Protein AF-A0A8T3WRF5-F1 (afdb_monomer_lite)

Foldseek 3Di:
DPPDDPDQDDDPNDGDDPVRLVLLVLLLVLLVVCCVVPLCLQVCLVVQQQLLNSCVVVVQCVVSVHDSVSSSSSSVCQAAWAPDDSPDHTDHHSPNDPVSVVVSVVVNVVVVVVCCCVVCHDPNVDDPVRNVVVVVVVVVVCLVVCHDPNVDDPVRVVVVVVVVVVVCLVVCHDPNVDDPVRVVVVVVVVVVVCCVVCHDPSVDDPVRVVVVVVVVCVVVVADDFADWDDDPVDTDHTLLVQLLVQQQDQVQFDPDPRRSGGNLAVSQQVSCVPPVVRDNRDDSVNSVVSNVVVCVVVVVPLPLPPPQDPVLLVLLVVQQQDLVQFDCDDPRHSGGNLVVSQQVSCVPPVVRDNSDDSVSSVVSVVVVVVVVVVVD

Radius of gyration: 42.28 Å; chains: 1; bounding box: 105×51×106 Å

Secondary structure (DSSP, 8-state):
-----S----BTTBPPPHHHHHHHHHHHHHHHHHHHH-TTHHHHHHTT--HHHHHHHTTHHHHTT--HHHHHHHHHHHHHEE--BTTB--EE-S---HHHHHHHHHHHHHHHHHHHHHTT-GGGGS-HHHHHHHHHHHHHHHHHTT-GGGGS-HHHHHHHHHHHHHHHHHTT-GGGTS-HHHHHHHHHHHHHHHHHTT-GGGTS-HHHHHHHHHHHHHHTTPPPPPPPEE-SS-EEPPHHHHHHHHHHSGGGB--GGGTTSB-HHHHHHHHHHHHHTT-----HHHHHHHHHHHHHHTT---STT----HHHHHHHHHHHHSGGGBB-SSTTBTSB-HHHHHHHHHHHHHTT---S-HHHHHHHHHHHHHHHTTT-

Structure (mmCIF, N/CA/C/O backbone):
data_AF-A0A8T3WRF5-F1
#
_entry.id   AF-A0A8T3WRF5-F1
#
loop_
_atom_site.group_PDB
_atom_site.id
_atom_site.type_symbol
_atom_site.label_atom_id
_atom_site.label_alt_id
_atom_site.label_comp_id
_atom_site.label_asym_id
_atom_site.label_entity_id
_atom_site.label_seq_id
_atom_site.pdbx_PDB_ins_code
_atom_site.Cartn_x
_atom_site.Cartn_y
_atom_site.Cartn_z
_atom_site.occupancy
_atom_site.B_iso_or_equiv
_atom_site.auth_seq_id
_atom_site.auth_comp_id
_atom_site.auth_asym_id
_atom_site.auth_atom_id
_atom_site.pdbx_PDB_model_num
ATOM 1 N N . MET A 1 1 ? -54.960 20.124 21.082 1.00 42.50 1 MET A N 1
ATOM 2 C CA . MET A 1 1 ? -54.100 19.160 21.811 1.00 42.50 1 MET A CA 1
ATOM 3 C C . MET A 1 1 ? -52.727 19.022 21.138 1.00 42.50 1 MET A C 1
ATOM 5 O O . MET A 1 1 ? -52.469 18.030 20.479 1.00 42.50 1 MET A O 1
ATOM 9 N N . ASN A 1 2 ? -51.842 20.022 21.253 1.00 46.56 2 ASN A N 1
ATOM 10 C CA . ASN A 1 2 ? -50.494 19.964 20.651 1.00 46.56 2 ASN A CA 1
ATOM 11 C C . ASN A 1 2 ? -49.462 20.764 21.479 1.00 46.56 2 ASN A C 1
ATOM 13 O O . ASN A 1 2 ? -48.729 21.610 20.975 1.00 46.56 2 ASN A O 1
ATOM 17 N N . ARG A 1 3 ? -49.443 20.541 22.799 1.00 43.34 3 ARG A N 1
ATOM 18 C CA . ARG A 1 3 ? -48.502 21.177 23.738 1.00 43.34 3 ARG A CA 1
ATOM 19 C C . ARG A 1 3 ? -47.831 20.110 24.609 1.00 43.34 3 ARG A C 1
ATOM 21 O O . ARG A 1 3 ? -48.289 19.878 25.714 1.00 43.34 3 ARG A O 1
ATOM 28 N N . SER A 1 4 ? -46.783 19.438 24.113 1.00 47.69 4 SER A N 1
ATOM 29 C CA . SER A 1 4 ? -45.845 18.690 24.989 1.00 47.69 4 SER A CA 1
ATOM 30 C C . SER A 1 4 ? -44.492 18.294 24.352 1.00 47.69 4 SER A C 1
ATOM 32 O O . SER A 1 4 ? -43.837 17.360 24.795 1.00 47.69 4 SER A O 1
ATOM 34 N N . ARG A 1 5 ? -44.015 18.969 23.292 1.00 49.22 5 ARG A N 1
ATOM 35 C CA . ARG A 1 5 ? -42.715 18.623 22.656 1.00 49.22 5 ARG A CA 1
ATOM 36 C C . ARG A 1 5 ? -41.549 19.570 22.978 1.00 49.22 5 ARG A C 1
ATOM 38 O O . ARG A 1 5 ? -40.483 19.416 22.397 1.00 49.22 5 ARG A O 1
ATOM 45 N N . LYS A 1 6 ? -41.707 20.540 23.889 1.00 45.31 6 LYS A N 1
ATOM 46 C CA . LYS A 1 6 ? -40.718 21.628 24.060 1.00 45.31 6 LYS A CA 1
ATOM 47 C C . LYS A 1 6 ? -39.631 21.450 25.132 1.00 45.31 6 LYS A C 1
ATOM 49 O O . LYS A 1 6 ? -38.745 22.287 25.167 1.00 45.31 6 LYS A O 1
ATOM 54 N N . ASN A 1 7 ? -39.598 20.364 25.912 1.00 45.84 7 ASN A N 1
ATOM 55 C CA . ASN A 1 7 ? -38.588 20.185 26.976 1.00 45.84 7 ASN A CA 1
ATOM 56 C C . ASN A 1 7 ? -37.760 18.890 26.859 1.00 45.84 7 ASN A C 1
ATOM 58 O O . ASN A 1 7 ? -37.488 18.227 27.856 1.00 45.84 7 ASN A O 1
ATOM 62 N N . GLN A 1 8 ? -37.326 18.510 25.654 1.00 49.62 8 GLN A N 1
ATOM 63 C CA . GLN A 1 8 ? -36.304 17.464 25.511 1.00 49.62 8 GLN A CA 1
ATOM 64 C C . GLN A 1 8 ? -34.912 18.105 25.574 1.00 49.62 8 GLN A C 1
ATOM 66 O O . GLN A 1 8 ? -34.441 18.705 24.608 1.00 49.62 8 GLN A O 1
ATOM 71 N N . LYS A 1 9 ? -34.267 18.019 26.746 1.00 54.53 9 LYS A N 1
ATOM 72 C CA . LYS A 1 9 ? -32.890 18.488 26.959 1.00 54.53 9 LYS A CA 1
ATOM 73 C C . LYS A 1 9 ? -31.935 17.658 26.092 1.00 54.53 9 LYS A C 1
ATOM 75 O O . LYS A 1 9 ? -31.816 16.450 26.279 1.00 54.53 9 LYS A O 1
ATOM 80 N N . LYS A 1 10 ? -31.263 18.308 25.134 1.00 47.09 10 LYS A N 1
ATOM 81 C CA . LYS A 1 10 ? -30.202 17.702 24.318 1.00 47.09 10 LYS A CA 1
ATOM 82 C C . LYS A 1 10 ? -29.003 17.395 25.214 1.00 47.09 10 LYS A C 1
ATOM 84 O O . LYS A 1 10 ? -28.300 18.319 25.600 1.00 47.09 10 LYS A O 1
ATOM 89 N N . ASN A 1 11 ? -28.743 16.117 25.481 1.00 56.47 11 ASN A N 1
ATOM 90 C CA . ASN A 1 11 ? -27.444 15.664 25.974 1.00 56.47 11 ASN A CA 1
ATOM 91 C C . ASN A 1 11 ? -26.746 14.938 24.812 1.00 56.47 11 ASN A C 1
ATOM 93 O O . ASN A 1 11 ? -27.194 13.877 24.374 1.00 56.47 11 ASN A O 1
ATOM 97 N N . HIS A 1 12 ? -25.741 15.581 24.210 1.00 61.94 12 HIS A N 1
ATOM 98 C CA . HIS A 1 12 ? -24.972 15.080 23.054 1.00 61.94 12 HIS A CA 1
ATOM 99 C C . HIS A 1 12 ? -25.787 14.633 21.819 1.00 61.94 12 HIS A C 1
ATOM 101 O O . HIS A 1 12 ? -25.362 13.764 21.061 1.00 61.94 12 HIS A O 1
ATOM 107 N N . GLY A 1 13 ? -26.972 15.213 21.595 1.00 77.62 13 GLY A N 1
ATOM 108 C CA . GLY A 1 13 ? -27.783 14.952 20.396 1.00 77.62 13 GLY A CA 1
ATOM 109 C C . GLY A 1 13 ? -28.534 13.613 20.377 1.00 77.62 13 GLY A C 1
ATOM 110 O O . GLY A 1 13 ? -29.181 13.313 19.375 1.00 77.62 13 GLY A O 1
ATOM 111 N N . LYS A 1 14 ? -28.498 12.830 21.465 1.00 83.62 14 LYS A N 1
ATOM 112 C CA . LYS A 1 14 ? -29.351 11.643 21.626 1.00 83.62 14 LYS A CA 1
ATOM 113 C C . LYS A 1 14 ? -30.695 12.022 22.245 1.00 83.62 14 LYS A C 1
ATOM 115 O O . LYS A 1 14 ? -30.752 12.791 23.203 1.00 83.62 14 LYS A O 1
ATOM 120 N N . TYR A 1 15 ? -31.769 11.463 21.693 1.00 89.12 15 TYR A N 1
ATOM 121 C CA . TYR A 1 15 ? -33.117 11.571 22.241 1.00 89.12 15 TYR A CA 1
ATOM 122 C C . TYR A 1 15 ? -33.386 10.351 23.121 1.00 89.12 15 TYR A C 1
ATOM 124 O O . TYR A 1 15 ? -33.326 9.228 22.630 1.00 89.12 15 TYR A O 1
ATOM 132 N N . TYR A 1 16 ? -33.669 10.582 24.402 1.00 90.81 16 TYR A N 1
ATOM 133 C CA . TYR A 1 16 ? -34.098 9.542 25.335 1.00 90.81 16 TYR A CA 1
ATOM 134 C C . TYR A 1 16 ? -35.619 9.560 25.450 1.00 90.81 16 TYR A C 1
ATOM 136 O O . TYR A 1 16 ? -36.235 10.632 25.502 1.00 90.81 16 TYR A O 1
ATOM 144 N N . SER A 1 17 ? -36.231 8.382 25.517 1.00 93.50 17 SER A N 1
ATOM 145 C CA . SER A 1 17 ? -37.623 8.274 25.940 1.00 93.50 17 SER A CA 1
ATOM 146 C C . SER A 1 17 ? -37.772 8.759 27.393 1.00 93.50 17 SER A C 1
ATOM 148 O O . SER A 1 17 ? -36.807 8.734 28.163 1.00 93.50 17 SER A O 1
ATOM 150 N N . PRO A 1 18 ? -38.972 9.193 27.815 1.00 94.12 18 PRO A N 1
ATOM 151 C CA . PRO A 1 18 ? -39.199 9.620 29.196 1.00 94.12 18 PRO A CA 1
ATOM 152 C C . PRO A 1 18 ? -38.834 8.552 30.237 1.00 94.12 18 PRO A C 1
ATOM 154 O O . PRO A 1 18 ? -38.305 8.886 31.294 1.00 94.12 18 PRO A O 1
ATOM 157 N N . SER A 1 19 ? -39.072 7.273 29.924 1.00 95.31 19 SER A N 1
ATOM 158 C CA . SER A 1 19 ? -38.718 6.152 30.801 1.00 95.31 19 SER A CA 1
ATOM 159 C C . SER A 1 19 ? -37.200 5.987 30.929 1.00 95.31 19 SER A C 1
ATOM 161 O O . SER A 1 19 ? -36.692 5.907 32.045 1.00 95.31 19 SER A O 1
ATOM 163 N N . GLU A 1 20 ? -36.458 6.040 29.816 1.00 95.00 20 GLU A N 1
ATOM 164 C CA . GLU A 1 20 ? -34.988 5.976 29.832 1.00 95.00 20 GLU A CA 1
ATOM 165 C C . GLU A 1 20 ? -34.379 7.166 30.574 1.00 95.00 20 GLU A C 1
ATOM 167 O O . GLU A 1 20 ? -33.482 6.992 31.396 1.00 95.00 20 GLU A O 1
ATOM 172 N N . ALA A 1 21 ? -34.894 8.375 30.333 1.00 94.88 21 ALA A N 1
ATOM 173 C CA . ALA A 1 21 ? -34.462 9.568 31.051 1.00 94.88 21 ALA A CA 1
ATOM 174 C C . ALA A 1 21 ? -34.716 9.436 32.561 1.00 94.88 21 ALA A C 1
ATOM 176 O O . ALA A 1 21 ? -33.851 9.789 33.358 1.00 94.88 21 ALA A O 1
ATOM 177 N N . GLY A 1 22 ? -35.867 8.882 32.959 1.00 96.62 22 GLY A N 1
ATOM 178 C CA . GLY A 1 22 ? -36.181 8.590 34.357 1.00 96.62 22 GLY A CA 1
ATOM 179 C C . GLY A 1 22 ? -35.228 7.568 34.982 1.00 96.62 22 GLY A C 1
ATOM 180 O O . GLY A 1 22 ? -34.744 7.789 36.091 1.00 96.62 22 GLY A O 1
ATOM 181 N N . ALA A 1 23 ? -34.907 6.491 34.261 1.00 97.19 23 ALA A N 1
ATOM 182 C CA . ALA A 1 23 ? -33.966 5.464 34.706 1.00 97.19 23 ALA A CA 1
ATOM 183 C C . ALA A 1 23 ? -32.543 6.021 34.885 1.00 97.19 23 ALA A C 1
ATOM 185 O O . ALA A 1 23 ? -31.912 5.757 35.906 1.00 97.19 23 ALA A O 1
ATOM 186 N N . ILE A 1 24 ? -32.071 6.846 33.942 1.00 96.38 24 ILE A N 1
ATOM 187 C CA . ILE A 1 24 ? -30.768 7.524 34.023 1.00 96.38 24 ILE A CA 1
ATOM 188 C C . ILE A 1 24 ? -30.740 8.487 35.213 1.00 96.38 24 ILE A C 1
ATOM 190 O O . ILE A 1 24 ? -29.844 8.396 36.047 1.00 96.38 24 ILE A O 1
ATOM 194 N N . SER A 1 25 ? -31.741 9.363 35.346 1.00 97.12 25 SER A N 1
ATOM 195 C CA . SER A 1 25 ? -31.842 10.284 36.484 1.00 97.12 25 SER A CA 1
ATOM 196 C C . SER A 1 25 ? -31.845 9.550 37.822 1.00 97.12 25 SER A C 1
ATOM 198 O O . SER A 1 25 ? -31.206 9.997 38.773 1.00 97.12 25 SER A O 1
ATOM 200 N N . ARG A 1 26 ? -32.561 8.422 37.906 1.00 98.00 26 ARG A N 1
ATOM 201 C CA . ARG A 1 26 ? -32.598 7.593 39.112 1.00 98.00 26 ARG A CA 1
ATOM 202 C C . ARG A 1 26 ? -31.230 6.980 39.401 1.00 98.00 26 ARG A C 1
ATOM 204 O O . ARG A 1 26 ? -30.770 7.097 40.529 1.00 98.00 26 ARG A O 1
ATOM 211 N N . ALA A 1 27 ? -30.559 6.425 38.391 1.00 98.25 27 ALA A N 1
ATOM 212 C CA . ALA A 1 27 ? -29.210 5.879 38.530 1.00 98.25 27 ALA A CA 1
ATOM 213 C C . ALA A 1 27 ? -28.200 6.929 39.018 1.00 98.25 27 ALA A C 1
ATOM 215 O O . ALA A 1 27 ? -27.391 6.636 39.887 1.00 98.25 27 ALA A O 1
ATOM 216 N N . ILE A 1 28 ? -28.266 8.161 38.503 1.00 98.19 28 ILE A N 1
ATOM 217 C CA . ILE A 1 28 ? -27.373 9.256 38.913 1.00 98.19 28 ILE A CA 1
ATOM 218 C C . ILE A 1 28 ? -27.627 9.648 40.375 1.00 98.19 28 ILE A C 1
ATOM 220 O O . ILE A 1 28 ? -26.687 9.710 41.165 1.00 98.19 28 ILE A O 1
ATOM 224 N N . LYS A 1 29 ? -28.892 9.895 40.754 1.00 98.25 29 LYS A N 1
ATOM 225 C CA . LYS A 1 29 ? -29.251 10.286 42.131 1.00 98.25 29 LYS A CA 1
ATOM 226 C C . LYS A 1 29 ? -28.861 9.211 43.137 1.00 98.25 29 LYS A C 1
ATOM 228 O O . LYS A 1 29 ? -28.238 9.517 44.148 1.00 98.25 29 LYS A O 1
ATOM 233 N N . THR A 1 30 ? -29.210 7.961 42.843 1.00 98.44 30 THR A N 1
ATOM 234 C CA . THR A 1 30 ? -28.858 6.827 43.696 1.00 98.44 30 THR A CA 1
ATOM 235 C C . THR A 1 30 ? -27.354 6.583 43.694 1.00 98.44 30 THR A C 1
ATOM 237 O O . THR A 1 30 ? -26.814 6.281 44.742 1.00 98.44 30 THR A O 1
ATOM 240 N N . GLY A 1 31 ? -26.653 6.786 42.576 1.00 98.31 31 GLY A N 1
ATOM 241 C CA . GLY A 1 31 ? -25.192 6.715 42.521 1.00 98.31 31 GLY A CA 1
ATOM 242 C C . GLY A 1 31 ? -24.516 7.728 43.446 1.00 98.31 31 GLY A C 1
ATOM 243 O O . GLY A 1 31 ? -23.605 7.351 44.170 1.00 98.31 31 GLY A O 1
ATOM 244 N N . LYS A 1 32 ? -25.003 8.977 43.498 1.00 98.31 32 LYS A N 1
ATOM 245 C CA . LYS A 1 32 ? -24.525 9.988 44.460 1.00 98.31 32 LYS A CA 1
ATOM 246 C C . LYS A 1 32 ? -24.763 9.554 45.910 1.00 98.31 32 LYS A C 1
ATOM 248 O O . LYS A 1 32 ? -23.874 9.693 46.738 1.00 98.31 32 LYS A O 1
ATOM 253 N N . GLN A 1 33 ? -25.942 9.003 46.207 1.00 98.44 33 GLN A N 1
ATOM 254 C CA . GLN A 1 33 ? -26.254 8.475 47.540 1.00 98.44 33 GLN A CA 1
ATOM 255 C C . GLN A 1 33 ? -25.367 7.271 47.901 1.00 98.44 33 GLN A C 1
ATOM 257 O O . GLN A 1 33 ? -24.868 7.187 49.016 1.00 98.44 33 GLN A O 1
ATOM 262 N N . LEU A 1 34 ? -25.088 6.393 46.935 1.00 98.25 34 LEU A N 1
ATOM 263 C CA . LEU A 1 34 ? -24.231 5.220 47.105 1.00 98.25 34 LEU A CA 1
ATOM 264 C C . LEU A 1 34 ? -22.802 5.601 47.530 1.00 98.25 34 LEU A C 1
ATOM 266 O O . LEU A 1 34 ? -22.171 4.841 48.250 1.00 98.25 34 LEU A O 1
ATOM 270 N N . GLN A 1 35 ? -22.299 6.779 47.134 1.00 98.50 35 GLN A N 1
ATOM 271 C CA . GLN A 1 35 ? -20.991 7.275 47.591 1.00 98.50 35 GLN A CA 1
ATOM 272 C C . GLN A 1 35 ? -20.940 7.519 49.103 1.00 98.50 35 GLN A C 1
ATOM 274 O O . GLN A 1 35 ? -19.865 7.433 49.692 1.00 98.50 35 GLN A O 1
ATOM 279 N N . LEU A 1 36 ? -22.084 7.859 49.707 1.00 97.94 36 LEU A N 1
ATOM 280 C CA . LEU A 1 36 ? -22.218 8.088 51.144 1.00 97.94 36 LEU A CA 1
ATOM 281 C C . LEU A 1 36 ? -22.464 6.775 51.883 1.00 97.94 36 LEU A C 1
ATOM 283 O O . LEU A 1 36 ? -21.848 6.536 52.916 1.00 97.94 36 LEU A O 1
ATOM 287 N N . ASP A 1 37 ? -23.356 5.946 51.340 1.00 98.38 37 ASP A N 1
ATOM 288 C CA . ASP A 1 37 ? -23.797 4.717 51.997 1.00 98.38 37 ASP A CA 1
ATOM 289 C C . ASP A 1 37 ? -22.729 3.609 51.923 1.00 98.38 37 ASP A C 1
ATOM 291 O O . ASP A 1 37 ? -22.590 2.844 52.874 1.00 98.38 37 ASP A O 1
ATOM 295 N N . TYR A 1 38 ? -21.969 3.540 50.819 1.00 98.12 38 TYR A N 1
ATOM 296 C CA . TYR A 1 38 ? -20.991 2.480 50.531 1.00 98.12 38 TYR A CA 1
ATOM 297 C C . TYR A 1 38 ? -19.707 3.031 49.872 1.00 98.12 38 TYR A C 1
ATOM 299 O O . TYR A 1 38 ? -19.442 2.773 48.687 1.00 98.12 38 TYR A O 1
ATOM 307 N N . PRO A 1 39 ? -18.876 3.811 50.588 1.00 98.19 39 PRO A N 1
ATOM 308 C CA . PRO A 1 39 ? -17.620 4.331 50.040 1.00 98.19 39 PRO A CA 1
ATOM 309 C C . PRO A 1 39 ? -16.638 3.225 49.597 1.00 98.19 39 PRO A C 1
ATOM 311 O O . PRO A 1 39 ? -15.831 3.449 48.689 1.00 98.19 39 PRO A O 1
ATOM 314 N N . GLU A 1 40 ? -16.736 2.017 50.163 1.00 98.31 40 GLU A N 1
ATOM 315 C CA . GLU A 1 40 ? -15.927 0.839 49.822 1.00 98.31 40 GLU A CA 1
ATOM 316 C C . GLU A 1 40 ? -16.122 0.339 48.380 1.00 98.31 40 GLU A C 1
ATOM 318 O O . GLU A 1 40 ? -15.286 -0.411 47.874 1.00 98.31 40 GLU A O 1
ATOM 323 N N . VAL A 1 41 ? -17.164 0.794 47.671 1.00 98.50 41 VAL A N 1
ATOM 324 C CA . VAL A 1 41 ? -17.408 0.481 46.250 1.00 98.50 41 VAL A CA 1
ATOM 325 C C . VAL A 1 41 ? -16.175 0.754 45.380 1.00 98.50 41 VAL A C 1
ATOM 327 O O . VAL A 1 41 ? -15.889 -0.002 44.447 1.00 98.50 41 VAL A O 1
ATOM 330 N N . ALA A 1 42 ? -15.423 1.819 45.674 1.00 98.44 42 ALA A N 1
ATOM 331 C CA . ALA A 1 42 ? -14.202 2.128 44.935 1.00 98.44 42 ALA A CA 1
ATOM 332 C C . ALA A 1 42 ? -13.109 1.080 45.156 1.00 98.44 42 ALA A C 1
ATOM 334 O O . ALA A 1 42 ? -12.450 0.673 44.199 1.00 98.44 42 ALA A O 1
ATOM 335 N N . ASP A 1 43 ? -12.948 0.606 46.389 1.00 98.38 43 ASP A N 1
ATOM 336 C CA . ASP A 1 43 ? -11.966 -0.423 46.705 1.00 98.38 43 ASP A CA 1
ATOM 337 C C . ASP A 1 43 ? -12.378 -1.763 46.107 1.00 98.38 43 ASP A C 1
ATOM 339 O O . ASP A 1 43 ? -11.543 -2.428 45.503 1.00 98.38 43 ASP A O 1
ATOM 343 N N . MET A 1 44 ? -13.658 -2.135 46.149 1.00 98.50 44 MET A N 1
ATOM 344 C CA . MET A 1 44 ? -14.156 -3.333 45.459 1.00 98.50 44 MET A CA 1
ATOM 345 C C . MET A 1 44 ? -13.797 -3.310 43.965 1.00 98.50 44 MET A C 1
ATOM 347 O O . MET A 1 44 ? -13.283 -4.291 43.424 1.00 98.50 44 MET A O 1
ATOM 351 N N . TYR A 1 45 ? -13.987 -2.164 43.307 1.00 98.31 45 TYR A N 1
ATOM 352 C CA . TYR A 1 45 ? -13.633 -2.001 41.899 1.00 98.31 45 TYR A CA 1
ATOM 353 C C . TYR A 1 45 ? -12.116 -2.083 41.652 1.00 98.31 45 TYR A C 1
ATOM 355 O O . TYR A 1 45 ? -11.684 -2.737 40.696 1.00 98.31 45 TYR A O 1
ATOM 363 N N . ARG A 1 46 ? -11.298 -1.488 42.537 1.00 98.31 46 ARG A N 1
ATOM 364 C CA . ARG A 1 46 ? -9.824 -1.612 42.520 1.00 98.31 46 ARG A CA 1
ATOM 365 C C . ARG A 1 46 ? -9.353 -3.056 42.685 1.00 98.31 46 ARG A C 1
ATOM 367 O O . ARG A 1 46 ? -8.373 -3.441 42.059 1.00 98.31 46 ARG A O 1
ATOM 374 N N . HIS A 1 47 ? -10.066 -3.861 43.470 1.00 98.19 47 HIS A N 1
ATOM 375 C CA . HIS A 1 47 ? -9.789 -5.290 43.658 1.00 98.19 47 HIS A CA 1
ATOM 376 C C . HIS A 1 47 ? -10.290 -6.169 42.500 1.00 98.19 47 HIS A C 1
ATOM 378 O O . HIS A 1 47 ? -10.215 -7.395 42.576 1.00 98.19 47 HIS A O 1
ATOM 384 N N . GLY A 1 48 ? -10.772 -5.566 41.410 1.00 96.94 48 GLY A N 1
ATOM 385 C CA . GLY A 1 48 ? -11.132 -6.287 40.194 1.00 96.94 48 GLY A CA 1
ATOM 386 C C . GLY A 1 48 ? -12.580 -6.769 40.136 1.00 96.94 48 GLY A C 1
ATOM 387 O O . GLY A 1 48 ? -12.913 -7.487 39.196 1.00 96.94 48 GLY A O 1
ATOM 388 N N . LEU A 1 49 ? -13.445 -6.388 41.087 1.00 98.00 49 LEU A N 1
ATOM 389 C CA . LEU A 1 49 ? -14.861 -6.767 41.041 1.00 98.00 49 LEU A CA 1
ATOM 390 C C . LEU A 1 49 ? -15.599 -5.966 39.972 1.00 98.00 49 LEU A C 1
ATOM 392 O O . LEU A 1 49 ? -15.582 -4.731 39.968 1.00 98.00 49 LEU A O 1
ATOM 396 N N . PHE A 1 50 ? -16.304 -6.665 39.087 1.00 97.06 50 PHE A N 1
ATOM 397 C CA . PHE A 1 50 ? -17.116 -6.022 38.063 1.00 97.06 50 PHE A CA 1
ATOM 398 C C . PHE A 1 50 ? -18.299 -5.271 38.681 1.00 97.06 50 PHE A C 1
ATOM 400 O O . PHE A 1 50 ? -18.808 -5.630 39.738 1.00 97.06 50 PHE A O 1
ATOM 407 N N . LEU A 1 51 ? -18.811 -4.261 37.969 1.00 98.06 51 LEU A N 1
ATOM 408 C CA . LEU A 1 51 ? -19.952 -3.460 38.436 1.00 98.06 51 LEU A CA 1
ATOM 409 C C . LEU A 1 51 ? -21.164 -4.320 38.833 1.00 98.06 51 LEU A C 1
ATOM 411 O O . LEU A 1 51 ? -21.831 -4.003 39.808 1.00 98.06 51 LEU A O 1
ATOM 415 N N . SER A 1 52 ? -21.442 -5.403 38.098 1.00 97.38 52 SER A N 1
ATOM 416 C CA . SER A 1 52 ? -22.519 -6.346 38.429 1.00 97.38 52 SER A CA 1
ATOM 417 C C . SER A 1 52 ? -22.233 -7.140 39.704 1.00 97.38 52 SER A C 1
ATOM 419 O O . SER A 1 52 ? -23.126 -7.327 40.514 1.00 97.38 52 SER A O 1
ATOM 421 N N . GLU A 1 53 ? -20.983 -7.548 39.928 1.00 97.75 53 GLU A N 1
ATOM 422 C CA . GLU A 1 53 ? -20.590 -8.277 41.140 1.00 97.75 53 GLU A CA 1
ATOM 423 C C . GLU A 1 53 ? -20.676 -7.368 42.374 1.00 97.75 53 GLU A C 1
ATOM 425 O O . GLU A 1 53 ? -21.112 -7.812 43.431 1.00 97.75 53 GLU A O 1
ATOM 430 N N . ILE A 1 54 ? -20.344 -6.078 42.230 1.00 98.38 54 ILE A N 1
ATOM 431 C CA . ILE A 1 54 ? -20.544 -5.068 43.282 1.00 98.38 54 ILE A CA 1
ATOM 432 C C . ILE A 1 54 ? -22.040 -4.885 43.578 1.00 98.38 54 ILE A C 1
ATOM 434 O O . ILE A 1 54 ? -22.434 -4.827 44.742 1.00 98.38 54 ILE A O 1
ATOM 438 N N . VAL A 1 55 ? -22.885 -4.822 42.538 1.00 98.25 55 VAL A N 1
ATOM 439 C CA . VAL A 1 55 ? -24.350 -4.748 42.692 1.00 98.25 55 VAL A CA 1
ATOM 440 C C . VAL A 1 55 ? -24.890 -5.939 43.480 1.00 98.25 55 VAL A C 1
ATOM 442 O O . VAL A 1 55 ? -25.716 -5.736 44.374 1.00 98.25 55 VAL A O 1
ATOM 445 N N . ASP A 1 56 ? -24.420 -7.146 43.165 1.00 97.81 56 ASP A N 1
ATOM 446 C CA . ASP A 1 56 ? -24.855 -8.379 43.816 1.00 97.81 56 ASP A CA 1
ATOM 447 C C . ASP A 1 56 ? -24.387 -8.445 45.273 1.00 97.81 56 ASP A C 1
ATOM 449 O O . ASP A 1 56 ? -25.192 -8.739 46.156 1.00 97.81 56 ASP A O 1
ATOM 453 N N . GLN A 1 57 ? -23.115 -8.122 45.538 1.00 98.12 57 GLN A N 1
ATOM 454 C CA . GLN A 1 57 ? -22.528 -8.183 46.882 1.00 98.12 57 GLN A CA 1
ATOM 455 C C . GLN A 1 57 ? -23.128 -7.162 47.851 1.00 98.12 57 GLN A C 1
ATOM 457 O O . GLN A 1 57 ? -23.320 -7.478 49.021 1.00 98.12 57 GLN A O 1
ATOM 462 N N . LEU A 1 58 ? -23.448 -5.956 47.375 1.00 98.00 58 LEU A N 1
ATOM 463 C CA . LEU A 1 58 ? -24.064 -4.909 48.197 1.00 98.00 58 LEU A CA 1
ATOM 464 C C . LEU A 1 58 ? -25.599 -4.941 48.154 1.00 98.00 58 LEU A C 1
ATOM 466 O O . LEU A 1 58 ? -26.252 -4.078 48.737 1.00 98.00 58 LEU A O 1
ATOM 470 N N . HIS A 1 59 ? -26.193 -5.910 47.447 1.00 98.06 59 HIS A N 1
ATOM 471 C CA . HIS A 1 59 ? -27.642 -6.055 47.291 1.00 98.06 59 HIS A CA 1
ATOM 472 C C . HIS A 1 59 ? -28.352 -4.755 46.848 1.00 98.06 59 HIS A C 1
ATOM 474 O O . HIS A 1 59 ? -29.457 -4.434 47.292 1.00 98.06 59 HIS A O 1
ATOM 480 N N . ILE A 1 60 ? -27.738 -3.998 45.930 1.00 98.00 60 ILE A N 1
ATOM 481 C CA . ILE A 1 60 ? -28.188 -2.643 45.542 1.00 98.00 60 ILE A CA 1
ATOM 482 C C . ILE A 1 60 ? -29.604 -2.660 44.945 1.00 98.00 60 ILE A C 1
ATOM 484 O O . ILE A 1 60 ? -30.391 -1.734 45.157 1.00 98.00 60 ILE A O 1
ATOM 488 N N . VAL A 1 61 ? -29.944 -3.722 44.208 1.00 98.31 61 VAL A N 1
ATOM 489 C CA . VAL A 1 61 ? -31.263 -3.905 43.578 1.00 98.31 61 VAL A CA 1
ATOM 490 C C . VAL A 1 61 ? -32.386 -3.883 44.613 1.00 98.31 61 VAL A C 1
ATOM 492 O O . VAL A 1 61 ? -33.343 -3.122 44.452 1.00 98.31 61 VAL A O 1
ATOM 495 N N . SER A 1 62 ? -32.267 -4.679 45.679 1.00 97.69 62 SER A N 1
ATOM 496 C CA . SER A 1 62 ? -33.282 -4.756 46.732 1.00 97.69 62 SER A CA 1
ATOM 497 C C . SER A 1 62 ? -33.218 -3.549 47.661 1.00 97.69 62 SER A C 1
ATOM 499 O O . SER A 1 62 ? -34.268 -3.001 47.991 1.00 97.69 62 SER A O 1
ATOM 501 N N . HIS A 1 63 ? -32.017 -3.081 48.014 1.00 98.25 63 HIS A N 1
ATOM 502 C CA . HIS A 1 63 ? -31.836 -1.960 48.937 1.00 98.25 63 HIS A CA 1
ATOM 503 C C . HIS A 1 63 ? -32.451 -0.653 48.409 1.00 98.25 63 HIS A C 1
ATOM 505 O O . HIS A 1 63 ? -33.176 0.032 49.126 1.00 98.25 63 HIS A O 1
ATOM 511 N N . TYR A 1 64 ? -32.238 -0.329 47.128 1.00 97.62 64 TYR A N 1
ATOM 512 C CA . TYR A 1 64 ? -32.758 0.905 46.517 1.00 97.62 64 TYR A CA 1
ATOM 513 C C . TYR A 1 64 ? -34.017 0.697 45.657 1.00 97.62 64 TYR A C 1
ATOM 515 O O . TYR A 1 64 ? -34.516 1.651 45.041 1.00 97.62 64 TYR A O 1
ATOM 523 N N . ASN A 1 65 ? -34.540 -0.534 45.600 1.00 97.69 65 ASN A N 1
ATOM 524 C CA . ASN A 1 65 ? -35.701 -0.935 44.799 1.00 97.69 65 ASN A CA 1
ATOM 525 C C . ASN A 1 65 ? -35.596 -0.485 43.325 1.00 97.69 65 ASN A C 1
ATOM 527 O O . ASN A 1 65 ? -36.462 0.221 42.789 1.00 97.69 65 ASN A O 1
ATOM 531 N N . VAL A 1 66 ? -34.478 -0.823 42.683 1.00 98.06 66 VAL A N 1
ATOM 532 C CA . VAL A 1 66 ? -34.152 -0.461 41.293 1.00 98.06 66 VAL A CA 1
ATOM 533 C C . VAL A 1 66 ? -33.937 -1.709 40.446 1.00 98.06 66 VAL A C 1
ATOM 535 O O . VAL A 1 66 ? -33.506 -2.736 40.948 1.00 98.06 66 VAL A O 1
ATOM 538 N N . SER A 1 67 ? -34.178 -1.631 39.135 1.00 97.81 67 SER A N 1
ATOM 539 C CA . SER A 1 67 ? -33.803 -2.724 38.225 1.00 97.81 67 SER A CA 1
ATOM 540 C C . SER A 1 67 ? -32.282 -2.919 38.185 1.00 97.81 67 SER A C 1
ATOM 542 O O . SER A 1 67 ? -31.548 -1.937 38.297 1.00 97.81 67 SER A O 1
ATOM 544 N N . GLU A 1 68 ? -31.817 -4.130 37.885 1.00 98.00 68 GLU A N 1
ATOM 545 C CA . GLU A 1 68 ? -30.391 -4.488 37.787 1.00 98.00 68 GLU A CA 1
ATOM 546 C C . GLU A 1 68 ? -29.567 -3.521 36.914 1.00 98.00 68 GLU A C 1
ATOM 548 O O . GLU A 1 68 ? -28.546 -2.996 37.348 1.00 98.00 68 GLU A O 1
ATOM 553 N N . ASN A 1 69 ? -30.058 -3.166 35.721 1.00 97.62 69 ASN A N 1
ATOM 554 C CA . ASN A 1 69 ? -29.374 -2.207 34.841 1.00 97.62 69 ASN A CA 1
ATOM 555 C C . ASN A 1 69 ? -29.227 -0.807 35.463 1.00 97.62 69 ASN A C 1
ATOM 557 O O . ASN A 1 69 ? -28.226 -0.125 35.239 1.00 97.62 69 ASN A O 1
ATOM 561 N N . VAL A 1 70 ? -30.224 -0.372 36.239 1.00 98.06 70 VAL A N 1
ATOM 562 C CA . VAL A 1 70 ? -30.172 0.903 36.969 1.00 98.06 70 VAL A CA 1
ATOM 563 C C . VAL A 1 70 ? -29.172 0.793 38.115 1.00 98.06 70 VAL A C 1
ATOM 565 O O . VAL A 1 70 ? -28.373 1.708 38.262 1.00 98.06 70 VAL A O 1
ATOM 568 N N . ALA A 1 71 ? -29.135 -0.329 38.843 1.00 98.44 71 ALA A N 1
ATOM 569 C CA . ALA A 1 71 ? -28.152 -0.580 39.900 1.00 98.44 71 ALA A CA 1
ATOM 570 C C . ALA A 1 71 ? -26.703 -0.552 39.375 1.00 98.44 71 ALA A C 1
ATOM 572 O O . ALA A 1 71 ? -25.857 0.126 39.955 1.00 98.44 71 ALA A O 1
ATOM 573 N N . ILE A 1 72 ? -26.426 -1.192 38.231 1.00 98.25 72 ILE A N 1
ATOM 574 C CA . ILE A 1 72 ? -25.111 -1.122 37.563 1.00 98.25 72 ILE A CA 1
ATOM 575 C C . ILE A 1 72 ? -24.773 0.330 37.197 1.00 98.25 72 ILE A C 1
ATOM 577 O O . ILE A 1 72 ? -23.632 0.775 37.349 1.00 98.25 72 ILE A O 1
ATOM 581 N N . GLY A 1 73 ? -25.772 1.085 36.728 1.00 97.94 73 GLY A N 1
ATOM 582 C CA . GLY A 1 73 ? -25.659 2.522 36.501 1.00 97.94 73 GLY A CA 1
ATOM 583 C C . GLY A 1 73 ? -25.300 3.292 37.775 1.00 97.94 73 GLY A C 1
ATOM 584 O O . GLY A 1 73 ? -24.396 4.122 37.725 1.00 97.94 73 GLY A O 1
ATOM 585 N N . CYS A 1 74 ? -25.943 2.991 38.909 1.00 98.50 74 CYS A N 1
ATOM 586 C CA . CYS A 1 74 ? -25.651 3.605 40.208 1.00 98.50 74 CYS A CA 1
ATOM 587 C C . CYS A 1 74 ? -24.183 3.411 40.598 1.00 98.50 74 CYS A C 1
ATOM 589 O O . CYS A 1 74 ? -23.499 4.396 40.861 1.00 98.50 74 CYS A O 1
ATOM 591 N N . VAL A 1 75 ? -23.681 2.167 40.564 1.00 98.56 75 VAL A N 1
ATOM 592 C CA . VAL A 1 75 ? -22.274 1.852 40.883 1.00 98.56 75 VAL A CA 1
ATOM 593 C C . VAL A 1 75 ? -21.326 2.588 39.941 1.00 98.56 75 VAL A C 1
ATOM 595 O O . VAL A 1 75 ? -20.345 3.187 40.380 1.00 98.56 75 VAL A O 1
ATOM 598 N N . ARG A 1 76 ? -21.636 2.617 38.637 1.00 98.38 76 ARG A N 1
ATOM 599 C CA . ARG A 1 76 ? -20.834 3.363 37.660 1.00 98.38 76 ARG A CA 1
ATOM 600 C C . ARG A 1 76 ? -20.744 4.844 38.024 1.00 98.38 76 ARG A C 1
ATOM 602 O O . ARG A 1 76 ? -19.634 5.367 38.051 1.00 98.38 76 ARG A O 1
ATOM 609 N N . TYR A 1 77 ? -21.874 5.502 38.288 1.00 98.44 77 TYR A N 1
ATOM 610 C CA . TYR A 1 77 ? -21.898 6.925 38.641 1.00 98.44 77 TYR A CA 1
ATOM 611 C C . TYR A 1 77 ? -21.231 7.199 39.991 1.00 98.44 77 TYR A C 1
ATOM 613 O O . TYR A 1 77 ? -20.535 8.200 40.113 1.00 98.44 77 TYR A O 1
ATOM 621 N N . ALA A 1 78 ? -21.355 6.299 40.968 1.00 98.56 78 ALA A N 1
ATOM 622 C CA . ALA A 1 78 ? -20.638 6.415 42.235 1.00 98.56 78 ALA A CA 1
ATOM 623 C C . ALA A 1 78 ? -19.113 6.401 42.027 1.00 98.56 78 ALA A C 1
ATOM 625 O O . ALA A 1 78 ? -18.401 7.237 42.581 1.00 98.56 78 ALA A O 1
ATOM 626 N N . ILE A 1 79 ? -18.606 5.503 41.175 1.00 98.44 79 ILE A N 1
ATOM 627 C CA . ILE A 1 79 ? -17.168 5.375 40.892 1.00 98.44 79 ILE A CA 1
ATOM 628 C C . ILE A 1 79 ? -16.642 6.536 40.036 1.00 98.44 79 ILE A C 1
ATOM 630 O O . ILE A 1 79 ? -15.600 7.100 40.361 1.00 98.44 79 ILE A O 1
ATOM 634 N N . HIS A 1 80 ? -17.338 6.879 38.946 1.00 98.19 80 HIS A N 1
ATOM 635 C CA . HIS A 1 80 ? -16.844 7.801 37.909 1.00 98.19 80 HIS A CA 1
ATOM 636 C C . HIS A 1 80 ? -17.209 9.268 38.170 1.00 98.19 80 HIS A C 1
ATOM 638 O O . HIS A 1 80 ? -16.593 10.159 37.590 1.00 98.19 80 HIS A O 1
ATOM 644 N N . GLY A 1 81 ? -18.223 9.517 38.999 1.00 97.94 81 GLY A N 1
ATOM 645 C CA . GLY A 1 81 ? -18.853 10.825 39.122 1.00 97.94 81 GLY A CA 1
ATOM 646 C C . GLY A 1 81 ? -19.828 11.112 37.981 1.00 97.94 81 GLY A C 1
ATOM 647 O O . GLY A 1 81 ? -20.167 10.245 37.164 1.00 97.94 81 GLY A O 1
ATOM 648 N N . TYR A 1 82 ? -20.301 12.352 37.935 1.00 97.81 82 TYR A N 1
ATOM 649 C CA . TYR A 1 82 ? -21.261 12.825 36.949 1.00 97.81 82 TYR A CA 1
ATOM 650 C C . TYR A 1 82 ? -21.005 14.293 36.596 1.00 97.81 82 TYR A C 1
ATOM 652 O O . TYR A 1 82 ? -20.966 15.133 37.483 1.00 97.81 82 TYR A O 1
ATOM 660 N N . GLU A 1 83 ? -20.905 14.616 35.303 1.00 96.44 83 GLU A N 1
ATOM 661 C CA . GLU A 1 83 ? -20.622 15.973 34.782 1.00 96.44 83 GLU A CA 1
ATOM 662 C C . GLU A 1 83 ? -21.868 16.888 34.712 1.00 96.44 83 GLU A C 1
ATOM 664 O O . GLU A 1 83 ? -21.871 17.918 34.042 1.00 96.44 83 GLU A O 1
ATOM 669 N N . GLY A 1 84 ? -22.972 16.499 35.356 1.00 93.25 84 GLY A N 1
ATOM 670 C CA . GLY A 1 84 ? -24.210 17.279 35.370 1.00 93.25 84 GLY A CA 1
ATOM 671 C C . GLY A 1 84 ? -25.140 17.039 34.169 1.00 93.25 84 GLY A C 1
ATOM 672 O O . GLY A 1 84 ? -24.785 16.476 33.129 1.00 93.25 84 GLY A O 1
ATOM 673 N N . GLY A 1 85 ? -26.410 17.423 34.340 1.00 93.38 85 GLY A N 1
ATOM 674 C CA . GLY A 1 85 ? -27.485 17.189 33.367 1.00 93.38 85 GLY A CA 1
ATOM 675 C C . GLY A 1 85 ? -28.707 16.517 33.994 1.00 93.38 85 GLY A C 1
ATOM 676 O O . GLY A 1 85 ? -28.769 16.313 35.197 1.00 93.38 85 GLY A O 1
ATOM 677 N N . PHE A 1 86 ? -29.759 16.259 33.207 1.00 92.25 86 PHE A N 1
ATOM 678 C CA . PHE A 1 86 ? -31.032 15.687 33.701 1.00 92.25 86 PHE A CA 1
ATOM 679 C C . PHE A 1 86 ? -31.676 16.420 34.910 1.00 92.25 86 PHE A C 1
ATOM 681 O O . PHE A 1 86 ? -32.582 15.893 35.550 1.00 92.25 86 PHE A O 1
ATOM 688 N N . GLY A 1 87 ? -31.272 17.669 35.185 1.00 93.81 87 GLY A N 1
ATOM 689 C CA . GLY A 1 87 ? -31.710 18.414 36.375 1.00 93.81 87 GLY A CA 1
ATOM 690 C C . GLY A 1 87 ? -31.023 17.974 37.673 1.00 93.81 87 GLY A C 1
ATOM 691 O O . GLY A 1 87 ? -31.581 18.185 38.742 1.00 93.81 87 GLY A O 1
ATOM 692 N N . ILE A 1 88 ? -29.860 17.335 37.571 1.00 95.94 88 ILE A N 1
ATOM 693 C CA . ILE A 1 88 ? -29.018 16.892 38.678 1.00 95.94 88 ILE A CA 1
ATOM 694 C C . ILE A 1 88 ? -27.670 17.609 38.542 1.00 95.94 88 ILE A C 1
ATOM 696 O O . ILE A 1 88 ? -27.133 17.719 37.435 1.00 95.94 88 ILE A O 1
ATOM 700 N N . GLU A 1 89 ? -27.171 18.132 39.660 1.00 96.88 89 GLU A N 1
ATOM 701 C CA . GLU A 1 89 ? -25.866 18.794 39.748 1.00 96.88 89 GLU A CA 1
ATOM 702 C C . GLU A 1 89 ? -24.724 17.799 39.531 1.00 96.88 89 GLU A C 1
ATOM 704 O O . GLU A 1 89 ? -24.866 16.600 39.790 1.00 96.88 89 GLU A O 1
ATOM 709 N N . GLU A 1 90 ? -23.598 18.305 39.039 1.00 97.88 90 GLU A N 1
ATOM 710 C CA . GLU A 1 90 ? -22.378 17.518 38.904 1.00 97.88 90 GLU A CA 1
ATOM 711 C C . GLU A 1 90 ? -21.825 17.083 40.270 1.00 97.88 90 GLU A C 1
ATOM 713 O O . GLU A 1 90 ? -22.091 17.707 41.301 1.00 97.88 90 GLU A O 1
ATOM 718 N N . PHE A 1 91 ? -21.093 15.970 40.291 1.00 98.25 91 PHE A N 1
ATOM 719 C CA . PHE A 1 91 ? -20.382 15.490 41.475 1.00 98.25 91 PHE A CA 1
ATOM 720 C C . PHE A 1 91 ? -19.187 14.617 41.083 1.00 98.25 91 PHE A C 1
ATOM 722 O O . PHE A 1 91 ? -19.226 13.905 40.076 1.00 98.25 91 PHE A O 1
ATOM 729 N N . ASP A 1 92 ? -18.137 14.656 41.902 1.00 98.19 92 ASP A N 1
ATOM 730 C CA . ASP A 1 92 ? -16.931 13.849 41.709 1.00 98.19 92 ASP A CA 1
ATOM 731 C C . ASP A 1 92 ? -17.184 12.365 41.992 1.00 98.19 92 ASP A C 1
ATOM 733 O O . ASP A 1 92 ? -18.014 12.004 42.823 1.00 98.19 92 ASP A O 1
ATOM 737 N N . GLY A 1 93 ? -16.435 11.493 41.318 1.00 98.31 93 GLY A N 1
ATOM 738 C CA . GLY A 1 93 ? -16.432 10.057 41.588 1.00 98.31 93 GLY A CA 1
ATOM 739 C C . GLY A 1 93 ? -15.636 9.680 42.838 1.00 98.31 93 GLY A C 1
ATOM 740 O O . GLY A 1 93 ? -14.756 10.420 43.281 1.00 98.31 93 GLY A O 1
ATOM 741 N N . LEU A 1 94 ? -15.892 8.481 43.370 1.00 98.31 94 LEU A N 1
ATOM 742 C CA . LEU A 1 94 ? -15.081 7.904 44.449 1.00 98.31 94 LEU A CA 1
ATOM 743 C C . LEU A 1 94 ? -13.623 7.640 44.007 1.00 98.31 94 LEU A C 1
ATOM 745 O O . LEU A 1 94 ? -12.719 7.635 44.842 1.00 98.31 94 LEU A O 1
ATOM 749 N N . ILE A 1 95 ? -13.368 7.457 42.702 1.00 98.38 95 ILE A N 1
ATOM 750 C CA . ILE A 1 95 ? -12.015 7.381 42.127 1.00 98.38 95 ILE A CA 1
ATOM 751 C C . ILE A 1 95 ? -11.700 8.706 41.426 1.00 98.38 95 ILE A C 1
ATOM 753 O O . ILE A 1 95 ? -12.115 8.941 40.293 1.00 98.38 95 ILE A O 1
ATOM 757 N N . LYS A 1 96 ? -10.963 9.584 42.119 1.00 97.88 96 LYS A N 1
ATOM 758 C CA . LYS A 1 96 ? -10.679 10.952 41.649 1.00 97.88 96 LYS A CA 1
ATOM 759 C C . LYS A 1 96 ? -9.619 11.019 40.547 1.00 97.88 96 LYS A C 1
ATOM 761 O O . LYS A 1 96 ? -9.702 11.887 39.679 1.00 97.88 96 LYS A O 1
ATOM 766 N N . ASP A 1 97 ? -8.623 10.131 40.566 1.00 98.06 97 ASP A N 1
ATOM 767 C CA . ASP A 1 97 ? -7.602 10.099 39.517 1.00 98.06 97 ASP A CA 1
ATOM 768 C C . ASP A 1 97 ? -8.156 9.445 38.242 1.00 98.06 97 ASP A C 1
ATOM 770 O O . ASP A 1 97 ? -8.392 8.237 38.170 1.00 98.06 97 ASP A O 1
ATOM 774 N N . LYS A 1 98 ? -8.329 10.257 37.193 1.00 97.38 98 LYS A N 1
ATOM 775 C CA . LYS A 1 98 ? -8.801 9.794 35.881 1.00 97.38 98 LYS A CA 1
ATOM 776 C C . LYS A 1 98 ? -7.839 8.791 35.237 1.00 97.38 98 LYS A C 1
ATOM 778 O O . LYS A 1 98 ? -8.291 7.929 34.483 1.00 97.38 98 LYS A O 1
ATOM 783 N N . SER A 1 99 ? -6.539 8.882 35.523 1.00 97.38 99 SER A N 1
ATOM 784 C CA . SER A 1 99 ? -5.534 7.954 34.991 1.00 97.38 99 SER A CA 1
ATOM 785 C C . SER A 1 99 ? -5.669 6.578 35.641 1.00 97.38 99 SER A C 1
ATOM 787 O O . SER A 1 99 ? -5.689 5.567 34.935 1.00 97.38 99 SER A O 1
ATOM 789 N N . GLU A 1 100 ? -5.839 6.538 36.967 1.00 98.06 100 GLU A N 1
ATOM 790 C CA . GLU A 1 100 ? -6.167 5.324 37.720 1.00 98.06 100 GLU A CA 1
ATOM 791 C C . GLU A 1 100 ? -7.451 4.674 37.191 1.00 98.06 100 GLU A C 1
ATOM 793 O O . GLU A 1 100 ? -7.439 3.494 36.835 1.00 98.06 100 GLU A O 1
ATOM 798 N N . LEU A 1 101 ? -8.534 5.446 37.074 1.00 97.56 101 LEU A N 1
ATOM 799 C CA . LEU A 1 101 ? -9.826 4.949 36.602 1.00 97.56 101 LEU A CA 1
ATOM 800 C C . LEU A 1 101 ? -9.739 4.357 35.187 1.00 97.56 101 LEU A C 1
ATOM 802 O O . LEU A 1 101 ? -10.270 3.275 34.931 1.00 97.56 101 LEU A O 1
ATOM 806 N N . GLN A 1 102 ? -9.033 5.036 34.277 1.00 96.88 102 GLN A N 1
ATOM 807 C CA . GLN A 1 102 ? -8.818 4.557 32.912 1.00 96.88 102 GLN A CA 1
ATOM 808 C C . GLN A 1 102 ? -8.004 3.257 32.889 1.00 96.88 102 GLN A C 1
ATOM 810 O O . GLN A 1 102 ? -8.328 2.353 32.118 1.00 96.88 102 GLN A O 1
ATOM 815 N N . ARG A 1 103 ? -6.968 3.140 33.729 1.00 98.25 103 ARG A N 1
ATOM 816 C CA . ARG A 1 103 ? -6.171 1.914 33.859 1.00 98.25 103 ARG A CA 1
ATOM 817 C C . ARG A 1 103 ? -7.023 0.749 34.367 1.00 98.25 103 ARG A C 1
ATOM 819 O O . ARG A 1 103 ? -7.050 -0.287 33.710 1.00 98.25 103 ARG A O 1
ATOM 826 N N . LEU A 1 104 ? -7.771 0.940 35.457 1.00 97.75 104 LEU A N 1
ATOM 827 C CA . LEU A 1 104 ? -8.666 -0.082 36.014 1.00 97.75 104 LEU A CA 1
ATOM 828 C C . LEU A 1 104 ? -9.709 -0.528 34.984 1.00 97.75 104 LEU A C 1
ATOM 830 O O . LEU A 1 104 ? -9.926 -1.718 34.786 1.00 97.75 104 LEU A O 1
ATOM 834 N N . PHE A 1 105 ? -10.315 0.415 34.259 1.00 96.75 105 PHE A N 1
ATOM 835 C CA . PHE A 1 105 ? -11.242 0.083 33.180 1.00 96.75 105 PHE A CA 1
ATOM 836 C C . PHE A 1 105 ? -10.602 -0.826 32.116 1.00 96.75 105 PHE A C 1
ATOM 838 O O . PHE A 1 105 ? -11.219 -1.805 31.695 1.00 96.75 105 PHE A O 1
ATOM 845 N N . LEU A 1 106 ? -9.367 -0.538 31.692 1.00 96.69 106 LEU A N 1
ATOM 846 C CA . LEU A 1 106 ? -8.654 -1.366 30.715 1.00 96.69 106 LEU A CA 1
ATOM 847 C C . LEU A 1 106 ? -8.335 -2.765 31.259 1.00 96.69 106 LEU A C 1
ATOM 849 O O . LEU A 1 106 ? -8.531 -3.741 30.535 1.00 96.69 106 LEU A O 1
ATOM 853 N N . GLU A 1 107 ? -7.913 -2.874 32.521 1.00 97.38 107 GLU A N 1
ATOM 854 C CA . GLU A 1 107 ? -7.669 -4.159 33.193 1.00 97.38 107 GLU A CA 1
ATOM 855 C C . GLU A 1 107 ? -8.949 -5.012 33.234 1.00 97.38 107 GLU A C 1
ATOM 857 O O . GLU A 1 107 ? -8.948 -6.178 32.834 1.00 97.38 107 GLU A O 1
ATOM 862 N N . HIS A 1 108 ? -10.082 -4.412 33.607 1.00 96.19 108 HIS A N 1
ATOM 863 C CA . HIS A 1 108 ? -11.387 -5.080 33.607 1.00 96.19 108 HIS A CA 1
ATOM 864 C C . HIS A 1 108 ? -11.806 -5.538 32.206 1.00 96.19 108 HIS A C 1
ATOM 866 O O . HIS A 1 108 ? -12.255 -6.673 32.028 1.00 96.19 108 HIS A O 1
ATOM 872 N N . VAL A 1 109 ? -11.632 -4.687 31.188 1.00 94.81 109 VAL A N 1
ATOM 873 C CA . VAL A 1 109 ? -11.916 -5.039 29.787 1.00 94.81 109 VAL A CA 1
ATOM 874 C C . VAL A 1 109 ? -11.048 -6.213 29.326 1.00 94.81 109 VAL A C 1
ATOM 876 O O . VAL A 1 109 ? -11.552 -7.101 28.634 1.00 94.81 109 VAL A O 1
ATOM 879 N N . GLU A 1 110 ? -9.777 -6.265 29.728 1.00 96.62 110 GLU A N 1
ATOM 880 C CA . GLU A 1 110 ? -8.883 -7.381 29.416 1.00 96.62 110 GLU A CA 1
ATOM 881 C C . GLU A 1 110 ? -9.359 -8.690 30.064 1.00 96.62 110 GLU A C 1
ATOM 883 O O . GLU A 1 110 ? -9.440 -9.719 29.383 1.00 96.62 110 GLU A O 1
ATOM 888 N N . VAL A 1 111 ? -9.732 -8.662 31.348 1.00 96.25 111 VAL A N 1
ATOM 889 C CA . VAL A 1 111 ? -10.251 -9.842 32.061 1.00 96.25 111 VAL A CA 1
ATOM 890 C C . VAL A 1 111 ? -11.557 -10.332 31.428 1.00 96.25 111 VAL A C 1
ATOM 892 O O . VAL A 1 111 ? -11.694 -11.529 31.160 1.00 96.25 111 VAL A O 1
ATOM 895 N N . ILE A 1 112 ? -12.490 -9.429 31.102 1.00 93.81 112 ILE A N 1
ATOM 896 C CA . ILE A 1 112 ? -13.735 -9.768 30.388 1.00 93.81 112 ILE A CA 1
ATOM 897 C C . ILE A 1 112 ? -13.418 -10.373 29.019 1.00 93.81 112 ILE A C 1
ATOM 899 O O . ILE A 1 112 ? -14.018 -11.379 28.635 1.00 93.81 112 ILE A O 1
ATOM 903 N N . GLY A 1 113 ? -12.464 -9.793 28.288 1.00 93.94 113 GLY A N 1
ATOM 904 C CA . GLY A 1 113 ? -12.003 -10.298 26.999 1.00 93.94 113 GLY A CA 1
ATOM 905 C C . GLY A 1 113 ? -11.486 -11.732 27.101 1.00 93.94 113 GLY A C 1
ATOM 906 O O . GLY A 1 113 ? -11.944 -12.604 26.360 1.00 93.94 113 GLY A O 1
ATOM 907 N N . LYS A 1 114 ? -10.607 -12.008 28.073 1.00 96.94 114 LYS A N 1
ATOM 908 C CA . LYS A 1 114 ? -10.077 -13.355 28.345 1.00 96.94 114 LYS A CA 1
ATOM 909 C C . LYS A 1 114 ? -11.181 -14.334 28.745 1.00 96.94 114 LYS A C 1
ATOM 911 O O . LYS A 1 114 ? -11.247 -15.423 28.177 1.00 96.94 114 LYS A O 1
ATOM 916 N N . LYS A 1 115 ? -12.087 -13.943 29.648 1.00 95.19 115 LYS A N 1
ATOM 917 C CA . LYS A 1 115 ? -13.218 -14.777 30.097 1.00 95.19 115 LYS A CA 1
ATOM 918 C C . LYS A 1 115 ? -14.177 -15.098 28.948 1.00 95.19 115 LYS A C 1
ATOM 920 O O . LYS A 1 115 ? -14.599 -16.243 28.803 1.00 95.19 115 LYS A O 1
ATOM 925 N N . ASN A 1 116 ? -14.486 -14.124 28.090 1.00 95.44 116 ASN A N 1
ATOM 926 C CA . ASN A 1 116 ? -15.320 -14.333 26.904 1.00 95.44 116 ASN A CA 1
ATOM 927 C C . ASN A 1 116 ? -14.629 -15.208 25.856 1.00 95.44 116 ASN A C 1
ATOM 929 O O . ASN A 1 116 ? -15.288 -16.041 25.235 1.00 95.44 116 ASN A O 1
ATOM 933 N N . TYR A 1 117 ? -13.318 -15.049 25.672 1.00 96.31 117 TYR A N 1
ATOM 934 C CA . TYR A 1 117 ? -12.526 -15.895 24.787 1.00 96.31 117 TYR A CA 1
ATOM 935 C C . TYR A 1 117 ? -12.513 -17.354 25.265 1.00 96.31 117 TYR A C 1
ATOM 937 O O . TYR A 1 117 ? -12.889 -18.251 24.511 1.00 96.31 117 TYR A O 1
ATOM 945 N N . GLN A 1 118 ? -12.157 -17.589 26.532 1.00 96.81 118 GLN A N 1
ATOM 946 C CA . GLN A 1 118 ? -12.112 -18.923 27.142 1.00 96.81 118 GLN A CA 1
ATOM 947 C C . GLN A 1 118 ? -13.494 -19.580 27.183 1.00 96.81 118 GLN A C 1
ATOM 949 O O . GLN A 1 118 ? -13.648 -20.735 26.797 1.00 96.81 118 GLN A O 1
ATOM 954 N N . GLY A 1 119 ? -14.516 -18.823 27.585 1.00 97.12 119 GLY A N 1
ATOM 955 C CA . GLY A 1 119 ? -15.900 -19.285 27.638 1.00 97.12 119 GLY A CA 1
ATOM 956 C C . GLY A 1 119 ? -16.593 -19.356 26.279 1.00 97.12 119 GLY A C 1
ATOM 957 O O . GLY A 1 119 ? -17.785 -19.654 26.250 1.00 97.12 119 GLY A O 1
ATOM 958 N N . ARG A 1 120 ? -15.894 -19.044 25.173 1.00 95.88 120 ARG A N 1
ATOM 959 C CA . ARG A 1 120 ? -16.455 -19.014 23.813 1.00 95.88 120 ARG A CA 1
ATOM 960 C C . ARG A 1 120 ? -17.785 -18.247 23.760 1.00 95.88 120 ARG A C 1
ATOM 962 O O . ARG A 1 120 ? -18.770 -18.711 23.197 1.00 95.88 120 ARG A O 1
ATOM 969 N N . LYS A 1 121 ? -17.828 -17.063 24.376 1.00 95.62 121 LYS A N 1
ATOM 970 C CA . LYS A 1 121 ? -19.005 -16.181 24.399 1.00 95.62 121 LYS A CA 1
ATOM 971 C C . LYS A 1 121 ? -18.907 -15.111 23.312 1.00 95.62 121 LYS A C 1
ATOM 973 O O . LYS A 1 121 ? -17.817 -14.694 22.913 1.00 95.62 121 LYS A O 1
ATOM 978 N N . GLY A 1 122 ? -20.058 -14.647 22.826 1.00 95.25 122 GLY A N 1
ATOM 979 C CA . GLY A 1 122 ? -20.129 -13.615 21.789 1.00 95.25 122 GLY A CA 1
ATOM 980 C C . GLY A 1 122 ? -19.417 -14.039 20.500 1.00 95.25 122 GLY A C 1
ATOM 981 O O . GLY A 1 122 ? -19.605 -15.155 20.020 1.00 95.25 122 GLY A O 1
ATOM 982 N N . ILE A 1 123 ? -18.568 -13.166 19.945 1.00 94.75 123 ILE A N 1
ATOM 983 C CA . ILE A 1 123 ? -17.865 -13.440 18.680 1.00 94.75 123 ILE A CA 1
ATOM 984 C C . ILE A 1 123 ? -16.875 -14.608 18.771 1.00 94.75 123 ILE A C 1
ATOM 986 O O . ILE A 1 123 ? -16.616 -15.266 17.765 1.00 94.75 123 ILE A O 1
ATOM 990 N N . HIS A 1 124 ? -16.344 -14.893 19.963 1.00 94.69 124 HIS A N 1
ATOM 991 C CA . HIS A 1 124 ? -15.432 -16.018 20.188 1.00 94.69 124 HIS A CA 1
ATOM 992 C C . HIS A 1 124 ? -16.157 -17.368 20.245 1.00 94.69 124 HIS A C 1
ATOM 994 O O . HIS A 1 124 ? -15.515 -18.404 20.099 1.00 94.69 124 HIS A O 1
ATOM 1000 N N . GLY A 1 125 ? -17.481 -17.359 20.421 1.00 96.62 125 GLY A N 1
ATOM 1001 C CA . GLY A 1 125 ? -18.323 -18.555 20.337 1.00 96.62 125 GLY A CA 1
ATOM 1002 C C . GLY A 1 125 ? -18.709 -18.965 18.929 1.00 96.62 125 GLY A C 1
ATOM 1003 O O . GLY A 1 125 ? -19.158 -20.086 18.711 1.00 96.62 125 GLY A O 1
ATOM 1004 N N . LEU A 1 126 ? -18.539 -18.065 17.964 1.00 97.31 126 LEU A N 1
ATOM 1005 C CA . LEU A 1 126 ? -18.923 -18.314 16.585 1.00 97.31 126 LEU A CA 1
ATOM 1006 C C . LEU A 1 126 ? -17.845 -19.117 15.854 1.00 97.31 126 LEU A C 1
ATOM 1008 O O . LEU A 1 126 ? -16.646 -18.842 15.975 1.00 97.31 126 LEU A O 1
ATOM 1012 N N . SER A 1 127 ? -18.282 -20.061 15.018 1.00 96.88 127 SER A N 1
ATOM 1013 C CA . SER A 1 127 ? -17.387 -20.769 14.102 1.00 96.88 127 SER A CA 1
ATOM 1014 C C . SER A 1 127 ? -16.733 -19.799 13.106 1.00 96.88 127 SER A C 1
ATOM 1016 O O . SER A 1 127 ? -17.153 -18.645 12.942 1.00 96.88 127 SER A O 1
ATOM 1018 N N . HIS A 1 128 ? -15.668 -20.239 12.436 1.00 96.06 128 HIS A N 1
ATOM 1019 C CA . HIS A 1 128 ? -15.024 -19.420 11.409 1.00 96.06 128 HIS A CA 1
ATOM 1020 C C . HIS A 1 128 ? -15.984 -19.115 10.247 1.00 96.06 128 HIS A C 1
ATOM 1022 O O . HIS A 1 128 ? -16.062 -17.972 9.801 1.00 96.06 128 HIS A O 1
ATOM 1028 N N . GLU A 1 129 ? -16.779 -20.099 9.829 1.00 97.31 129 GLU A N 1
ATOM 1029 C CA . GLU A 1 129 ? -17.781 -19.978 8.768 1.00 97.31 129 GLU A CA 1
ATOM 1030 C C . GLU A 1 129 ? -18.832 -18.937 9.146 1.00 97.31 129 GLU A C 1
ATOM 1032 O O . GLU A 1 129 ? -19.113 -18.030 8.361 1.00 97.31 129 GLU A O 1
ATOM 1037 N N . LYS A 1 130 ? -19.354 -18.995 10.382 1.00 97.69 130 LYS A N 1
ATOM 1038 C CA . LYS A 1 130 ? -20.385 -18.050 10.817 1.00 97.69 130 LYS A CA 1
ATOM 1039 C C . LYS A 1 130 ? -19.853 -16.625 10.932 1.00 97.69 130 LYS A C 1
ATOM 1041 O O . LYS A 1 130 ? -20.548 -15.678 10.564 1.00 97.69 130 LYS A O 1
ATOM 1046 N N . ARG A 1 131 ? -18.606 -16.453 11.388 1.00 97.25 131 ARG A N 1
ATOM 1047 C CA . ARG A 1 131 ? -17.940 -15.139 11.391 1.00 97.25 131 ARG A CA 1
ATOM 1048 C C . ARG A 1 131 ? -17.775 -14.594 9.976 1.00 97.25 131 ARG A C 1
ATOM 1050 O O . ARG A 1 131 ? -18.073 -13.424 9.751 1.00 97.25 131 ARG A O 1
ATOM 1057 N N . THR A 1 132 ? -17.360 -15.432 9.031 1.00 96.19 132 THR A N 1
ATOM 1058 C CA . THR A 1 132 ? -17.212 -15.057 7.619 1.00 96.19 132 THR A CA 1
ATOM 1059 C C . THR A 1 132 ? -18.553 -14.680 6.989 1.00 96.19 132 THR A C 1
ATOM 1061 O O . THR A 1 132 ? -18.638 -13.668 6.294 1.00 96.19 132 THR A O 1
ATOM 1064 N N . GLU A 1 133 ? -19.623 -15.423 7.279 1.00 98.00 133 GLU A N 1
ATOM 1065 C CA . GLU A 1 133 ? -20.978 -15.121 6.806 1.00 98.00 133 GLU A CA 1
ATOM 1066 C C . GLU A 1 133 ? -21.467 -13.759 7.325 1.00 98.00 133 GLU A C 1
ATOM 1068 O O . GLU A 1 133 ? -21.891 -12.911 6.535 1.00 98.00 133 GLU A O 1
ATOM 1073 N N . ILE A 1 134 ? -21.348 -13.513 8.636 1.00 97.31 134 ILE A N 1
ATOM 1074 C CA . ILE A 1 134 ? -21.745 -12.241 9.261 1.00 97.31 134 ILE A CA 1
ATOM 1075 C C . ILE A 1 134 ? -20.899 -11.085 8.718 1.00 97.31 134 ILE A C 1
ATOM 1077 O O . ILE A 1 134 ? -21.451 -10.039 8.378 1.00 97.31 134 ILE A O 1
ATOM 1081 N N . ALA A 1 135 ? -19.581 -11.264 8.585 1.00 96.38 135 ALA A N 1
ATOM 1082 C CA . ALA A 1 135 ? -18.688 -10.247 8.032 1.00 96.38 135 ALA A CA 1
ATOM 1083 C C . ALA A 1 135 ? -19.035 -9.918 6.570 1.00 96.38 135 ALA A C 1
ATOM 1085 O O . ALA A 1 135 ? -19.098 -8.747 6.196 1.00 96.38 135 ALA A O 1
ATOM 1086 N N . SER A 1 136 ? -19.333 -10.935 5.758 1.00 97.12 136 SER A N 1
ATOM 1087 C CA . SER A 1 136 ? -19.766 -10.766 4.368 1.00 97.12 136 SER A CA 1
ATOM 1088 C C . SER A 1 136 ? -21.115 -10.047 4.274 1.0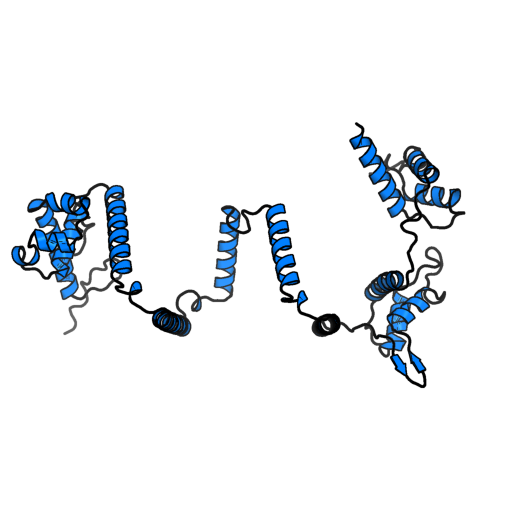0 97.12 136 SER A C 1
ATOM 1090 O O . SER A 1 136 ? -21.277 -9.115 3.482 1.00 97.12 136 SER A O 1
ATOM 1092 N N . LEU A 1 137 ? -22.087 -10.415 5.115 1.00 97.75 137 LEU A N 1
ATOM 1093 C CA . LEU A 1 137 ? -23.379 -9.731 5.190 1.00 97.75 137 LEU A CA 1
ATOM 1094 C C . LEU A 1 137 ? -23.215 -8.265 5.616 1.00 97.75 137 LEU A C 1
ATOM 1096 O O . LEU A 1 137 ? -23.757 -7.378 4.959 1.00 97.75 137 LEU A O 1
ATOM 1100 N N . ALA A 1 138 ? -22.422 -7.995 6.655 1.00 96.56 138 ALA A N 1
ATOM 1101 C CA . ALA A 1 138 ? -22.131 -6.642 7.121 1.00 96.56 138 ALA A CA 1
ATOM 1102 C C . ALA A 1 138 ? -21.418 -5.799 6.049 1.00 96.56 138 ALA A C 1
ATOM 1104 O O . ALA A 1 138 ? -21.741 -4.621 5.877 1.00 96.56 138 ALA A O 1
ATOM 1105 N N . GLY A 1 139 ? -20.499 -6.404 5.287 1.00 95.75 139 GLY A N 1
ATOM 1106 C CA . GLY A 1 139 ? -19.836 -5.775 4.145 1.00 95.75 139 GLY A CA 1
ATOM 1107 C C . GLY A 1 139 ? -20.823 -5.408 3.037 1.00 95.75 139 GLY A C 1
ATOM 1108 O O . GLY A 1 139 ? -20.842 -4.263 2.587 1.00 95.75 139 GLY A O 1
ATOM 1109 N N . ARG A 1 140 ? -21.719 -6.332 2.662 1.00 97.56 140 ARG A N 1
ATOM 1110 C CA . ARG A 1 140 ? -22.781 -6.075 1.673 1.00 97.56 140 ARG A CA 1
ATOM 1111 C C . ARG A 1 140 ? -23.739 -4.975 2.123 1.00 97.56 140 ARG A C 1
ATOM 1113 O O . ARG A 1 140 ? -24.034 -4.083 1.334 1.00 97.56 140 ARG A O 1
ATOM 1120 N N . ILE A 1 141 ? -24.178 -4.995 3.383 1.00 97.19 141 ILE A N 1
ATOM 1121 C CA . ILE A 1 141 ? -25.043 -3.949 3.952 1.00 97.19 141 ILE A CA 1
ATOM 1122 C C . ILE A 1 141 ? -24.319 -2.597 3.958 1.00 97.19 141 ILE A C 1
ATOM 1124 O O . ILE A 1 141 ? -24.897 -1.593 3.549 1.00 97.19 141 ILE A O 1
ATOM 1128 N N . SER A 1 142 ? -23.051 -2.550 4.373 1.00 97.00 142 SER A N 1
ATOM 1129 C CA . SER A 1 142 ? -22.263 -1.308 4.389 1.00 97.00 142 SER A CA 1
ATOM 1130 C C . SER A 1 142 ? -22.054 -0.746 2.985 1.00 97.00 142 SER A C 1
ATOM 1132 O O . SER A 1 142 ? -22.173 0.463 2.792 1.00 97.00 142 SER A O 1
ATOM 1134 N N . HIS A 1 143 ? -21.799 -1.614 2.004 1.00 97.31 143 HIS A N 1
ATOM 1135 C CA . HIS A 1 143 ? -21.715 -1.244 0.596 1.00 97.31 143 HIS A CA 1
ATOM 1136 C C . HIS A 1 143 ? -23.052 -0.703 0.070 1.00 97.31 143 HIS A C 1
ATOM 1138 O O . HIS A 1 143 ? -23.094 0.395 -0.480 1.00 97.31 143 HIS A O 1
ATOM 1144 N N . ALA A 1 144 ? -24.154 -1.428 0.293 1.00 97.06 144 ALA A N 1
ATOM 1145 C CA . ALA A 1 144 ? -25.491 -1.035 -0.153 1.00 97.06 144 ALA A CA 1
ATOM 1146 C C . ALA A 1 144 ? -25.943 0.300 0.459 1.00 97.06 144 ALA A C 1
ATOM 1148 O O . ALA A 1 144 ? -26.487 1.152 -0.237 1.00 97.06 144 ALA A O 1
ATOM 1149 N N . LEU A 1 145 ? -25.659 0.515 1.746 1.00 97.38 145 LEU A N 1
ATOM 1150 C CA . LEU A 1 145 ? -25.979 1.754 2.453 1.00 97.38 145 LEU A CA 1
ATOM 1151 C C . LEU A 1 145 ? -24.951 2.870 2.228 1.00 97.38 145 LEU A C 1
ATOM 1153 O O . LEU A 1 145 ? -25.100 3.932 2.832 1.00 97.38 145 LEU A O 1
ATOM 1157 N N . ARG A 1 146 ? -23.901 2.638 1.423 1.00 96.25 146 ARG A N 1
ATOM 1158 C CA . ARG A 1 146 ? -22.801 3.591 1.204 1.00 96.25 146 ARG A CA 1
ATOM 1159 C C . ARG A 1 146 ? -22.257 4.147 2.530 1.00 96.25 146 ARG A C 1
ATOM 1161 O O . ARG A 1 146 ? -22.091 5.349 2.705 1.00 96.25 146 ARG A O 1
ATOM 1168 N N . LYS A 1 147 ? -22.011 3.263 3.502 1.00 95.56 147 LYS A N 1
ATOM 1169 C CA . LYS A 1 147 ? -21.443 3.606 4.817 1.00 95.56 147 LYS A CA 1
ATOM 1170 C C . LYS A 1 147 ? -19.932 3.365 4.840 1.00 95.56 147 LYS A C 1
ATOM 1172 O O . LYS A 1 147 ? -19.418 2.464 4.178 1.00 95.56 147 LYS A O 1
ATOM 1177 N N . GLY A 1 148 ? -19.212 4.152 5.640 1.00 95.19 148 GLY A N 1
ATOM 1178 C CA . GLY A 1 148 ? -17.761 4.015 5.798 1.00 95.19 148 GLY A CA 1
ATOM 1179 C C . GLY A 1 148 ? -17.005 4.306 4.499 1.00 95.19 148 GLY A C 1
ATOM 1180 O O . GLY A 1 148 ? -17.248 5.326 3.860 1.00 95.19 148 GLY A O 1
ATOM 1181 N N . VAL A 1 149 ? -16.094 3.410 4.101 1.00 95.44 149 VAL A N 1
ATOM 1182 C CA . VAL A 1 149 ? -15.292 3.561 2.868 1.00 95.44 149 VAL A CA 1
ATOM 1183 C C . VAL A 1 149 ? -16.169 3.539 1.612 1.00 95.44 149 VAL A C 1
ATOM 1185 O O . VAL A 1 149 ? -15.916 4.305 0.691 1.00 95.44 149 VAL A O 1
ATOM 1188 N N . HIS A 1 150 ? -17.243 2.743 1.592 1.00 95.19 150 HIS A N 1
ATOM 1189 C CA . HIS A 1 150 ? -18.155 2.656 0.443 1.00 95.19 150 HIS A CA 1
ATOM 1190 C C . HIS A 1 150 ? -19.028 3.904 0.242 1.00 95.19 150 HIS A C 1
ATOM 1192 O O . HIS A 1 150 ? -19.692 4.027 -0.783 1.00 95.19 150 HIS A O 1
ATOM 1198 N N . GLY A 1 151 ? -19.054 4.813 1.220 1.00 96.62 151 GLY A N 1
ATOM 1199 C CA . GLY A 1 151 ? -19.723 6.109 1.105 1.00 96.62 151 GLY A CA 1
ATOM 1200 C C . GLY A 1 151 ? -18.865 7.221 0.528 1.00 96.62 151 GLY A C 1
ATOM 1201 O O . GLY A 1 151 ? -19.385 8.301 0.261 1.00 96.62 151 GLY A O 1
ATOM 1202 N N . ARG A 1 152 ? -17.561 6.983 0.368 1.00 96.94 152 ARG A N 1
ATOM 1203 C CA . ARG A 1 152 ? -16.613 7.997 -0.089 1.00 96.94 152 ARG A CA 1
ATOM 1204 C C . ARG A 1 152 ? -16.526 8.022 -1.608 1.00 96.94 152 ARG A C 1
ATOM 1206 O O . ARG A 1 152 ? -16.679 6.995 -2.266 1.00 96.94 152 ARG A O 1
ATOM 1213 N N . THR A 1 153 ? -16.237 9.194 -2.159 1.00 96.94 153 THR A N 1
ATOM 1214 C CA . THR A 1 153 ? -15.914 9.327 -3.585 1.00 96.94 153 THR A CA 1
ATOM 1215 C C . THR A 1 153 ? -14.482 8.859 -3.867 1.00 96.94 153 THR A C 1
ATOM 1217 O O . THR A 1 153 ? -13.661 8.736 -2.952 1.00 96.94 153 THR A O 1
ATOM 1220 N N . LEU A 1 154 ? -14.154 8.617 -5.141 1.00 96.25 154 LEU A N 1
ATOM 1221 C CA . LEU A 1 154 ? -12.793 8.251 -5.552 1.00 96.25 154 LEU A CA 1
ATOM 1222 C C . LEU A 1 154 ? -11.780 9.348 -5.198 1.00 96.25 154 LEU A C 1
ATOM 1224 O O . LEU A 1 154 ? -10.660 9.046 -4.787 1.00 96.25 154 LEU A O 1
ATOM 1228 N N . GLU A 1 155 ? -12.180 10.614 -5.301 1.00 97.44 155 GLU A N 1
ATOM 1229 C CA . GLU A 1 155 ? -11.360 11.772 -4.947 1.00 97.44 155 GLU A CA 1
ATOM 1230 C C . GLU A 1 155 ? -11.075 11.794 -3.446 1.00 97.44 155 GLU A C 1
ATOM 1232 O O . GLU A 1 155 ? -9.921 11.943 -3.050 1.00 97.44 155 GLU A O 1
ATOM 1237 N N . GLN A 1 156 ? -12.099 11.576 -2.611 1.00 97.50 156 GLN A N 1
ATOM 1238 C CA . GLN A 1 156 ? -11.939 11.493 -1.156 1.00 97.50 156 GLN A CA 1
ATOM 1239 C C . GLN A 1 156 ? -11.013 10.340 -0.763 1.00 97.50 156 GLN A C 1
ATOM 1241 O O . GLN A 1 156 ? -10.084 10.536 0.015 1.00 97.50 156 GLN A O 1
ATOM 1246 N N . MET A 1 157 ? -11.213 9.151 -1.341 1.00 97.62 157 MET A N 1
ATOM 1247 C CA . MET A 1 157 ? -10.339 8.002 -1.093 1.00 97.62 157 MET A CA 1
ATOM 1248 C C . MET A 1 157 ? -8.896 8.269 -1.534 1.00 97.62 157 MET A C 1
ATOM 1250 O O . MET A 1 157 ? -7.958 7.920 -0.816 1.00 97.62 157 MET A O 1
ATOM 1254 N N . SER A 1 158 ? -8.704 8.897 -2.698 1.00 96.38 158 SER A N 1
ATOM 1255 C CA . SER A 1 158 ? -7.375 9.268 -3.181 1.00 96.38 158 SER A CA 1
ATOM 1256 C C . SER A 1 158 ? -6.709 10.283 -2.256 1.00 96.38 158 SER A C 1
ATOM 1258 O O . SER A 1 158 ? -5.508 10.178 -2.017 1.00 96.38 158 SER A O 1
ATOM 1260 N N . GLU A 1 159 ? -7.455 11.264 -1.757 1.00 97.94 159 GLU A N 1
ATOM 1261 C CA . GLU A 1 159 ? -6.929 12.309 -0.885 1.00 97.94 159 GLU A CA 1
ATOM 1262 C C . GLU A 1 159 ? -6.574 11.766 0.502 1.00 97.94 159 GLU A C 1
ATOM 1264 O O . GLU A 1 159 ? -5.473 12.003 0.998 1.00 97.94 159 GLU A O 1
ATOM 1269 N N . ASP A 1 160 ? -7.442 10.946 1.092 1.00 97.00 160 ASP A N 1
ATOM 1270 C CA . ASP A 1 160 ? -7.157 10.250 2.347 1.00 97.00 160 ASP A CA 1
ATOM 1271 C C . ASP A 1 160 ? -5.947 9.317 2.207 1.00 97.00 160 ASP A C 1
ATOM 1273 O O . ASP A 1 160 ? -5.103 9.249 3.103 1.00 97.00 160 ASP A O 1
ATOM 1277 N N . GLY A 1 161 ? -5.811 8.643 1.059 1.00 96.69 161 GLY A N 1
ATOM 1278 C CA . GLY A 1 161 ? -4.643 7.826 0.732 1.00 96.69 161 GLY A CA 1
ATOM 1279 C C . GLY A 1 161 ? -3.350 8.642 0.657 1.00 96.69 161 GLY A C 1
ATOM 1280 O O . GLY A 1 161 ? -2.323 8.216 1.192 1.00 96.69 161 GLY A O 1
ATOM 1281 N N . ARG A 1 162 ? -3.389 9.842 0.059 1.00 97.88 162 ARG A N 1
ATOM 1282 C CA . ARG A 1 162 ? -2.240 10.765 0.039 1.00 97.88 162 ARG A CA 1
ATOM 1283 C C . ARG A 1 162 ? -1.885 11.239 1.442 1.00 97.88 162 ARG A C 1
ATOM 1285 O O . ARG A 1 162 ? -0.724 11.117 1.826 1.00 97.88 162 ARG A O 1
ATOM 1292 N N . LYS A 1 163 ? -2.868 11.698 2.223 1.00 97.62 163 LYS A N 1
ATOM 1293 C CA . LYS A 1 163 ? -2.673 12.141 3.615 1.00 97.62 163 LYS A CA 1
ATOM 1294 C C . LYS A 1 163 ? -2.101 11.025 4.486 1.00 97.62 163 LYS A C 1
ATOM 1296 O O . LYS A 1 163 ? -1.138 11.242 5.216 1.00 97.62 163 LYS A O 1
ATOM 1301 N N . GLY A 1 164 ? -2.638 9.812 4.361 1.00 96.62 164 GLY A N 1
ATOM 1302 C CA . GLY A 1 164 ? -2.129 8.628 5.050 1.00 96.62 164 GLY A CA 1
ATOM 1303 C C . GLY A 1 164 ? -0.691 8.301 4.650 1.00 96.62 164 GLY A C 1
ATOM 1304 O O . GLY A 1 164 ? 0.162 8.113 5.515 1.00 96.62 164 GLY A O 1
ATOM 1305 N N . SER A 1 165 ? -0.385 8.301 3.348 1.00 97.31 165 SER A N 1
ATOM 1306 C CA . SER A 1 165 ? 0.979 8.063 2.862 1.00 97.31 165 SER A CA 1
ATOM 1307 C C . SER A 1 165 ? 1.962 9.144 3.309 1.00 97.31 165 SER A C 1
ATOM 1309 O O . SER A 1 165 ? 3.122 8.820 3.565 1.00 97.31 165 SER A O 1
ATOM 1311 N N . GLN A 1 166 ? 1.540 10.407 3.370 1.00 97.94 166 GLN A N 1
ATOM 1312 C CA . GLN A 1 166 ? 2.373 11.504 3.846 1.00 97.94 166 GLN A CA 1
ATOM 1313 C C . GLN A 1 166 ? 2.666 11.342 5.340 1.00 97.94 166 GLN A C 1
ATOM 1315 O O . GLN A 1 166 ? 3.830 11.360 5.727 1.00 97.94 166 GLN A O 1
ATOM 1320 N N . LYS A 1 167 ? 1.647 11.051 6.155 1.00 97.69 167 LYS A N 1
ATOM 1321 C CA . LYS A 1 167 ? 1.822 10.801 7.590 1.00 97.69 167 LYS A CA 1
ATOM 1322 C C . LYS A 1 167 ? 2.734 9.600 7.870 1.00 97.69 167 LYS A C 1
ATOM 1324 O O . LYS A 1 167 ? 3.588 9.670 8.744 1.00 97.69 167 LYS A O 1
ATOM 1329 N N . LEU A 1 168 ? 2.607 8.507 7.108 1.00 97.81 168 LEU A N 1
ATOM 1330 C CA . LEU A 1 168 ? 3.515 7.353 7.220 1.00 97.81 168 LEU A CA 1
ATOM 1331 C C . LEU A 1 168 ? 4.963 7.709 6.871 1.00 97.81 168 LEU A C 1
ATOM 1333 O O . LEU A 1 168 ? 5.888 7.163 7.470 1.00 97.81 168 LEU A O 1
ATOM 1337 N N . ARG A 1 169 ? 5.158 8.616 5.908 1.00 97.50 169 ARG A N 1
ATOM 1338 C CA . ARG A 1 169 ? 6.480 9.131 5.554 1.00 97.50 169 ARG A CA 1
ATOM 1339 C C . ARG A 1 169 ? 7.059 9.996 6.668 1.00 97.50 169 ARG A C 1
ATOM 1341 O O . ARG A 1 169 ? 8.213 9.793 7.017 1.00 97.50 169 ARG A O 1
ATOM 1348 N N . GLU A 1 170 ? 6.273 10.918 7.216 1.00 97.12 170 GLU A N 1
ATOM 1349 C CA . GLU A 1 170 ? 6.676 11.802 8.321 1.00 97.12 170 GLU A CA 1
ATOM 1350 C C . GLU A 1 170 ? 7.047 11.010 9.580 1.00 97.12 170 GLU A C 1
ATOM 1352 O O . GLU A 1 170 ? 8.048 11.310 10.220 1.00 97.12 170 GLU A O 1
ATOM 1357 N N . LEU A 1 171 ? 6.289 9.957 9.896 1.00 97.31 171 LEU A N 1
ATOM 1358 C CA . LEU A 1 171 ? 6.573 9.074 11.029 1.00 97.31 171 LEU A CA 1
ATOM 1359 C C . LEU A 1 171 ? 7.696 8.061 10.754 1.00 97.31 171 LEU A C 1
ATOM 1361 O O . LEU A 1 171 ? 8.104 7.359 11.674 1.00 97.31 171 LEU A O 1
ATOM 1365 N N . GLY A 1 172 ? 8.159 7.930 9.505 1.00 96.44 172 GLY A N 1
ATOM 1366 C CA . GLY A 1 172 ? 9.155 6.926 9.129 1.00 96.44 172 GLY A CA 1
ATOM 1367 C C . GLY A 1 172 ? 8.696 5.494 9.420 1.00 96.44 172 GLY A C 1
ATOM 1368 O O . GLY A 1 172 ? 9.476 4.703 9.933 1.00 96.44 172 GLY A O 1
ATOM 1369 N N . ILE A 1 173 ? 7.434 5.154 9.126 1.00 96.00 173 ILE A N 1
ATOM 1370 C CA . ILE A 1 173 ? 6.84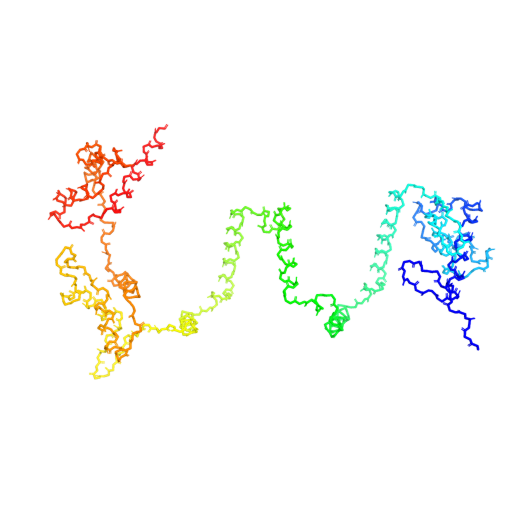5 3.824 9.374 1.00 96.00 173 ILE A CA 1
ATOM 1371 C C . ILE A 1 173 ? 6.676 3.058 8.048 1.00 96.00 173 ILE A C 1
ATOM 1373 O O . ILE A 1 173 ? 6.463 3.636 6.977 1.00 96.00 173 ILE A O 1
ATOM 1377 N N . GLY A 1 174 ? 6.755 1.725 8.097 1.00 95.50 174 GLY A N 1
ATOM 1378 C CA . GLY A 1 174 ? 6.499 0.852 6.947 1.00 95.50 174 GLY A CA 1
ATOM 1379 C C . GLY A 1 174 ? 7.562 0.993 5.854 1.00 95.50 174 GLY A C 1
ATOM 1380 O O . GLY A 1 174 ? 8.755 0.948 6.135 1.00 95.50 174 GLY A O 1
ATOM 1381 N N . ILE A 1 175 ? 7.151 1.188 4.593 1.00 96.06 175 ILE A N 1
ATOM 1382 C CA . ILE A 1 175 ? 8.095 1.330 3.465 1.00 96.06 175 ILE A CA 1
ATOM 1383 C C . ILE A 1 175 ? 8.979 2.583 3.577 1.00 96.06 175 ILE A C 1
ATOM 1385 O O . ILE A 1 175 ? 10.041 2.653 2.955 1.00 96.06 175 ILE A O 1
ATOM 1389 N N . PHE A 1 176 ? 8.551 3.589 4.343 1.00 96.62 176 PHE A N 1
ATOM 1390 C CA . PHE A 1 176 ? 9.337 4.801 4.569 1.00 96.62 176 PHE A CA 1
ATOM 1391 C C . PHE A 1 176 ? 10.370 4.637 5.691 1.00 96.62 176 PHE A C 1
ATOM 1393 O O . PHE A 1 176 ? 11.335 5.389 5.699 1.00 96.62 176 PHE A O 1
ATOM 1400 N N . ALA A 1 177 ? 10.220 3.627 6.556 1.00 97.56 177 ALA A N 1
ATOM 1401 C CA . ALA A 1 177 ? 11.220 3.243 7.559 1.00 97.56 177 ALA A CA 1
ATOM 1402 C C . ALA A 1 177 ? 12.434 2.527 6.945 1.00 97.56 177 ALA A C 1
ATOM 1404 O O . ALA A 1 177 ? 13.515 2.500 7.520 1.00 97.56 177 ALA A O 1
ATOM 1405 N N . GLN A 1 178 ? 12.227 1.889 5.791 1.00 97.50 178 GLN A N 1
ATOM 1406 C CA . GLN A 1 178 ? 13.205 1.003 5.166 1.00 97.50 178 GLN A CA 1
ATOM 1407 C C . GLN A 1 178 ? 14.290 1.776 4.420 1.00 97.50 178 GLN A C 1
ATOM 1409 O O . GLN A 1 178 ? 13.996 2.680 3.622 1.00 97.50 178 GLN A O 1
ATOM 1414 N N . THR A 1 179 ? 15.532 1.329 4.592 1.00 97.06 179 THR A N 1
ATOM 1415 C CA . THR A 1 179 ? 16.682 1.812 3.825 1.00 97.06 179 THR A CA 1
ATOM 1416 C C . THR A 1 179 ? 16.584 1.390 2.353 1.00 97.06 179 THR A C 1
ATOM 1418 O O . THR A 1 179 ? 15.737 0.584 1.946 1.00 97.06 179 THR A O 1
ATOM 1421 N N . ILE A 1 180 ? 17.436 1.964 1.499 1.00 96.94 180 ILE A N 1
ATOM 1422 C CA . ILE A 1 180 ? 17.513 1.565 0.085 1.00 96.94 180 ILE A CA 1
ATOM 1423 C C . ILE A 1 180 ? 17.981 0.105 -0.020 1.00 96.94 180 ILE A C 1
ATOM 1425 O O . ILE A 1 180 ? 17.539 -0.629 -0.906 1.00 96.94 180 ILE A O 1
ATOM 1429 N N . GLU A 1 181 ? 18.854 -0.309 0.889 1.00 97.25 181 GLU A N 1
ATOM 1430 C CA . GLU A 1 181 ? 19.427 -1.642 1.009 1.00 97.25 181 GLU A CA 1
ATOM 1431 C C . GLU A 1 181 ? 18.346 -2.658 1.393 1.00 97.25 181 GLU A C 1
ATOM 1433 O O . GLU A 1 181 ? 18.182 -3.644 0.671 1.00 97.25 181 GLU A O 1
ATOM 1438 N N . ASP A 1 182 ? 17.517 -2.358 2.400 1.00 97.25 182 ASP A N 1
ATOM 1439 C CA . ASP A 1 182 ? 16.388 -3.215 2.801 1.00 97.25 182 ASP A CA 1
ATOM 1440 C C . ASP A 1 182 ? 15.420 -3.438 1.636 1.00 97.25 182 ASP A C 1
ATOM 1442 O O . ASP A 1 182 ? 15.008 -4.561 1.341 1.00 97.25 182 ASP A O 1
ATOM 1446 N N . LYS A 1 183 ? 15.082 -2.365 0.909 1.00 97.31 183 LYS A N 1
ATOM 1447 C CA . LYS A 1 183 ? 14.185 -2.442 -0.256 1.00 97.31 183 LYS A CA 1
ATOM 1448 C C . LYS A 1 183 ? 14.771 -3.311 -1.362 1.00 97.31 183 LYS A C 1
ATOM 1450 O O . LYS A 1 183 ? 14.039 -4.084 -1.985 1.00 97.31 183 LYS A O 1
ATOM 1455 N N . LYS A 1 184 ? 16.079 -3.197 -1.617 1.00 96.31 184 LYS A N 1
ATOM 1456 C CA . LYS A 1 184 ? 16.783 -4.042 -2.594 1.00 96.31 184 LYS A CA 1
ATOM 1457 C C . LYS A 1 184 ? 16.767 -5.501 -2.162 1.00 96.31 184 LYS A C 1
ATOM 1459 O O . LYS A 1 184 ? 16.481 -6.360 -2.993 1.00 96.31 184 LYS A O 1
ATOM 1464 N N . GLU A 1 185 ? 17.038 -5.783 -0.893 1.00 97.94 185 GLU A N 1
ATOM 1465 C CA . GLU A 1 185 ? 17.061 -7.147 -0.374 1.00 97.94 185 GLU A CA 1
ATOM 1466 C C . GLU A 1 185 ? 15.673 -7.798 -0.406 1.00 97.94 185 GLU A C 1
ATOM 1468 O O . GLU A 1 185 ? 15.529 -8.908 -0.921 1.00 97.94 185 GLU A O 1
ATOM 1473 N N . ILE A 1 186 ? 14.632 -7.098 0.057 1.00 97.06 186 ILE A N 1
ATOM 1474 C CA . ILE A 1 186 ? 13.241 -7.576 -0.004 1.00 97.06 186 ILE A CA 1
ATOM 1475 C C . ILE A 1 186 ? 12.827 -7.824 -1.459 1.00 97.06 186 ILE A C 1
ATOM 1477 O O . ILE A 1 186 ? 12.234 -8.863 -1.767 1.00 97.06 186 ILE A O 1
ATOM 1481 N N . GLY A 1 187 ? 13.170 -6.903 -2.366 1.00 96.50 187 GLY A N 1
ATOM 1482 C CA . GLY A 1 187 ? 12.911 -7.045 -3.797 1.00 96.50 187 GLY A CA 1
ATOM 1483 C C . GLY A 1 187 ? 13.625 -8.254 -4.406 1.00 96.50 187 GLY A C 1
ATOM 1484 O O . GLY A 1 187 ? 13.012 -9.015 -5.155 1.00 96.50 187 GLY A O 1
ATOM 1485 N N . TYR A 1 188 ? 14.890 -8.477 -4.041 1.00 97.50 188 TYR A N 1
ATOM 1486 C CA . TYR A 1 188 ? 15.671 -9.631 -4.481 1.00 97.50 188 TYR A CA 1
ATOM 1487 C C . TYR A 1 188 ? 15.080 -10.949 -3.969 1.00 97.50 188 TYR A C 1
ATOM 1489 O O . TYR A 1 188 ? 14.813 -11.843 -4.771 1.00 97.50 188 TYR A O 1
ATOM 1497 N N . ARG A 1 189 ? 14.807 -11.058 -2.662 1.00 97.88 189 ARG A N 1
ATOM 1498 C CA . ARG A 1 189 ? 14.209 -12.259 -2.052 1.00 97.88 189 ARG A CA 1
ATOM 1499 C C . ARG A 1 189 ? 12.848 -12.579 -2.671 1.00 97.88 189 ARG A C 1
ATOM 1501 O O . ARG A 1 189 ? 12.608 -13.721 -3.057 1.00 97.88 189 ARG A O 1
ATOM 1508 N N . SER A 1 190 ? 11.993 -11.569 -2.843 1.00 97.12 190 SER A N 1
ATOM 1509 C CA . SER A 1 190 ? 10.671 -11.735 -3.465 1.00 97.12 190 SER A CA 1
ATOM 1510 C C . SER A 1 190 ? 10.782 -12.166 -4.930 1.00 97.12 190 SER A C 1
ATOM 1512 O O . SER A 1 190 ? 10.086 -13.084 -5.362 1.00 97.12 190 SER A O 1
ATOM 1514 N N . GLY A 1 191 ? 11.686 -11.547 -5.696 1.00 96.75 191 GLY A N 1
ATOM 1515 C CA . GLY A 1 191 ? 11.936 -11.913 -7.090 1.00 96.75 191 GLY A CA 1
ATOM 1516 C C . GLY A 1 191 ? 12.472 -13.338 -7.235 1.00 96.75 191 GLY A C 1
ATOM 1517 O O . GLY A 1 191 ? 12.001 -14.086 -8.091 1.00 96.75 191 GLY A O 1
ATOM 1518 N N . LEU A 1 192 ? 13.401 -13.739 -6.364 1.00 97.69 192 LEU A N 1
ATOM 1519 C CA . LEU A 1 192 ? 13.958 -15.088 -6.337 1.00 97.69 192 LEU A CA 1
ATOM 1520 C C . LEU A 1 192 ? 12.899 -16.132 -5.966 1.00 97.69 192 LEU A C 1
ATOM 1522 O O . LEU A 1 192 ? 12.865 -17.198 -6.577 1.00 97.69 192 LEU A O 1
ATOM 1526 N N . GLN A 1 193 ? 12.012 -15.825 -5.015 1.00 97.75 193 GLN A N 1
ATOM 1527 C CA . GLN A 1 193 ? 10.905 -16.711 -4.655 1.00 97.75 193 GLN A CA 1
ATOM 1528 C C . GLN A 1 193 ? 9.926 -16.888 -5.823 1.00 97.75 193 GLN A C 1
ATOM 1530 O O . GLN A 1 193 ? 9.598 -18.016 -6.174 1.00 97.75 193 GLN A O 1
ATOM 1535 N N . LEU A 1 194 ? 9.512 -15.797 -6.482 1.00 98.00 194 LEU A N 1
ATOM 1536 C CA . LEU A 1 194 ? 8.637 -15.869 -7.662 1.00 98.00 194 LEU A CA 1
ATOM 1537 C C . LEU A 1 194 ? 9.270 -16.670 -8.805 1.00 98.00 194 LEU A C 1
ATOM 1539 O O . LEU A 1 194 ? 8.566 -17.397 -9.506 1.00 98.00 194 LEU A O 1
ATOM 1543 N N . TYR A 1 195 ? 10.585 -16.538 -8.986 1.00 97.25 195 TYR A N 1
ATOM 1544 C CA . TYR A 1 195 ? 11.343 -17.320 -9.955 1.00 97.25 195 TYR A CA 1
ATOM 1545 C C . TYR A 1 195 ? 11.342 -18.815 -9.610 1.00 97.25 195 TYR A C 1
ATOM 1547 O O . TYR A 1 195 ? 11.005 -19.630 -10.466 1.00 97.25 195 TYR A O 1
ATOM 1555 N N . ARG A 1 196 ? 11.661 -19.173 -8.357 1.00 97.38 196 ARG A N 1
ATOM 1556 C CA . ARG A 1 196 ? 11.666 -20.565 -7.869 1.00 97.38 196 ARG A CA 1
ATOM 1557 C C . ARG A 1 196 ? 10.296 -21.221 -7.994 1.00 97.38 196 ARG A C 1
ATOM 1559 O O . ARG A 1 196 ? 10.198 -22.337 -8.491 1.00 97.38 196 ARG A O 1
ATOM 1566 N N . ASP A 1 197 ? 9.251 -20.492 -7.619 1.00 97.88 197 ASP A N 1
ATOM 1567 C CA . ASP A 1 197 ? 7.868 -20.962 -7.673 1.00 97.88 197 ASP A CA 1
ATOM 1568 C C . ASP A 1 197 ? 7.289 -20.971 -9.098 1.00 97.88 197 ASP A C 1
ATOM 1570 O O . ASP A 1 197 ? 6.145 -21.384 -9.277 1.00 97.88 197 ASP A O 1
ATOM 1574 N N . LYS A 1 198 ? 8.027 -20.463 -10.101 1.00 96.75 198 LYS A N 1
ATOM 1575 C CA . LYS A 1 198 ? 7.542 -20.235 -11.472 1.00 96.75 198 LYS A CA 1
ATOM 1576 C C . LYS A 1 198 ? 6.187 -19.517 -11.480 1.00 96.75 198 LYS A C 1
ATOM 1578 O O . LYS A 1 198 ? 5.246 -19.950 -12.136 1.00 96.75 198 LYS A O 1
ATOM 1583 N N . LYS A 1 199 ? 6.075 -18.415 -10.732 1.00 97.00 199 LYS A N 1
ATOM 1584 C CA . LYS A 1 199 ? 4.865 -17.577 -10.642 1.00 97.00 199 LYS A CA 1
ATOM 1585 C C . LYS A 1 199 ? 5.022 -16.278 -11.437 1.00 97.00 199 LYS A C 1
ATOM 1587 O O . LYS A 1 199 ? 6.129 -15.795 -11.689 1.00 97.00 199 LYS A O 1
ATOM 1592 N N . GLY A 1 200 ? 3.896 -15.677 -11.822 1.00 96.00 200 GLY A N 1
ATOM 1593 C CA . GLY A 1 200 ? 3.871 -14.397 -12.537 1.00 96.00 200 GLY A CA 1
ATOM 1594 C C . GLY A 1 200 ? 4.630 -14.456 -13.865 1.00 96.00 200 GLY A C 1
ATOM 1595 O O . GLY A 1 200 ? 4.430 -15.372 -14.655 1.00 96.00 200 GLY A O 1
ATOM 1596 N N . ILE A 1 201 ? 5.536 -13.502 -14.113 1.00 96.00 201 ILE A N 1
ATOM 1597 C CA . ILE A 1 201 ? 6.321 -13.465 -15.362 1.00 96.00 201 ILE A CA 1
ATOM 1598 C C . ILE A 1 201 ? 7.260 -14.670 -15.519 1.00 96.00 201 ILE A C 1
ATOM 1600 O O . ILE A 1 201 ? 7.642 -15.005 -16.638 1.00 96.00 201 ILE A O 1
ATOM 1604 N N . PHE A 1 202 ? 7.645 -15.330 -14.425 1.00 96.38 202 PHE A N 1
ATOM 1605 C CA . PHE A 1 202 ? 8.523 -16.500 -14.471 1.00 96.38 202 PHE A CA 1
ATOM 1606 C C . PHE A 1 202 ? 7.775 -17.799 -14.790 1.00 96.38 202 PHE A C 1
ATOM 1608 O O . PHE A 1 202 ? 8.418 -18.763 -15.189 1.00 96.38 202 PHE A O 1
ATOM 1615 N N . ALA A 1 203 ? 6.442 -17.803 -14.683 1.00 97.62 203 ALA A N 1
ATOM 1616 C CA . ALA A 1 203 ? 5.590 -18.905 -15.136 1.00 97.62 203 ALA A CA 1
ATOM 1617 C C . ALA A 1 203 ? 5.524 -19.006 -16.666 1.00 97.62 203 ALA A C 1
ATOM 1619 O O . ALA A 1 203 ? 5.275 -20.073 -17.212 1.00 97.62 203 ALA A O 1
ATOM 1620 N N . LEU A 1 204 ? 5.710 -17.867 -17.339 1.00 97.25 204 LEU A N 1
ATOM 1621 C CA . LEU A 1 204 ? 5.423 -17.717 -18.757 1.00 97.25 204 LEU A CA 1
ATOM 1622 C C . LEU A 1 204 ? 6.566 -18.222 -19.637 1.00 97.25 204 LEU A C 1
ATOM 1624 O O . LEU A 1 204 ? 7.743 -17.924 -19.377 1.00 97.25 204 LEU A O 1
ATOM 1628 N N . THR A 1 205 ? 6.207 -18.871 -20.743 1.00 96.62 205 THR A N 1
ATOM 1629 C CA . THR A 1 205 ? 7.160 -19.235 -21.796 1.00 96.62 205 THR A CA 1
ATOM 1630 C C . THR A 1 205 ? 7.673 -17.995 -22.540 1.00 96.62 205 THR A C 1
ATOM 1632 O O . THR A 1 205 ? 7.176 -16.870 -22.382 1.00 96.62 205 THR A O 1
ATOM 1635 N N . VAL A 1 206 ? 8.711 -18.168 -23.361 1.00 94.44 206 VAL A N 1
ATOM 1636 C CA . VAL A 1 206 ? 9.270 -17.079 -24.179 1.00 94.44 206 VAL A CA 1
ATOM 1637 C C . VAL A 1 206 ? 8.229 -16.561 -25.182 1.00 94.44 206 VAL A C 1
ATOM 1639 O O . VAL A 1 206 ? 8.112 -15.354 -25.401 1.00 94.44 206 VAL A O 1
ATOM 1642 N N . GLU A 1 207 ? 7.422 -17.458 -25.734 1.00 94.69 207 GLU A N 1
ATOM 1643 C CA . GLU A 1 207 ? 6.367 -17.204 -26.714 1.00 94.69 207 GLU A CA 1
ATOM 1644 C C . GLU A 1 207 ? 5.213 -16.425 -26.082 1.00 94.69 207 GLU A C 1
ATOM 1646 O O . GLU A 1 207 ? 4.734 -15.441 -26.652 1.00 94.6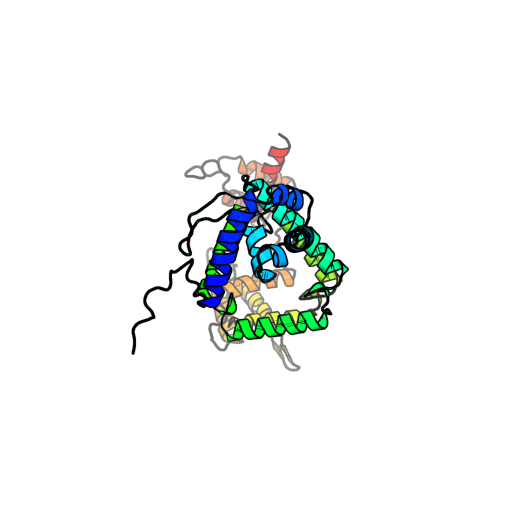9 207 GLU A O 1
ATOM 1651 N N . GLU A 1 208 ? 4.804 -16.798 -24.868 1.00 96.31 208 GLU A N 1
ATOM 1652 C CA . GLU A 1 208 ? 3.774 -16.081 -24.115 1.00 96.31 208 GLU A CA 1
ATOM 1653 C C . GLU A 1 208 ? 4.225 -14.662 -23.763 1.00 96.31 208 GLU A C 1
ATOM 1655 O O . GLU A 1 208 ? 3.475 -13.700 -23.965 1.00 96.31 208 GLU A O 1
ATOM 1660 N N . LYS A 1 209 ? 5.481 -14.500 -23.325 1.00 95.81 209 LYS A N 1
ATOM 1661 C CA . LYS A 1 209 ? 6.088 -13.179 -23.096 1.00 95.81 209 LYS A CA 1
ATOM 1662 C C . LYS A 1 209 ? 6.105 -12.349 -24.376 1.00 95.81 209 LYS A C 1
ATOM 1664 O O . LYS A 1 209 ? 5.732 -11.174 -24.340 1.00 95.81 209 LYS A O 1
ATOM 1669 N N . LYS A 1 210 ? 6.473 -12.951 -25.513 1.00 90.94 210 LYS A N 1
ATOM 1670 C CA . LYS A 1 210 ? 6.452 -12.295 -26.831 1.00 90.94 210 LYS A CA 1
ATOM 1671 C C . LYS A 1 210 ? 5.033 -11.857 -27.206 1.00 90.94 210 LYS A C 1
ATOM 1673 O O . LYS A 1 210 ? 4.847 -10.715 -27.620 1.00 90.94 210 LYS A O 1
ATOM 1678 N N . LYS A 1 211 ? 4.024 -12.706 -26.988 1.00 94.94 211 LYS A N 1
ATOM 1679 C CA . LYS A 1 211 ? 2.606 -12.407 -27.252 1.00 94.94 211 LYS A CA 1
ATOM 1680 C C . LYS A 1 211 ? 2.071 -11.280 -26.362 1.00 94.94 211 LYS A C 1
ATOM 1682 O O . LYS A 1 211 ? 1.376 -10.395 -26.858 1.00 94.94 211 LYS A O 1
ATOM 1687 N N . ILE A 1 212 ? 2.405 -11.264 -25.069 1.00 95.12 212 ILE A N 1
ATOM 1688 C CA . ILE A 1 212 ? 2.027 -10.180 -24.140 1.00 95.12 212 ILE A CA 1
ATOM 1689 C C . ILE A 1 212 ? 2.725 -8.869 -24.517 1.00 95.12 212 ILE A C 1
ATOM 1691 O O . ILE A 1 212 ? 2.086 -7.813 -24.544 1.00 95.12 212 ILE A O 1
ATOM 1695 N N . GLY A 1 213 ? 4.013 -8.932 -24.861 1.00 91.38 213 GLY A N 1
ATOM 1696 C CA . GLY A 1 213 ? 4.766 -7.789 -25.373 1.00 91.38 213 GLY A CA 1
ATOM 1697 C C . GLY A 1 213 ? 4.119 -7.209 -26.630 1.00 91.38 213 GLY A C 1
ATOM 1698 O O . GLY A 1 213 ? 3.860 -6.009 -26.686 1.00 91.38 213 GLY A O 1
ATOM 1699 N N . LEU A 1 214 ? 3.753 -8.068 -27.586 1.00 91.31 214 LEU A N 1
ATOM 1700 C CA . LEU A 1 214 ? 3.058 -7.689 -28.815 1.00 91.31 214 LEU A CA 1
ATOM 1701 C C . LEU A 1 214 ? 1.711 -7.011 -28.529 1.00 91.31 214 LEU A C 1
ATOM 1703 O O . LEU A 1 214 ? 1.456 -5.917 -29.026 1.00 91.31 214 LEU A O 1
ATOM 1707 N N . LYS A 1 215 ? 0.879 -7.609 -27.666 1.00 93.69 215 LYS A N 1
ATOM 1708 C CA . LYS A 1 215 ? -0.398 -7.014 -27.237 1.00 93.69 215 LYS A CA 1
ATOM 1709 C C . LYS A 1 215 ? -0.204 -5.641 -26.595 1.00 93.69 215 LYS A C 1
ATOM 1711 O O . LYS A 1 215 ? -0.992 -4.734 -26.840 1.00 93.69 215 LYS A O 1
ATOM 1716 N N . THR A 1 216 ? 0.845 -5.472 -25.791 1.00 92.94 216 THR A N 1
ATOM 1717 C CA . THR A 1 216 ? 1.154 -4.195 -25.130 1.00 92.94 216 THR A CA 1
ATOM 1718 C C . THR A 1 216 ? 1.554 -3.119 -26.140 1.00 92.94 216 THR A C 1
ATOM 1720 O O . THR A 1 216 ? 1.121 -1.975 -26.013 1.00 92.94 216 THR A O 1
ATOM 1723 N N . VAL A 1 217 ? 2.353 -3.480 -27.147 1.00 87.69 217 VAL A N 1
ATOM 1724 C CA . VAL A 1 217 ? 2.755 -2.595 -28.253 1.00 87.69 217 VAL A CA 1
ATOM 1725 C C . VAL A 1 217 ? 1.527 -2.166 -29.065 1.00 87.69 217 VAL A C 1
ATOM 1727 O O . VAL A 1 217 ? 1.309 -0.969 -29.245 1.00 87.69 217 VAL A O 1
ATOM 1730 N N . LEU A 1 218 ? 0.660 -3.113 -29.439 1.00 89.12 218 LEU A N 1
ATOM 1731 C CA . LEU A 1 218 ? -0.582 -2.830 -30.167 1.00 89.12 218 LEU A CA 1
ATOM 1732 C C . LEU A 1 218 ? -1.552 -1.954 -29.360 1.00 89.12 218 LEU A C 1
ATOM 1734 O O . LEU A 1 218 ? -2.098 -0.996 -29.896 1.00 89.12 218 LEU A O 1
ATOM 1738 N N . LYS A 1 219 ? -1.717 -2.208 -28.053 1.00 89.56 219 LYS A N 1
ATOM 1739 C CA . LYS A 1 219 ? -2.575 -1.392 -27.171 1.00 89.56 219 LYS A CA 1
ATOM 1740 C C . LYS A 1 219 ? -2.093 0.058 -27.054 1.00 89.56 219 LYS A C 1
ATOM 1742 O O . LYS A 1 219 ? -2.895 0.953 -26.817 1.00 89.56 219 LYS A O 1
ATOM 1747 N N . LYS A 1 220 ? -0.789 0.296 -27.223 1.00 87.06 220 LYS A N 1
ATOM 1748 C CA . LYS A 1 220 ? -0.195 1.640 -27.287 1.00 87.06 220 LYS A CA 1
ATOM 1749 C C . LYS A 1 220 ? -0.302 2.285 -28.677 1.00 87.06 220 LYS A C 1
ATOM 1751 O O . LYS A 1 220 ? 0.226 3.377 -28.855 1.00 87.06 220 LYS A O 1
ATOM 1756 N N . GLY A 1 221 ? -0.925 1.618 -29.652 1.00 86.50 221 GLY A N 1
ATOM 1757 C CA . GLY A 1 221 ? -1.031 2.086 -31.036 1.00 86.50 221 GLY A CA 1
ATOM 1758 C C . GLY A 1 221 ? 0.279 2.005 -31.826 1.00 86.50 221 GLY A C 1
ATOM 1759 O O . GLY A 1 221 ? 0.429 2.691 -32.830 1.00 86.50 221 GLY A O 1
ATOM 1760 N N . GLN A 1 222 ? 1.256 1.214 -31.372 1.00 90.12 222 GLN A N 1
ATOM 1761 C CA . GLN A 1 222 ? 2.544 1.066 -32.050 1.00 90.12 222 GLN A CA 1
ATOM 1762 C C . GLN A 1 222 ? 2.524 -0.132 -33.005 1.00 90.12 222 GLN A C 1
ATOM 1764 O O . GLN A 1 222 ? 1.990 -1.190 -32.671 1.00 90.12 222 GLN A O 1
ATOM 1769 N N . THR A 1 223 ? 3.170 0.002 -34.166 1.00 91.19 223 THR A N 1
ATOM 1770 C CA . THR A 1 223 ? 3.286 -1.093 -35.140 1.00 91.19 223 THR A CA 1
ATOM 1771 C C . THR A 1 223 ? 4.523 -1.954 -34.847 1.00 91.19 223 THR A C 1
ATOM 1773 O O . THR A 1 223 ? 5.641 -1.427 -34.808 1.00 91.19 223 THR A O 1
ATOM 1776 N N . PRO A 1 224 ? 4.377 -3.274 -34.648 1.00 94.38 224 PRO A N 1
ATOM 1777 C CA . PRO A 1 224 ? 5.496 -4.202 -34.466 1.00 94.38 224 PRO A CA 1
ATOM 1778 C C . PRO A 1 224 ? 6.422 -4.234 -35.688 1.00 94.38 224 PRO A C 1
ATOM 1780 O O . PRO A 1 224 ? 5.986 -3.947 -36.798 1.00 94.38 224 PRO A O 1
ATOM 1783 N N . TRP A 1 225 ? 7.701 -4.561 -35.496 1.00 93.69 225 TRP A N 1
ATOM 1784 C CA . TRP A 1 225 ? 8.632 -4.787 -36.612 1.00 93.69 225 TRP A CA 1
ATOM 1785 C C . TRP A 1 225 ? 8.301 -6.098 -37.312 1.00 93.69 225 TRP A C 1
ATOM 1787 O O . TRP A 1 225 ? 8.168 -7.119 -36.637 1.00 93.69 225 TRP A O 1
ATOM 1797 N N . ILE A 1 226 ? 8.179 -6.055 -38.638 1.00 93.62 226 ILE A N 1
ATOM 1798 C CA . ILE A 1 226 ? 7.858 -7.238 -39.440 1.00 93.62 226 ILE A CA 1
ATOM 1799 C C . ILE A 1 226 ? 9.074 -8.174 -39.418 1.00 93.62 226 ILE A C 1
ATOM 1801 O O . ILE A 1 226 ? 10.202 -7.764 -39.717 1.00 93.62 226 ILE A O 1
ATOM 1805 N N . GLU A 1 227 ? 8.856 -9.413 -38.978 1.00 92.62 227 GLU A N 1
ATOM 1806 C CA . GLU A 1 227 ? 9.887 -10.455 -38.973 1.00 92.62 227 GLU A CA 1
ATOM 1807 C C . GLU A 1 227 ? 10.060 -11.042 -40.383 1.00 92.62 227 GLU A C 1
ATOM 1809 O O . GLU A 1 227 ? 9.316 -10.711 -41.302 1.00 92.62 227 GLU A O 1
ATOM 1814 N N . ARG A 1 228 ? 11.088 -11.872 -40.569 1.00 91.19 228 ARG A N 1
ATOM 1815 C CA . ARG A 1 228 ? 11.357 -12.525 -41.855 1.00 91.19 228 ARG A CA 1
ATOM 1816 C C . ARG A 1 228 ? 10.177 -13.412 -42.255 1.00 91.19 228 ARG A C 1
ATOM 1818 O O . ARG A 1 228 ? 9.645 -14.128 -41.410 1.00 91.19 228 ARG A O 1
ATOM 1825 N N . GLU A 1 229 ? 9.829 -13.382 -43.534 1.00 88.12 229 GLU A N 1
ATOM 1826 C CA . GLU A 1 229 ? 8.823 -14.257 -44.130 1.00 88.12 229 GLU A CA 1
ATOM 1827 C C . GLU A 1 229 ? 9.497 -15.040 -45.258 1.00 88.12 229 GLU A C 1
ATOM 1829 O O . GLU A 1 229 ? 10.074 -14.457 -46.179 1.00 88.12 229 GLU A O 1
ATOM 1834 N N . GLU A 1 230 ? 9.501 -16.362 -45.131 1.00 84.94 230 GLU A N 1
ATOM 1835 C CA . GLU A 1 230 ? 10.047 -17.277 -46.130 1.00 84.94 230 GLU A CA 1
ATOM 1836 C C . GLU A 1 230 ? 8.871 -18.018 -46.759 1.00 84.94 230 GLU A C 1
ATOM 1838 O O . GLU A 1 230 ? 8.135 -18.722 -46.068 1.00 84.94 230 GLU A O 1
ATOM 1843 N N . THR A 1 231 ? 8.673 -17.822 -48.060 1.00 84.94 231 THR A N 1
ATOM 1844 C CA . THR A 1 231 ? 7.764 -18.630 -48.874 1.00 84.94 231 THR A CA 1
ATOM 1845 C C . THR A 1 231 ? 8.584 -19.468 -49.849 1.00 84.94 231 THR A C 1
ATOM 1847 O O . THR A 1 231 ? 9.755 -19.175 -50.098 1.00 84.94 231 THR A O 1
ATOM 1850 N N . GLU A 1 232 ? 7.973 -20.497 -50.440 1.00 85.25 232 GLU A N 1
ATOM 1851 C CA . GLU A 1 232 ? 8.629 -21.345 -51.451 1.00 85.25 232 GLU A CA 1
ATOM 1852 C C . GLU A 1 232 ? 9.160 -20.539 -52.650 1.00 85.25 232 GLU A C 1
ATOM 1854 O O . GLU A 1 232 ? 10.139 -20.925 -53.282 1.00 85.25 232 GLU A O 1
ATOM 1859 N N . THR A 1 233 ? 8.540 -19.394 -52.946 1.00 82.56 233 THR A N 1
ATOM 1860 C CA . THR A 1 233 ? 8.839 -18.566 -54.119 1.00 82.56 233 THR A CA 1
ATOM 1861 C C . THR A 1 233 ? 9.686 -17.333 -53.812 1.00 82.56 233 THR A C 1
ATOM 1863 O O . THR A 1 233 ? 10.295 -16.777 -54.727 1.00 82.56 233 THR A O 1
ATOM 1866 N N . TYR A 1 234 ? 9.743 -16.870 -52.557 1.00 86.12 234 TYR A N 1
ATOM 1867 C CA . TYR A 1 234 ? 10.435 -15.631 -52.208 1.00 86.12 234 TYR A CA 1
ATOM 1868 C C . TYR A 1 234 ? 10.876 -15.569 -50.739 1.00 86.12 234 TYR A C 1
ATOM 1870 O O . TYR A 1 234 ? 10.150 -15.915 -49.812 1.00 86.12 234 TYR A O 1
ATOM 1878 N N . THR A 1 235 ? 12.079 -15.035 -50.510 1.00 85.25 235 THR A N 1
ATOM 1879 C CA . THR A 1 235 ? 12.574 -14.704 -49.166 1.00 85.25 235 THR A CA 1
ATOM 1880 C C . THR A 1 235 ? 12.424 -13.210 -48.906 1.00 85.25 235 THR A C 1
ATOM 1882 O O . THR A 1 235 ? 13.253 -12.410 -49.356 1.00 85.25 235 THR A O 1
ATOM 1885 N N . ARG A 1 236 ? 11.413 -12.816 -48.124 1.00 88.06 236 ARG A N 1
ATOM 1886 C CA . ARG A 1 236 ? 11.278 -11.428 -47.678 1.00 88.06 236 ARG A CA 1
ATOM 1887 C C . ARG A 1 236 ? 12.153 -11.205 -46.455 1.00 88.06 236 ARG A C 1
ATOM 1889 O O . ARG A 1 236 ? 11.995 -11.854 -45.421 1.00 88.06 236 ARG A O 1
ATOM 1896 N N . LEU A 1 237 ? 13.088 -10.264 -46.562 1.00 90.19 237 LEU A N 1
ATOM 1897 C CA . LEU A 1 237 ? 13.920 -9.869 -45.428 1.00 90.19 237 LEU A CA 1
ATOM 1898 C C . LEU A 1 237 ? 13.056 -9.330 -44.288 1.00 90.19 237 LEU A C 1
ATOM 1900 O O . LEU A 1 237 ? 12.045 -8.670 -44.523 1.00 90.19 237 LEU A O 1
ATOM 1904 N N . SER A 1 238 ? 13.494 -9.555 -43.047 1.00 94.56 238 SER A N 1
ATOM 1905 C CA . SER A 1 238 ? 12.879 -8.851 -41.922 1.00 94.56 238 SER A CA 1
ATOM 1906 C C . SER A 1 238 ? 13.060 -7.343 -42.098 1.00 94.56 238 SER A C 1
ATOM 1908 O O . SER A 1 238 ? 14.091 -6.873 -42.592 1.00 94.56 238 SER A O 1
ATOM 1910 N N . GLU A 1 239 ? 12.096 -6.565 -41.618 1.00 95.62 239 GLU A N 1
ATOM 1911 C CA . GLU A 1 239 ? 12.143 -5.104 -41.696 1.00 95.62 239 GLU A CA 1
ATOM 1912 C C . GLU A 1 239 ? 13.413 -4.547 -41.018 1.00 95.62 239 GLU A C 1
ATOM 1914 O O . GLU A 1 239 ? 14.028 -3.587 -41.485 1.00 95.62 239 GLU A O 1
ATOM 1919 N N . LYS A 1 240 ? 13.870 -5.214 -39.947 1.00 96.19 240 LYS A N 1
ATOM 1920 C CA . LYS A 1 240 ? 15.102 -4.877 -39.212 1.00 96.19 240 LYS A CA 1
ATOM 1921 C C . LYS A 1 240 ? 16.359 -5.136 -40.043 1.00 96.19 240 LYS A C 1
ATOM 1923 O O . LYS A 1 240 ? 17.277 -4.314 -40.045 1.00 96.19 240 LYS A O 1
ATOM 1928 N N . GLU A 1 241 ? 16.411 -6.271 -40.737 1.00 95.75 241 GLU A N 1
ATOM 1929 C CA . GLU A 1 241 ? 17.532 -6.622 -41.607 1.00 95.75 241 GLU A CA 1
ATOM 1930 C C . GLU A 1 241 ? 17.604 -5.682 -42.807 1.00 95.75 241 GLU A C 1
ATOM 1932 O O . GLU A 1 241 ? 18.682 -5.189 -43.148 1.00 95.75 241 GLU A O 1
ATOM 1937 N N . PHE A 1 242 ? 16.456 -5.378 -43.409 1.00 96.69 242 PHE A N 1
ATOM 1938 C CA . PHE A 1 242 ? 16.379 -4.443 -44.518 1.00 96.69 242 PHE A CA 1
ATOM 1939 C C . PHE A 1 242 ? 16.851 -3.044 -44.102 1.00 96.69 242 PHE A C 1
ATOM 1941 O O . PHE A 1 242 ? 17.719 -2.468 -44.760 1.00 96.69 242 PHE A O 1
ATOM 1948 N N . ALA A 1 243 ? 16.401 -2.547 -42.944 1.00 96.75 243 ALA A N 1
ATOM 1949 C CA . ALA A 1 243 ? 16.907 -1.304 -42.363 1.00 96.75 243 ALA A CA 1
ATOM 1950 C C . ALA A 1 243 ? 18.437 -1.333 -42.195 1.00 96.75 243 ALA A C 1
ATOM 1952 O O . ALA A 1 243 ? 19.127 -0.357 -42.501 1.00 96.75 243 ALA A O 1
ATOM 1953 N N . TYR A 1 244 ? 18.991 -2.456 -41.721 1.00 96.25 244 TYR A N 1
ATOM 1954 C CA . TYR A 1 244 ? 20.435 -2.617 -41.551 1.00 96.25 244 TYR A CA 1
ATOM 1955 C C . TYR A 1 244 ? 21.192 -2.578 -42.882 1.00 96.25 244 TYR A C 1
ATOM 1957 O O . TYR A 1 244 ? 22.220 -1.897 -42.957 1.00 96.25 244 TYR A O 1
ATOM 1965 N N . ARG A 1 245 ? 20.678 -3.225 -43.934 1.00 95.62 245 ARG A N 1
ATOM 1966 C CA . ARG A 1 245 ? 21.248 -3.158 -45.289 1.00 95.62 245 ARG A CA 1
ATOM 1967 C C . ARG A 1 245 ? 21.216 -1.735 -45.839 1.00 95.62 245 ARG A C 1
ATOM 1969 O O . ARG A 1 245 ? 22.259 -1.245 -46.268 1.00 95.62 245 ARG A O 1
ATOM 1976 N N . LEU A 1 246 ? 20.085 -1.036 -45.719 1.00 96.69 246 LEU A N 1
ATOM 1977 C CA . LEU A 1 246 ? 19.991 0.381 -46.086 1.00 96.69 246 LEU A CA 1
ATOM 1978 C C . LEU A 1 246 ? 21.014 1.225 -45.321 1.00 96.69 246 LEU A C 1
ATOM 1980 O O . LEU A 1 246 ? 21.688 2.056 -45.912 1.00 96.69 246 LEU A O 1
ATOM 1984 N N . SER A 1 247 ? 21.238 0.945 -44.033 1.00 96.38 247 SER A N 1
ATOM 1985 C CA . SER A 1 247 ? 22.238 1.663 -43.229 1.00 96.38 247 SER A CA 1
ATOM 1986 C C . SER A 1 247 ? 23.680 1.546 -43.755 1.00 96.38 247 SER A C 1
ATOM 1988 O O . SER A 1 247 ? 24.532 2.363 -43.398 1.00 96.38 247 SER A O 1
ATOM 1990 N N . ARG A 1 248 ? 23.961 0.539 -44.594 1.00 94.06 248 ARG A N 1
ATOM 1991 C CA . ARG A 1 248 ? 25.253 0.323 -45.262 1.00 94.06 248 ARG A CA 1
ATOM 1992 C C . ARG A 1 248 ? 25.290 0.853 -46.696 1.00 94.06 248 ARG A C 1
ATOM 1994 O O . ARG A 1 248 ? 26.381 0.977 -47.239 1.00 94.06 248 ARG A O 1
ATOM 2001 N N . SER A 1 249 ? 24.136 1.147 -47.289 1.00 96.06 249 SER A N 1
ATOM 2002 C CA . SER A 1 249 ? 24.039 1.720 -48.629 1.00 96.06 249 SER A CA 1
ATOM 2003 C C . SER A 1 249 ? 24.461 3.186 -48.612 1.00 96.06 249 SER A C 1
ATOM 2005 O O . SER A 1 249 ? 24.044 3.941 -47.731 1.00 96.06 249 SER A O 1
ATOM 2007 N N . SER A 1 250 ? 25.245 3.606 -49.606 1.00 95.06 250 SER A N 1
ATOM 2008 C CA . SER A 1 250 ? 25.628 5.011 -49.795 1.00 95.06 250 SER A CA 1
ATOM 2009 C C . SER A 1 250 ? 24.411 5.921 -49.999 1.00 95.06 250 SER A C 1
ATOM 2011 O O . SER A 1 250 ? 24.434 7.067 -49.561 1.00 95.06 250 SER A O 1
ATOM 2013 N N . LEU A 1 251 ? 23.318 5.392 -50.566 1.00 95.69 251 LEU A N 1
ATOM 2014 C CA . LEU A 1 251 ? 22.063 6.119 -50.800 1.00 95.69 251 LEU A CA 1
ATOM 2015 C C . LEU A 1 251 ? 21.374 6.574 -49.509 1.00 95.69 251 LEU A C 1
ATOM 2017 O O . LEU A 1 251 ? 20.670 7.578 -49.495 1.00 95.69 251 LEU A O 1
ATOM 2021 N N . CYS A 1 252 ? 21.570 5.840 -48.412 1.00 95.50 252 CYS A N 1
ATOM 2022 C CA . CYS A 1 252 ? 20.971 6.160 -47.119 1.00 95.50 252 CYS A CA 1
ATOM 2023 C C . CYS A 1 252 ? 22.020 6.600 -46.095 1.00 95.50 252 CYS A C 1
ATOM 2025 O O . CYS A 1 252 ? 21.784 6.508 -44.888 1.00 95.50 252 CYS A O 1
ATOM 2027 N N . GLN A 1 253 ? 23.184 7.066 -46.545 1.00 96.00 253 GLN A N 1
ATOM 2028 C CA . GLN A 1 253 ? 24.201 7.677 -45.697 1.00 96.00 253 GLN A CA 1
ATOM 2029 C C . GLN A 1 253 ? 24.225 9.188 -45.917 1.00 96.00 253 GLN A C 1
ATOM 2031 O O . GLN A 1 253 ? 23.853 9.690 -46.973 1.00 96.00 253 GLN A O 1
ATOM 2036 N N . TYR A 1 254 ? 24.626 9.939 -44.894 1.00 93.75 254 TYR A N 1
ATOM 2037 C CA . TYR A 1 254 ? 24.846 11.374 -45.069 1.00 93.75 254 TYR A CA 1
ATOM 2038 C C . TYR A 1 254 ? 25.980 11.624 -46.070 1.00 93.75 254 TYR A C 1
ATOM 2040 O O . TYR A 1 254 ? 26.949 10.869 -46.102 1.00 93.75 254 TYR A O 1
ATOM 2048 N N . SER A 1 255 ? 25.898 12.720 -46.822 1.00 91.44 255 SER A N 1
ATOM 2049 C CA . SER A 1 255 ? 27.019 13.288 -47.576 1.00 91.44 255 SER A CA 1
ATOM 2050 C C . SER A 1 255 ? 27.787 14.320 -46.727 1.00 91.44 255 SER A C 1
ATOM 2052 O O . SER A 1 255 ? 27.321 14.769 -45.673 1.00 91.44 255 SER A O 1
ATOM 2054 N N . GLY A 1 256 ? 29.007 14.675 -47.143 1.00 90.56 256 GLY A N 1
ATOM 2055 C CA . GLY A 1 256 ? 29.814 15.720 -46.499 1.00 90.56 256 GLY A CA 1
ATOM 2056 C C . GLY A 1 256 ? 30.368 15.340 -45.117 1.00 90.56 256 GLY A C 1
ATOM 2057 O O . GLY A 1 256 ? 30.821 14.222 -44.899 1.00 90.56 256 GLY A O 1
ATOM 2058 N N . GLY A 1 257 ? 30.337 16.263 -44.147 1.00 77.88 257 GLY A N 1
ATOM 2059 C CA . GLY A 1 257 ? 30.993 16.104 -42.833 1.00 77.88 257 GLY A CA 1
ATOM 2060 C C . GLY A 1 257 ? 30.458 14.978 -41.928 1.00 77.88 257 GLY A C 1
ATOM 2061 O O . GLY A 1 257 ? 30.980 14.760 -40.834 1.00 77.88 257 GLY A O 1
ATOM 2062 N N . ARG A 1 258 ? 29.406 14.264 -42.349 1.00 86.94 258 ARG A N 1
ATOM 2063 C CA . ARG A 1 258 ? 28.885 13.052 -41.690 1.00 86.94 258 ARG A CA 1
ATOM 2064 C C . ARG A 1 258 ? 28.928 11.820 -42.605 1.00 86.94 258 ARG A C 1
ATOM 2066 O O . ARG A 1 258 ? 28.226 10.849 -42.313 1.00 86.94 258 ARG A O 1
ATOM 2073 N N . ALA A 1 259 ? 29.733 11.862 -43.669 1.00 88.25 259 ALA A N 1
ATOM 2074 C CA . ALA A 1 259 ? 29.899 10.778 -44.632 1.00 88.25 259 ALA A CA 1
ATOM 2075 C C . ALA A 1 259 ? 30.063 9.412 -43.951 1.00 88.25 259 ALA A C 1
ATOM 2077 O O . ALA A 1 259 ? 30.754 9.279 -42.938 1.00 88.25 259 ALA A O 1
ATOM 2078 N N . GLY A 1 260 ? 29.364 8.405 -44.475 1.00 86.81 260 GLY A N 1
ATOM 2079 C CA . GLY A 1 260 ? 29.393 7.035 -43.956 1.00 86.81 260 GLY A CA 1
ATOM 2080 C C . GLY A 1 260 ? 28.463 6.761 -42.768 1.00 86.81 260 GLY A C 1
ATOM 2081 O O . GLY A 1 260 ? 28.250 5.601 -42.410 1.00 86.81 260 GLY A O 1
ATOM 2082 N N . LYS A 1 261 ? 27.864 7.787 -42.142 1.00 91.69 261 LYS A N 1
ATOM 2083 C CA . LYS A 1 261 ? 26.866 7.572 -41.081 1.00 91.69 261 LYS A CA 1
ATOM 2084 C C . LYS A 1 261 ? 25.481 7.348 -41.689 1.00 91.69 261 LYS A C 1
ATOM 2086 O O . LYS A 1 261 ? 25.091 8.106 -42.575 1.00 91.69 261 LYS A O 1
ATOM 2091 N N . PRO A 1 262 ? 24.707 6.370 -41.187 1.00 96.25 262 PRO A N 1
ATOM 2092 C CA . PRO A 1 262 ? 23.364 6.115 -41.687 1.00 96.25 262 PRO A CA 1
ATOM 2093 C C . PRO A 1 262 ? 22.444 7.304 -41.399 1.00 96.25 262 PRO A C 1
ATOM 2095 O O . PRO A 1 262 ? 22.348 7.772 -40.260 1.00 96.25 262 PRO A O 1
ATOM 2098 N N . ASN A 1 263 ? 21.743 7.759 -42.428 1.00 97.25 263 ASN A N 1
ATOM 2099 C CA . ASN A 1 263 ? 20.683 8.742 -42.338 1.00 97.25 263 ASN A CA 1
ATOM 2100 C C . ASN A 1 263 ? 19.375 8.027 -41.975 1.00 97.25 263 ASN A C 1
ATOM 2102 O O . ASN A 1 263 ? 18.669 7.496 -42.828 1.00 97.25 263 ASN A O 1
ATOM 2106 N N . ALA A 1 264 ? 19.066 7.988 -40.677 1.00 96.94 264 ALA A N 1
ATOM 2107 C CA . ALA A 1 264 ? 17.918 7.249 -40.157 1.00 96.94 264 ALA A CA 1
ATOM 2108 C C . ALA A 1 264 ? 16.564 7.750 -40.689 1.00 96.94 264 ALA A C 1
ATOM 2110 O O . ALA A 1 264 ? 15.609 6.981 -40.660 1.00 96.94 264 ALA A O 1
ATOM 2111 N N . GLN A 1 265 ? 16.481 8.999 -41.168 1.00 97.75 265 GLN A N 1
ATOM 2112 C CA . GLN A 1 265 ? 15.265 9.523 -41.787 1.00 97.75 265 GLN A CA 1
ATOM 2113 C C . GLN A 1 265 ? 15.037 8.898 -43.164 1.00 97.75 265 GLN A C 1
ATOM 2115 O O . GLN A 1 265 ? 14.009 8.266 -43.352 1.00 97.75 265 GLN A O 1
ATOM 2120 N N . LEU A 1 266 ? 16.037 8.926 -44.055 1.00 97.62 266 LEU A N 1
ATOM 2121 C CA . LEU A 1 266 ? 15.928 8.285 -45.375 1.00 97.62 266 LEU A CA 1
ATOM 2122 C C . LEU A 1 266 ? 15.626 6.784 -45.272 1.00 97.62 266 LEU A C 1
ATOM 2124 O O . LEU A 1 266 ? 14.867 6.236 -46.069 1.00 97.62 266 LEU A O 1
ATOM 2128 N N . ILE A 1 267 ? 16.197 6.115 -44.264 1.00 98.00 267 ILE A N 1
ATOM 2129 C CA . ILE A 1 267 ? 15.907 4.701 -43.995 1.00 98.00 267 ILE A CA 1
ATOM 2130 C C . ILE A 1 267 ? 14.451 4.532 -43.539 1.00 98.00 267 ILE A C 1
ATOM 2132 O O . ILE A 1 267 ? 13.794 3.598 -43.981 1.00 98.00 267 ILE A O 1
ATOM 2136 N N . ALA A 1 268 ? 13.941 5.411 -42.669 1.00 97.38 268 ALA A N 1
ATOM 2137 C CA . ALA A 1 268 ? 12.549 5.374 -42.225 1.00 97.38 268 ALA A CA 1
ATOM 2138 C C . ALA A 1 268 ? 11.577 5.582 -43.391 1.00 97.38 268 ALA A C 1
ATOM 2140 O O . ALA A 1 268 ? 10.642 4.801 -43.532 1.00 97.38 268 ALA A O 1
ATOM 2141 N N . ASP A 1 269 ? 11.846 6.562 -44.253 1.00 97.44 269 ASP A N 1
ATOM 2142 C CA . ASP A 1 269 ? 11.036 6.846 -45.440 1.00 97.44 269 ASP A CA 1
ATOM 2143 C C . ASP A 1 269 ? 11.021 5.633 -46.387 1.00 97.44 269 ASP A C 1
ATOM 2145 O O . ASP A 1 269 ? 9.956 5.155 -46.769 1.00 97.44 269 ASP A O 1
ATOM 2149 N N . SER A 1 270 ? 12.189 5.031 -46.647 1.00 97.19 270 SER A N 1
ATOM 2150 C CA . SER A 1 270 ? 12.304 3.811 -47.466 1.00 97.19 270 SER A CA 1
ATOM 2151 C C . SER A 1 270 ? 11.554 2.612 -46.865 1.00 97.19 270 SER A C 1
ATOM 2153 O O . SER A 1 270 ? 10.980 1.800 -47.588 1.00 97.19 270 SER A O 1
ATOM 2155 N N . LEU A 1 271 ? 11.561 2.470 -45.534 1.00 96.69 271 LEU A N 1
ATOM 2156 C CA . LEU A 1 271 ? 10.823 1.410 -44.841 1.00 96.69 271 LEU A CA 1
ATOM 2157 C C . LEU A 1 271 ? 9.312 1.640 -44.906 1.00 96.69 271 LEU A C 1
ATOM 2159 O O . LEU A 1 271 ? 8.564 0.691 -45.121 1.00 96.69 271 LEU A O 1
ATOM 2163 N N . ASN A 1 272 ? 8.868 2.881 -44.720 1.00 96.62 272 ASN A N 1
ATOM 2164 C CA . ASN A 1 272 ? 7.461 3.260 -44.803 1.00 96.62 272 ASN A CA 1
ATOM 2165 C C . ASN A 1 272 ? 6.899 2.997 -46.200 1.00 96.62 272 ASN A C 1
ATOM 2167 O O . ASN A 1 272 ? 5.819 2.422 -46.315 1.00 96.62 272 ASN A O 1
ATOM 2171 N N . GLU A 1 273 ? 7.667 3.316 -47.239 1.00 96.81 273 GLU A N 1
ATOM 2172 C CA . GLU A 1 273 ? 7.307 3.013 -48.622 1.00 96.81 273 GLU A CA 1
ATOM 2173 C C . GLU A 1 273 ? 7.139 1.500 -48.839 1.00 96.81 273 GLU A C 1
ATOM 2175 O O . GLU A 1 273 ? 6.062 1.028 -49.199 1.00 96.81 273 GLU A O 1
ATOM 2180 N N . LEU A 1 274 ? 8.170 0.711 -48.519 1.00 95.31 274 LEU A N 1
ATOM 2181 C CA . LEU A 1 274 ? 8.216 -0.713 -48.873 1.00 95.31 274 LEU A CA 1
ATOM 2182 C C . LEU A 1 274 ? 7.404 -1.640 -47.958 1.00 95.31 274 LEU A C 1
ATOM 2184 O O . LEU A 1 274 ? 6.937 -2.692 -48.397 1.00 95.31 274 LEU A O 1
ATOM 2188 N N . TYR A 1 275 ? 7.276 -1.310 -46.673 1.00 94.31 275 TYR A N 1
ATOM 2189 C CA . TYR A 1 275 ? 6.617 -2.177 -45.686 1.00 94.31 275 TYR A CA 1
ATOM 2190 C C . TYR A 1 275 ? 5.263 -1.647 -45.226 1.00 94.31 275 TYR A C 1
ATOM 2192 O O . TYR A 1 275 ? 4.445 -2.440 -44.763 1.00 94.31 275 TYR A O 1
ATOM 2200 N N . HIS A 1 276 ? 5.004 -0.344 -45.368 1.00 94.44 276 HIS A N 1
ATOM 2201 C CA . HIS A 1 276 ? 3.804 0.300 -44.824 1.00 94.44 276 HIS A CA 1
ATOM 2202 C C . HIS A 1 276 ? 2.996 1.073 -45.876 1.00 94.44 276 HIS A C 1
ATOM 2204 O O . HIS A 1 276 ? 2.106 1.838 -45.505 1.00 94.44 276 HIS A O 1
ATOM 2210 N N . GLN A 1 277 ? 3.251 0.841 -47.172 1.00 96.38 277 GLN A N 1
ATOM 2211 C CA . GLN A 1 277 ? 2.513 1.448 -48.292 1.00 96.38 277 GLN A CA 1
ATOM 2212 C C . GLN A 1 277 ? 2.532 2.987 -48.228 1.00 96.38 277 GLN A C 1
ATOM 2214 O O . GLN A 1 277 ? 1.492 3.638 -48.316 1.00 96.38 277 GLN A O 1
ATOM 2219 N N . GLY A 1 278 ? 3.700 3.562 -47.934 1.00 94.75 278 GLY A N 1
ATOM 2220 C CA . GLY A 1 278 ? 3.903 5.008 -47.800 1.00 94.75 278 GLY A CA 1
ATOM 2221 C C . GLY A 1 278 ? 3.397 5.612 -46.482 1.00 94.75 278 GLY A C 1
ATOM 2222 O O . GLY A 1 278 ? 3.608 6.797 -46.220 1.00 94.75 278 GLY A O 1
ATOM 2223 N N . ARG A 1 279 ? 2.756 4.832 -45.596 1.00 95.12 279 ARG A N 1
ATOM 2224 C CA . ARG A 1 279 ? 2.294 5.341 -44.294 1.00 95.12 279 ARG A CA 1
ATOM 2225 C C . ARG A 1 279 ? 3.475 5.609 -43.367 1.00 95.12 279 ARG A C 1
ATOM 2227 O O . ARG A 1 279 ? 4.350 4.763 -43.205 1.00 95.12 279 ARG A O 1
ATOM 2234 N N . ASN A 1 280 ? 3.454 6.752 -42.681 1.00 96.06 280 ASN A N 1
ATOM 2235 C CA . ASN A 1 280 ? 4.509 7.168 -41.752 1.00 96.06 280 ASN A CA 1
ATOM 2236 C C . ASN A 1 280 ? 4.453 6.398 -40.415 1.00 96.06 280 ASN A C 1
ATOM 2238 O O . ASN A 1 280 ? 4.066 6.930 -39.376 1.00 96.06 280 ASN A O 1
ATOM 2242 N N . VAL A 1 281 ? 4.798 5.111 -40.459 1.00 95.88 281 VAL A N 1
ATOM 2243 C CA . VAL A 1 281 ? 4.779 4.189 -39.314 1.00 95.88 281 VAL A CA 1
ATOM 2244 C C . VAL A 1 281 ? 6.114 4.203 -38.569 1.00 95.88 281 VAL A C 1
ATOM 2246 O O . VAL A 1 281 ? 6.167 4.149 -37.337 1.00 95.88 281 VAL A O 1
ATOM 2249 N N . ARG A 1 282 ? 7.220 4.258 -39.313 1.00 96.75 282 ARG A N 1
ATOM 2250 C CA . ARG A 1 282 ? 8.583 4.313 -38.789 1.00 96.75 282 ARG A CA 1
ATOM 2251 C C . ARG A 1 282 ? 9.070 5.743 -38.745 1.00 96.75 282 ARG A C 1
ATOM 2253 O O . ARG A 1 282 ? 9.053 6.457 -39.736 1.00 96.75 282 ARG A O 1
ATOM 2260 N N . THR A 1 283 ? 9.588 6.113 -37.582 1.00 96.00 283 THR A N 1
ATOM 2261 C CA . THR A 1 283 ? 10.294 7.377 -37.367 1.00 96.00 283 THR A CA 1
ATOM 2262 C C . THR A 1 283 ? 11.801 7.150 -37.366 1.00 96.00 283 THR A C 1
ATOM 2264 O O . THR A 1 283 ? 12.272 6.067 -36.995 1.00 96.00 283 THR A O 1
ATOM 2267 N N . SER A 1 284 ? 12.582 8.184 -37.679 1.00 96.50 284 SER A N 1
ATOM 2268 C CA . SER A 1 284 ? 14.051 8.142 -37.605 1.00 96.50 284 SER A CA 1
ATOM 2269 C C . SER A 1 284 ? 14.579 7.689 -36.235 1.00 96.50 284 SER A C 1
ATOM 2271 O O . SER A 1 284 ? 15.554 6.938 -36.164 1.00 96.50 284 SER A O 1
ATOM 2273 N N . VAL A 1 285 ? 13.906 8.056 -35.138 1.00 95.31 285 VAL A N 1
ATOM 2274 C CA . VAL A 1 285 ? 14.243 7.603 -33.774 1.00 95.31 285 VAL A CA 1
ATOM 2275 C C . VAL A 1 285 ? 14.031 6.095 -33.620 1.00 95.31 285 VAL A C 1
ATOM 2277 O O . VAL A 1 285 ? 14.900 5.396 -33.090 1.00 95.31 285 VAL A O 1
ATOM 2280 N N . SER A 1 286 ? 12.900 5.572 -34.106 1.00 95.06 286 SER A N 1
ATOM 2281 C CA . SER A 1 286 ? 12.613 4.133 -34.061 1.00 95.06 286 SER A CA 1
ATOM 2282 C C . SER A 1 286 ? 13.633 3.327 -34.874 1.00 95.06 286 SER A C 1
ATOM 2284 O O . SER A 1 286 ? 14.136 2.311 -34.390 1.00 95.06 286 SER A O 1
ATOM 2286 N N . VAL A 1 287 ? 14.022 3.837 -36.048 1.00 96.56 287 VAL A N 1
ATOM 2287 C CA . VAL A 1 287 ? 15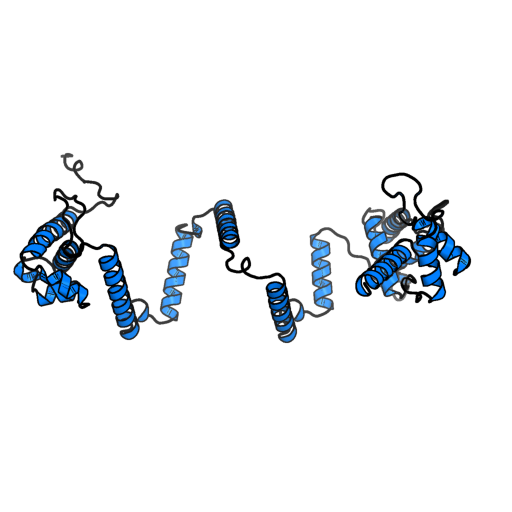.034 3.233 -36.923 1.00 96.56 287 VAL A CA 1
ATOM 2288 C C . VAL A 1 287 ? 16.421 3.276 -36.282 1.00 96.56 287 VAL A C 1
ATOM 2290 O O . VAL A 1 287 ? 17.136 2.277 -36.265 1.00 96.56 287 VAL A O 1
ATOM 2293 N N . HIS A 1 288 ? 16.818 4.401 -35.687 1.00 95.19 288 HIS A N 1
ATOM 2294 C CA . HIS A 1 288 ? 18.095 4.491 -34.980 1.00 95.19 288 HIS A CA 1
ATOM 2295 C C . HIS A 1 288 ? 18.198 3.441 -33.862 1.00 95.19 288 HIS A C 1
ATOM 2297 O O . HIS A 1 288 ? 19.202 2.728 -33.748 1.00 95.19 288 HIS A O 1
ATOM 2303 N N . ASN A 1 289 ? 17.136 3.312 -33.062 1.00 93.75 289 ASN A N 1
ATOM 2304 C CA . ASN A 1 289 ? 17.077 2.347 -31.971 1.00 93.75 289 ASN A CA 1
ATOM 2305 C C . ASN A 1 289 ? 17.105 0.903 -32.482 1.00 93.75 289 ASN A C 1
ATOM 2307 O O . ASN A 1 289 ? 17.863 0.093 -31.940 1.00 93.75 289 ASN A O 1
ATOM 2311 N N . ILE A 1 290 ? 16.349 0.578 -33.539 1.00 95.56 290 ILE A N 1
ATOM 2312 C CA . ILE A 1 290 ? 16.341 -0.787 -34.074 1.00 95.56 290 ILE A CA 1
ATOM 2313 C C . ILE A 1 290 ? 17.688 -1.160 -34.686 1.00 95.56 290 ILE A C 1
ATOM 2315 O O . ILE A 1 290 ? 18.176 -2.256 -34.433 1.00 95.56 290 ILE A O 1
ATOM 2319 N N . LEU A 1 291 ? 18.349 -0.240 -35.396 1.00 95.12 291 LEU A N 1
ATOM 2320 C CA . LEU A 1 291 ? 19.675 -0.473 -35.970 1.00 95.12 291 LEU A CA 1
ATOM 2321 C C . LEU A 1 291 ? 20.715 -0.745 -34.886 1.00 95.12 291 LEU A C 1
ATOM 2323 O O . LEU A 1 291 ? 21.563 -1.623 -35.041 1.00 95.12 291 LEU A O 1
ATOM 2327 N N . LYS A 1 292 ? 20.649 -0.014 -33.769 1.00 92.56 292 LYS A N 1
ATOM 2328 C CA . LYS A 1 292 ? 21.526 -0.235 -32.615 1.00 92.56 292 LYS A CA 1
ATOM 2329 C C . LYS A 1 292 ? 21.324 -1.624 -32.005 1.00 92.56 292 LYS A C 1
ATOM 2331 O O . LYS A 1 292 ? 22.311 -2.273 -31.660 1.00 92.56 292 LYS A O 1
ATOM 2336 N N . LEU A 1 293 ? 20.075 -2.072 -31.862 1.00 90.88 293 LEU A N 1
ATOM 2337 C CA . LEU A 1 293 ? 19.751 -3.405 -31.342 1.00 90.88 293 LEU A CA 1
ATOM 2338 C C . LEU A 1 293 ? 20.162 -4.507 -32.326 1.00 90.88 293 LEU A C 1
ATOM 2340 O O . LEU A 1 293 ? 20.833 -5.453 -31.924 1.00 90.88 293 LEU A O 1
ATOM 2344 N N . TYR A 1 294 ? 19.839 -4.343 -33.608 1.00 93.19 294 TYR A N 1
ATOM 2345 C CA . TYR A 1 294 ? 20.129 -5.324 -34.652 1.00 93.19 294 TYR A CA 1
ATOM 2346 C C . TYR A 1 294 ? 21.634 -5.517 -34.861 1.00 93.19 294 TYR A C 1
ATOM 2348 O O . TYR A 1 294 ? 22.116 -6.640 -34.940 1.00 93.19 294 TYR A O 1
ATOM 2356 N N . ARG A 1 295 ? 22.423 -4.432 -34.845 1.00 91.06 295 ARG A N 1
ATOM 2357 C CA . ARG A 1 295 ? 23.896 -4.515 -34.877 1.00 91.06 295 ARG A CA 1
ATOM 2358 C C . ARG A 1 295 ? 24.444 -5.390 -33.751 1.00 91.06 295 ARG A C 1
ATOM 2360 O O . ARG A 1 295 ? 25.332 -6.200 -33.983 1.00 91.06 295 ARG A O 1
ATOM 2367 N N . ARG A 1 296 ? 23.890 -5.269 -32.541 1.00 84.69 296 ARG A N 1
ATOM 2368 C CA . ARG A 1 296 ? 24.301 -6.112 -31.410 1.00 84.69 296 ARG A CA 1
ATOM 2369 C C . ARG A 1 296 ? 23.928 -7.577 -31.628 1.00 84.69 296 ARG A C 1
ATOM 2371 O O . ARG A 1 296 ? 24.744 -8.431 -31.302 1.00 84.69 296 ARG A O 1
ATOM 2378 N N . SER A 1 297 ? 22.741 -7.862 -32.172 1.00 87.88 297 SER A N 1
ATOM 2379 C CA . SER A 1 297 ? 22.292 -9.244 -32.392 1.00 87.88 297 SER A CA 1
ATOM 2380 C C . SER A 1 297 ? 23.085 -9.959 -33.483 1.00 87.88 297 SER A C 1
ATOM 2382 O O . SER A 1 297 ? 23.389 -11.131 -33.318 1.00 87.88 297 SER A O 1
ATOM 2384 N N . VAL A 1 298 ? 23.494 -9.264 -34.549 1.00 89.38 298 VAL A N 1
ATOM 2385 C CA . VAL A 1 298 ? 24.330 -9.853 -35.619 1.00 89.38 298 VAL A CA 1
ATOM 2386 C C . VAL A 1 298 ? 25.820 -9.922 -35.264 1.00 89.38 298 VAL A C 1
ATOM 2388 O O . VAL A 1 298 ? 26.664 -10.094 -36.137 1.00 89.38 298 VAL A O 1
ATOM 2391 N N . GLY A 1 299 ? 26.177 -9.725 -33.992 1.00 79.56 299 GLY A N 1
ATOM 2392 C CA . GLY A 1 299 ? 27.569 -9.770 -33.552 1.00 79.56 299 GLY A CA 1
ATOM 2393 C C . GLY A 1 299 ? 28.427 -8.615 -34.075 1.00 79.56 299 GLY A C 1
ATOM 2394 O O . GLY A 1 299 ? 29.646 -8.654 -33.907 1.00 79.56 299 GLY A O 1
ATOM 2395 N N . PHE A 1 300 ? 27.824 -7.558 -34.644 1.00 69.25 300 PHE A N 1
ATOM 2396 C CA . PHE A 1 300 ? 28.521 -6.305 -34.930 1.00 69.25 300 PHE A CA 1
ATOM 2397 C C . PHE A 1 300 ? 28.840 -5.631 -33.596 1.00 69.25 300 PHE A C 1
ATOM 2399 O O . PHE A 1 300 ? 28.141 -4.741 -33.097 1.00 69.25 300 PHE A O 1
ATOM 2406 N N . LYS A 1 301 ? 29.929 -6.089 -32.985 1.00 58.31 301 LYS A N 1
ATOM 2407 C CA . LYS A 1 301 ? 30.597 -5.369 -31.921 1.00 58.31 301 LYS A CA 1
ATOM 2408 C C . LYS A 1 301 ? 31.144 -4.120 -32.594 1.00 58.31 301 LYS A C 1
ATOM 2410 O O . LYS A 1 301 ? 32.165 -4.172 -33.270 1.00 58.31 301 LYS A O 1
ATOM 2415 N N . VAL A 1 302 ? 30.478 -2.978 -32.393 1.00 56.34 302 VAL A N 1
ATOM 2416 C CA . VAL A 1 302 ? 31.220 -1.710 -32.397 1.00 56.34 302 VAL A CA 1
ATOM 2417 C C . VAL A 1 302 ? 32.444 -2.003 -31.527 1.00 56.34 302 VAL A C 1
ATOM 2419 O O . VAL A 1 302 ? 32.218 -2.515 -30.425 1.00 56.34 302 VAL A O 1
ATOM 2422 N N . PRO A 1 303 ? 33.688 -1.808 -31.996 1.00 55.91 303 PRO A N 1
ATOM 2423 C CA . PRO A 1 303 ? 34.890 -2.120 -31.228 1.00 55.91 303 PRO A CA 1
ATOM 2424 C C . PRO A 1 303 ? 34.990 -1.174 -30.022 1.00 55.91 303 PRO A C 1
ATOM 2426 O O . PRO A 1 303 ? 35.859 -0.323 -29.926 1.00 55.91 303 PRO A O 1
ATOM 2429 N N . GLN A 1 304 ? 34.061 -1.289 -29.075 1.00 53.22 304 GLN A N 1
ATOM 2430 C CA . GLN A 1 304 ? 33.995 -0.480 -27.870 1.00 53.22 304 GLN A CA 1
ATOM 2431 C C . GLN A 1 304 ? 35.027 -0.938 -26.847 1.00 53.22 304 GLN A C 1
ATOM 2433 O O . GLN A 1 304 ? 35.332 -0.180 -25.940 1.00 53.22 304 GLN A O 1
ATOM 2438 N N . ASN A 1 305 ? 35.613 -2.122 -27.029 1.00 54.25 305 ASN A N 1
ATOM 2439 C CA . ASN A 1 305 ? 36.627 -2.682 -26.150 1.00 54.25 305 ASN A CA 1
ATOM 2440 C C . ASN A 1 305 ? 37.707 -3.399 -26.964 1.00 54.25 305 ASN A C 1
ATOM 2442 O O . ASN A 1 305 ? 38.055 -4.530 -26.638 1.00 54.25 305 ASN A O 1
ATOM 2446 N N . SER A 1 306 ? 38.261 -2.768 -28.008 1.00 61.25 306 SER A N 1
ATOM 2447 C CA . SER A 1 306 ? 39.656 -3.120 -28.300 1.00 61.25 306 SER A CA 1
ATOM 2448 C C . SER A 1 306 ? 40.422 -2.851 -27.000 1.00 61.25 306 SER A C 1
ATOM 2450 O O . SER A 1 306 ? 40.300 -1.729 -26.482 1.00 61.25 306 SER A O 1
ATOM 2452 N N . PRO A 1 307 ? 41.086 -3.848 -26.391 1.00 81.31 307 PRO A N 1
ATOM 2453 C CA . PRO A 1 307 ? 41.862 -3.627 -25.184 1.00 81.31 307 PRO A CA 1
ATOM 2454 C C . PRO A 1 307 ? 42.749 -2.405 -25.401 1.00 81.31 307 PRO A C 1
ATOM 2456 O O . PRO A 1 307 ? 43.388 -2.260 -26.439 1.00 81.31 307 PRO A O 1
ATOM 2459 N N . TRP A 1 308 ? 42.709 -1.456 -24.474 1.00 88.00 308 TRP A N 1
ATOM 2460 C CA . TRP A 1 308 ? 43.627 -0.329 -24.537 1.00 88.00 308 TRP A CA 1
ATOM 2461 C C . TRP A 1 308 ? 45.038 -0.874 -24.328 1.00 88.00 308 TRP A C 1
ATOM 2463 O O . TRP A 1 308 ? 45.332 -1.369 -23.232 1.00 88.00 308 TRP A O 1
ATOM 2473 N N . ALA A 1 309 ? 45.883 -0.785 -25.354 1.00 92.38 309 ALA A N 1
ATOM 2474 C CA . ALA A 1 309 ? 47.297 -1.102 -25.213 1.00 92.38 309 ALA A CA 1
ATOM 2475 C C . ALA A 1 309 ? 47.908 -0.189 -24.138 1.00 92.38 309 ALA A C 1
ATOM 2477 O O . ALA A 1 309 ? 47.497 0.966 -23.990 1.00 92.38 309 ALA A O 1
ATOM 2478 N N . SER A 1 310 ? 48.860 -0.694 -23.352 1.00 92.06 310 SER A N 1
ATOM 2479 C CA . SER A 1 310 ? 49.471 0.077 -22.257 1.00 92.06 310 SER A CA 1
ATOM 2480 C C . SER A 1 310 ? 50.074 1.396 -22.754 1.00 92.06 310 SER A C 1
ATOM 2482 O O . SER A 1 310 ? 49.869 2.441 -22.137 1.00 92.06 310 SER A O 1
ATOM 2484 N N . GLU A 1 311 ? 50.709 1.370 -23.926 1.00 95.19 311 GLU A N 1
ATOM 2485 C CA . GLU A 1 311 ? 51.272 2.548 -24.594 1.00 95.19 311 GLU A CA 1
ATOM 2486 C C . GLU A 1 311 ? 50.204 3.554 -25.030 1.00 95.19 311 GLU A C 1
ATOM 2488 O O . GLU A 1 311 ? 50.377 4.763 -24.865 1.00 95.19 311 GLU A O 1
ATOM 2493 N N . GLU A 1 312 ? 49.075 3.058 -25.539 1.00 96.00 312 GLU A N 1
ATOM 2494 C CA . GLU A 1 312 ? 47.937 3.881 -25.943 1.00 96.00 312 GLU A CA 1
ATOM 2495 C C . GLU A 1 312 ? 47.339 4.598 -24.723 1.00 96.00 312 GLU A C 1
ATOM 2497 O O . GLU A 1 312 ? 47.093 5.803 -24.776 1.00 96.00 312 GLU A O 1
ATOM 2502 N N . LYS A 1 313 ? 47.193 3.903 -23.581 1.00 96.25 313 LYS A N 1
ATOM 2503 C CA . LYS A 1 313 ? 46.738 4.524 -22.320 1.00 96.25 313 LYS A CA 1
ATOM 2504 C C . LYS A 1 313 ? 47.694 5.612 -21.850 1.00 96.25 313 LYS A C 1
ATOM 2506 O O . LYS A 1 313 ? 47.252 6.714 -21.533 1.00 96.25 313 LYS A O 1
ATOM 2511 N N . ALA A 1 314 ? 48.989 5.301 -21.809 1.00 96.25 314 ALA A N 1
ATOM 2512 C CA . ALA A 1 314 ? 50.016 6.244 -21.382 1.00 96.25 314 ALA A CA 1
ATOM 2513 C C . ALA A 1 314 ? 50.042 7.478 -22.292 1.00 96.25 314 ALA A C 1
ATOM 2515 O O . ALA A 1 314 ? 50.187 8.605 -21.822 1.00 96.25 314 ALA A O 1
ATOM 2516 N N . PHE A 1 315 ? 49.846 7.287 -23.598 1.00 97.75 315 PHE A N 1
ATOM 2517 C CA . PHE A 1 315 ? 49.744 8.386 -24.546 1.00 97.75 315 PHE A CA 1
ATOM 2518 C C . PHE A 1 315 ? 48.521 9.271 -24.286 1.00 97.75 315 PHE A C 1
ATOM 2520 O O . PHE A 1 315 ? 48.680 10.485 -24.219 1.00 97.75 315 PHE A O 1
ATOM 2527 N N . VAL A 1 316 ? 47.336 8.695 -24.057 1.00 97.38 316 VAL A N 1
ATOM 2528 C CA . VAL A 1 316 ? 46.125 9.464 -23.711 1.00 97.38 316 VAL A CA 1
ATOM 2529 C C . VAL A 1 316 ? 46.327 10.298 -22.443 1.00 97.38 316 VAL A C 1
ATOM 2531 O O . VAL A 1 316 ? 45.955 11.471 -22.423 1.00 97.38 316 VAL A O 1
ATOM 2534 N N . CYS A 1 317 ? 46.933 9.720 -21.401 1.00 97.00 317 CYS A N 1
ATOM 2535 C CA . CYS A 1 317 ? 47.230 10.440 -20.161 1.00 97.00 317 CYS A CA 1
ATOM 2536 C C . CYS A 1 317 ? 48.186 11.612 -20.405 1.00 97.00 317 CYS A C 1
ATOM 2538 O O . CYS A 1 317 ? 47.858 12.733 -20.025 1.00 97.00 317 CYS A O 1
ATOM 2540 N N . ARG A 1 318 ? 49.297 11.382 -21.121 1.00 97.69 318 ARG A N 1
ATOM 2541 C CA . ARG A 1 318 ? 50.255 12.445 -21.468 1.00 97.69 318 ARG A CA 1
ATOM 2542 C C . ARG A 1 318 ? 49.595 13.573 -22.252 1.00 97.69 318 ARG A C 1
ATOM 2544 O O . ARG A 1 318 ? 49.736 14.730 -21.886 1.00 97.69 318 ARG A O 1
ATOM 2551 N N . LEU A 1 319 ? 48.817 13.244 -23.287 1.00 97.69 319 LEU A N 1
ATOM 2552 C CA . LEU A 1 319 ? 48.092 14.257 -24.056 1.00 97.69 319 LEU A CA 1
ATOM 2553 C C . LEU A 1 319 ? 47.153 15.077 -23.164 1.00 97.69 319 LEU A C 1
ATOM 2555 O O . LEU A 1 319 ? 47.044 16.277 -23.352 1.00 97.69 319 LEU A O 1
ATOM 2559 N N . SER A 1 320 ? 46.496 14.467 -22.174 1.00 97.38 320 SER A N 1
ATOM 2560 C CA . SER A 1 320 ? 45.583 15.198 -21.285 1.00 97.38 320 SER A CA 1
ATOM 2561 C C . SER A 1 320 ? 46.269 16.239 -20.386 1.00 97.38 320 SER A C 1
ATOM 2563 O O . SER A 1 320 ? 45.606 17.165 -19.916 1.00 97.38 320 SER A O 1
ATOM 2565 N N . GLU A 1 321 ? 47.578 16.105 -20.174 1.00 96.81 321 GLU A N 1
ATOM 2566 C CA . GLU A 1 321 ? 48.400 16.991 -19.342 1.00 96.81 321 GLU A CA 1
ATOM 2567 C C . GLU A 1 321 ? 49.038 18.130 -20.158 1.00 96.81 321 GLU A C 1
ATOM 2569 O O . GLU A 1 321 ? 49.376 19.170 -19.597 1.00 96.81 321 GLU A O 1
ATOM 2574 N N . LEU A 1 322 ? 49.145 17.981 -21.484 1.00 97.12 322 LEU A N 1
ATOM 2575 C CA . LEU A 1 322 ? 49.732 18.992 -22.362 1.00 97.12 322 LEU A CA 1
ATOM 2576 C C . LEU A 1 322 ? 48.770 20.177 -22.600 1.00 97.12 322 LEU A C 1
ATOM 2578 O O . LEU A 1 322 ? 47.627 19.952 -23.017 1.00 97.12 322 LEU A O 1
ATOM 2582 N N . PRO A 1 323 ? 49.222 21.440 -22.436 1.00 97.19 323 PRO A N 1
ATOM 2583 C CA . PRO A 1 323 ? 48.382 22.626 -22.634 1.00 97.19 323 PRO A CA 1
ATOM 2584 C C . PRO A 1 323 ? 47.721 22.715 -24.018 1.00 97.19 323 PRO A C 1
ATOM 2586 O O . PRO A 1 323 ? 46.575 23.147 -24.127 1.00 97.19 323 PRO A O 1
ATOM 2589 N N . GLU A 1 324 ? 48.397 22.250 -25.072 1.00 97.25 324 GLU A N 1
ATOM 2590 C CA . GLU A 1 324 ? 47.892 22.261 -26.457 1.00 97.25 324 GLU A CA 1
ATOM 2591 C C . GLU A 1 324 ? 46.669 21.348 -26.680 1.00 97.25 324 GLU A C 1
ATOM 2593 O O . GLU A 1 324 ? 45.870 21.565 -27.592 1.00 97.25 324 GLU A O 1
ATOM 2598 N N . TYR A 1 325 ? 46.471 20.350 -25.811 1.00 97.38 325 TYR A N 1
ATOM 2599 C CA . TYR A 1 325 ? 45.291 19.485 -25.807 1.00 97.38 325 TYR A CA 1
ATOM 2600 C C . TYR A 1 325 ? 44.335 19.823 -24.665 1.00 97.38 325 TYR A C 1
ATOM 2602 O O . TYR A 1 325 ? 43.453 19.024 -24.354 1.00 97.38 325 TYR A O 1
ATOM 2610 N N . GLN A 1 326 ? 44.454 20.999 -24.055 1.00 97.31 326 GLN A N 1
ATOM 2611 C CA . GLN A 1 326 ? 43.494 21.524 -23.092 1.00 97.31 326 GLN A CA 1
ATOM 2612 C C . GLN A 1 326 ? 42.722 22.697 -23.697 1.00 97.31 326 GLN A C 1
ATOM 2614 O O . GLN A 1 326 ? 43.135 23.330 -24.667 1.00 97.31 326 GLN A O 1
ATOM 2619 N N . TYR A 1 327 ? 41.545 22.991 -23.153 1.00 94.88 327 TYR A N 1
ATOM 2620 C CA . TYR A 1 327 ? 40.860 24.226 -23.521 1.00 94.88 327 TYR A CA 1
ATOM 2621 C C . TYR A 1 327 ? 41.648 25.423 -22.973 1.00 94.88 327 TYR A C 1
ATOM 2623 O O . TYR A 1 327 ? 41.938 25.483 -21.779 1.00 94.88 327 TYR A O 1
ATOM 2631 N N . TYR A 1 328 ? 41.961 26.386 -23.839 1.00 93.00 328 TYR A N 1
ATOM 2632 C CA . TYR A 1 328 ? 42.719 27.591 -23.484 1.00 93.00 328 TYR A CA 1
ATOM 2633 C C . TYR A 1 328 ? 41.816 28.745 -23.002 1.00 93.00 328 TYR A C 1
ATOM 2635 O O . TYR A 1 328 ? 42.272 29.625 -22.272 1.00 93.00 328 TYR A O 1
ATOM 2643 N N . ILE A 1 329 ? 40.518 28.711 -23.338 1.00 92.38 329 ILE A N 1
ATOM 2644 C CA . ILE A 1 329 ? 39.521 29.739 -22.990 1.00 92.38 329 ILE A CA 1
ATOM 2645 C C . ILE A 1 329 ? 38.196 29.146 -22.486 1.00 92.38 329 ILE A C 1
ATOM 2647 O O . ILE A 1 329 ? 37.841 27.998 -22.766 1.00 92.38 329 ILE A O 1
ATOM 2651 N N . GLY A 1 330 ? 37.437 29.972 -21.761 1.00 94.69 330 GLY A N 1
ATOM 2652 C CA . GLY A 1 330 ? 36.074 29.682 -21.310 1.00 94.69 330 GLY A CA 1
ATOM 2653 C C . GLY A 1 330 ? 35.977 28.809 -20.054 1.00 94.69 330 GLY A C 1
ATOM 2654 O O . GLY A 1 330 ? 36.967 28.498 -19.397 1.00 94.69 330 GLY A O 1
ATOM 2655 N N . LYS A 1 331 ? 34.751 28.372 -19.728 1.00 92.62 331 LYS A N 1
ATOM 2656 C CA . LYS A 1 331 ? 34.415 27.600 -18.506 1.00 92.62 331 LYS A CA 1
ATOM 2657 C C . LYS A 1 331 ? 35.133 26.246 -18.381 1.00 92.62 331 LYS A C 1
ATOM 2659 O O . LYS A 1 331 ? 35.064 25.608 -17.336 1.00 92.62 331 LYS A O 1
ATOM 2664 N N . ASN A 1 332 ? 35.786 25.790 -19.448 1.00 93.38 332 ASN A N 1
ATOM 2665 C CA . ASN A 1 332 ? 36.539 24.540 -19.478 1.00 93.38 332 ASN A CA 1
ATOM 2666 C C . ASN A 1 332 ? 38.057 24.758 -19.487 1.00 93.38 332 ASN A C 1
ATOM 2668 O O . ASN A 1 332 ? 38.770 23.780 -19.698 1.00 93.38 332 ASN A O 1
ATOM 2672 N N . LYS A 1 333 ? 38.552 25.989 -19.276 1.00 95.44 333 LYS A N 1
ATOM 2673 C CA . LYS A 1 333 ? 39.988 26.294 -19.291 1.00 95.44 333 LYS A CA 1
ATOM 2674 C C . LYS A 1 333 ? 40.769 25.318 -18.400 1.00 95.44 333 LYS A C 1
ATOM 2676 O O . LYS A 1 333 ? 40.367 25.058 -17.268 1.00 95.44 333 LYS A O 1
ATOM 2681 N N . GLY A 1 334 ? 41.837 24.737 -18.945 1.00 93.56 334 GLY A N 1
ATOM 2682 C CA . GLY A 1 334 ? 42.671 23.735 -18.268 1.00 93.56 334 GLY A CA 1
ATOM 2683 C C . GLY A 1 334 ? 42.101 22.309 -18.250 1.00 93.56 334 GLY A C 1
ATOM 2684 O O . GLY A 1 334 ? 42.747 21.389 -17.761 1.00 93.56 334 GLY A O 1
ATOM 2685 N N . ARG A 1 335 ? 40.897 22.069 -18.789 1.00 95.19 335 ARG A N 1
ATOM 2686 C CA . ARG A 1 335 ? 40.379 20.703 -18.974 1.00 95.19 335 ARG A CA 1
ATOM 2687 C C . ARG A 1 335 ? 40.861 20.129 -20.299 1.00 95.19 335 ARG A C 1
ATOM 2689 O O . ARG A 1 335 ? 40.853 20.821 -21.314 1.00 95.19 335 ARG A O 1
ATOM 2696 N N . ALA A 1 336 ? 41.173 18.837 -20.296 1.00 96.94 336 ALA A N 1
ATOM 2697 C CA . ALA A 1 336 ? 41.527 18.085 -21.493 1.00 96.94 336 ALA A CA 1
ATOM 2698 C C . ALA A 1 336 ? 40.434 18.179 -22.581 1.00 96.94 336 ALA A C 1
ATOM 2700 O O . ALA A 1 336 ? 39.264 17.838 -22.371 1.00 96.94 336 ALA A O 1
ATOM 2701 N N . ASN A 1 337 ? 40.834 18.629 -23.766 1.00 97.06 337 ASN A N 1
ATOM 2702 C CA . ASN A 1 337 ? 40.035 18.688 -24.977 1.00 97.06 337 ASN A CA 1
ATOM 2703 C C . ASN A 1 337 ? 39.980 17.296 -25.611 1.00 97.06 337 ASN A C 1
ATOM 2705 O O . ASN A 1 337 ? 40.751 16.916 -26.487 1.00 97.06 337 ASN A O 1
ATOM 2709 N N . MET A 1 338 ? 39.010 16.510 -25.161 1.00 96.12 338 MET A N 1
ATOM 2710 C CA . MET A 1 338 ? 38.866 15.114 -25.572 1.00 96.12 338 MET A CA 1
ATOM 2711 C C . MET A 1 338 ? 38.743 14.932 -27.092 1.00 96.12 338 MET A C 1
ATOM 2713 O O . MET A 1 338 ? 39.125 13.882 -27.594 1.00 96.12 338 MET A O 1
ATOM 2717 N N . LYS A 1 339 ? 38.220 15.916 -27.845 1.00 94.88 339 LYS A N 1
ATOM 2718 C CA . LYS A 1 339 ? 38.103 15.809 -29.310 1.00 94.88 339 LYS A CA 1
ATOM 2719 C C . LYS A 1 339 ? 39.473 15.835 -29.990 1.00 94.88 339 LYS A C 1
ATOM 2721 O O . LYS A 1 339 ? 39.705 15.015 -30.876 1.00 94.88 339 LYS A O 1
ATOM 2726 N N . SER A 1 340 ? 40.369 16.736 -29.578 1.00 96.50 340 SER A N 1
ATOM 2727 C CA . SER A 1 340 ? 41.730 16.790 -30.128 1.00 96.50 340 SER A CA 1
ATOM 2728 C C . SER A 1 340 ? 42.539 15.563 -29.710 1.00 96.50 340 SER A C 1
ATOM 2730 O O . SER A 1 340 ? 43.186 14.949 -30.555 1.00 96.50 340 SER A O 1
ATOM 2732 N N . ILE A 1 341 ? 42.403 15.128 -28.453 1.00 97.50 341 ILE A N 1
ATOM 2733 C CA . ILE A 1 341 ? 43.037 13.900 -27.951 1.00 97.50 341 ILE A CA 1
ATOM 2734 C C . ILE A 1 341 ? 42.561 12.676 -28.743 1.00 97.50 341 ILE A C 1
ATOM 2736 O O . ILE A 1 341 ? 43.380 11.882 -29.191 1.00 97.50 341 ILE A O 1
ATOM 2740 N N . THR A 1 342 ? 41.248 12.538 -28.964 1.00 96.25 342 THR A N 1
ATOM 2741 C CA . THR A 1 342 ? 40.675 11.415 -29.731 1.00 96.25 342 THR A CA 1
ATOM 2742 C C . THR A 1 342 ? 41.272 11.346 -31.132 1.00 96.25 342 THR A C 1
ATOM 2744 O O . THR A 1 342 ? 41.720 10.282 -31.553 1.00 96.25 342 THR A O 1
ATOM 2747 N N . ARG A 1 343 ? 41.336 12.488 -31.830 1.00 96.00 343 ARG A N 1
ATOM 2748 C CA . ARG A 1 343 ? 41.926 12.571 -33.168 1.00 96.00 343 ARG A CA 1
ATOM 2749 C C . ARG A 1 343 ? 43.389 12.132 -33.155 1.00 96.00 343 ARG A C 1
ATOM 2751 O O . ARG A 1 343 ? 43.756 11.243 -33.914 1.00 96.00 343 ARG A O 1
ATOM 2758 N N . LYS A 1 344 ? 44.192 12.673 -32.234 1.00 97.69 344 LYS A N 1
ATOM 2759 C CA . LYS A 1 344 ? 45.626 12.368 -32.147 1.00 97.69 344 LYS A CA 1
ATOM 2760 C C . LYS A 1 344 ? 45.905 10.899 -31.823 1.00 97.69 344 LYS A C 1
ATOM 2762 O O . LYS A 1 344 ? 46.862 10.316 -32.328 1.00 97.69 344 LYS A O 1
ATOM 2767 N N . VAL A 1 345 ? 45.068 10.290 -30.987 1.00 96.81 345 VAL A N 1
ATOM 2768 C CA . VAL A 1 345 ? 45.158 8.865 -30.640 1.00 96.81 345 VAL A CA 1
ATOM 2769 C C . VAL A 1 345 ? 44.809 7.992 -31.845 1.00 96.81 345 VAL A C 1
ATOM 2771 O O . VAL A 1 345 ? 45.539 7.046 -32.132 1.00 96.81 345 VAL A O 1
ATOM 2774 N N . ASN A 1 346 ? 43.745 8.327 -32.581 1.00 94.19 346 ASN A N 1
ATOM 2775 C CA . ASN A 1 346 ? 43.354 7.607 -33.796 1.00 94.19 346 ASN A CA 1
ATOM 2776 C C . ASN A 1 346 ? 44.389 7.751 -34.921 1.00 94.19 346 ASN A C 1
ATOM 2778 O O . ASN A 1 346 ? 44.710 6.763 -35.575 1.00 94.19 346 ASN A O 1
ATOM 2782 N N . GLU A 1 347 ? 44.973 8.935 -35.105 1.00 95.75 347 GLU A N 1
ATOM 2783 C CA . GLU A 1 347 ? 46.093 9.152 -36.029 1.00 95.75 347 GLU A CA 1
ATOM 2784 C C . GLU A 1 347 ? 47.285 8.253 -35.682 1.00 95.75 347 GLU A C 1
ATOM 2786 O O . GLU A 1 347 ? 47.770 7.518 -36.538 1.00 95.75 347 GLU A O 1
ATOM 2791 N N . LYS A 1 348 ? 47.723 8.268 -34.415 1.00 97.19 348 LYS A N 1
ATOM 2792 C CA . LYS A 1 348 ? 48.938 7.565 -33.990 1.00 97.19 348 LYS A CA 1
ATOM 2793 C C . LYS A 1 348 ? 48.792 6.044 -33.963 1.00 97.19 348 LYS A C 1
ATOM 2795 O O . LYS A 1 348 ? 49.707 5.347 -34.382 1.00 97.19 348 LYS A O 1
ATOM 2800 N N . PHE A 1 349 ? 47.686 5.530 -33.430 1.00 94.38 349 PHE A N 1
ATOM 2801 C CA . PHE A 1 349 ? 47.542 4.096 -33.146 1.00 94.38 349 PHE A CA 1
ATOM 2802 C C . PHE A 1 349 ? 46.604 3.365 -34.103 1.00 94.38 349 PHE A C 1
ATOM 2804 O O . PHE A 1 349 ? 46.651 2.142 -34.178 1.00 94.38 349 PHE A O 1
ATOM 2811 N N . HIS A 1 350 ? 45.760 4.091 -34.839 1.00 90.50 350 HIS A N 1
ATOM 2812 C CA . HIS A 1 350 ? 44.696 3.497 -35.654 1.00 90.50 350 HIS A CA 1
ATOM 2813 C C . HIS A 1 350 ? 44.747 3.940 -37.118 1.00 90.50 350 HIS A C 1
ATOM 2815 O O . HIS A 1 350 ? 43.755 3.798 -37.830 1.00 90.50 350 HIS A O 1
ATOM 2821 N N . GLN A 1 351 ? 45.891 4.460 -37.585 1.00 91.94 351 GLN A N 1
ATOM 2822 C CA . GLN A 1 351 ? 46.096 4.917 -38.971 1.00 91.94 351 GLN A CA 1
ATOM 2823 C C . GLN A 1 351 ? 45.025 5.932 -39.416 1.00 91.94 351 GLN A C 1
ATOM 2825 O O . GLN A 1 351 ? 44.533 5.891 -40.542 1.00 91.94 351 GLN A O 1
ATOM 2830 N N . GLY A 1 352 ? 44.580 6.790 -38.493 1.00 86.00 352 GLY A N 1
ATOM 2831 C CA . GLY A 1 352 ? 43.519 7.771 -38.734 1.00 86.00 352 GLY A CA 1
ATOM 2832 C C . GLY A 1 352 ? 42.096 7.201 -38.757 1.00 86.00 352 GLY A C 1
ATOM 2833 O O . GLY A 1 352 ? 41.147 7.961 -38.929 1.00 86.00 352 GLY A O 1
ATOM 2834 N N . LYS A 1 353 ? 41.904 5.890 -38.553 1.00 81.69 353 LYS A N 1
ATOM 2835 C CA . LYS A 1 353 ? 40.570 5.284 -38.442 1.00 81.69 3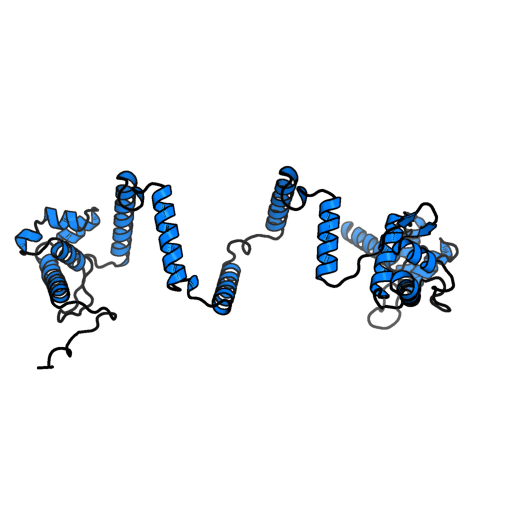53 LYS A CA 1
ATOM 2836 C C . LYS A 1 353 ? 39.936 5.656 -37.101 1.00 81.69 353 LYS A C 1
ATOM 2838 O O . LYS A 1 353 ? 40.583 5.581 -36.057 1.00 81.69 353 LYS A O 1
ATOM 2843 N N . ASP A 1 354 ? 38.645 5.984 -37.117 1.00 83.12 354 ASP A N 1
ATOM 2844 C CA . ASP A 1 354 ? 37.865 6.364 -35.929 1.00 83.12 354 ASP A CA 1
ATOM 2845 C C . ASP A 1 354 ? 37.540 5.165 -35.016 1.00 83.12 354 ASP A C 1
ATOM 2847 O O . ASP A 1 354 ? 36.386 4.769 -34.837 1.00 83.12 354 ASP A O 1
ATOM 2851 N N . ILE A 1 355 ? 38.577 4.561 -34.434 1.00 87.62 355 ILE A N 1
ATOM 2852 C CA . ILE A 1 355 ? 38.462 3.396 -33.551 1.00 87.62 355 ILE A CA 1
ATOM 2853 C C . ILE A 1 355 ? 38.158 3.825 -32.115 1.00 87.62 355 ILE A C 1
ATOM 2855 O O . ILE A 1 355 ? 37.254 3.277 -31.478 1.00 87.62 355 ILE A O 1
ATOM 2859 N N . ARG A 1 356 ? 38.876 4.821 -31.580 1.00 91.19 356 ARG A N 1
ATOM 2860 C CA . ARG A 1 356 ? 38.584 5.386 -30.258 1.00 91.19 356 ARG A CA 1
ATOM 2861 C C . ARG A 1 356 ? 37.583 6.519 -30.400 1.00 91.19 356 ARG A C 1
ATOM 2863 O O . ARG A 1 356 ? 37.767 7.438 -31.190 1.00 91.19 356 ARG A O 1
ATOM 2870 N N . SER A 1 357 ? 36.517 6.444 -29.610 1.00 89.44 357 SER A N 1
ATOM 2871 C CA . SER A 1 357 ? 35.530 7.516 -29.492 1.00 89.44 357 SER A CA 1
ATOM 2872 C C . SER A 1 357 ? 35.903 8.484 -28.372 1.00 89.44 357 SER A C 1
ATOM 2874 O O . SER A 1 357 ? 36.607 8.128 -27.421 1.00 89.44 357 SER A O 1
ATOM 2876 N N . PHE A 1 358 ? 35.354 9.694 -28.453 1.00 91.56 358 PHE A N 1
ATOM 2877 C CA . PHE A 1 358 ? 35.412 10.699 -27.391 1.00 91.56 358 PHE A CA 1
ATOM 2878 C C . PHE A 1 358 ? 34.982 10.121 -26.033 1.00 91.56 358 PHE A C 1
ATOM 2880 O O . PHE A 1 358 ? 35.629 10.352 -25.010 1.00 91.56 358 PHE A O 1
ATOM 2887 N N . GLU A 1 359 ? 33.910 9.327 -26.017 1.00 89.50 359 GLU A N 1
ATOM 2888 C CA . GLU A 1 359 ? 33.376 8.690 -24.817 1.00 89.50 359 GLU A CA 1
ATOM 2889 C C . GLU A 1 359 ? 34.352 7.658 -24.246 1.00 89.50 359 GLU A C 1
ATOM 2891 O O . GLU A 1 359 ? 34.505 7.577 -23.026 1.00 89.50 359 GLU A O 1
ATOM 2896 N N . ALA A 1 360 ? 35.046 6.909 -25.109 1.00 91.25 360 ALA A N 1
ATOM 2897 C CA . ALA A 1 360 ? 36.042 5.929 -24.690 1.00 91.25 360 ALA A CA 1
ATOM 2898 C C . ALA A 1 360 ? 37.260 6.604 -24.035 1.00 91.25 360 ALA A C 1
ATOM 2900 O O . ALA A 1 360 ? 37.701 6.164 -22.973 1.00 91.25 360 ALA A O 1
ATOM 2901 N N . ILE A 1 361 ? 37.757 7.702 -24.618 1.00 94.88 361 ILE A N 1
ATOM 2902 C CA . ILE A 1 361 ? 38.854 8.508 -24.054 1.00 94.88 361 ILE A CA 1
ATOM 2903 C C . ILE A 1 361 ? 38.447 9.102 -22.700 1.00 94.88 361 ILE A C 1
ATOM 2905 O O . ILE A 1 361 ? 39.174 8.978 -21.712 1.00 94.88 361 ILE A O 1
ATOM 2909 N N . ARG A 1 362 ? 37.244 9.688 -22.616 1.00 94.94 362 ARG A N 1
ATOM 2910 C CA . ARG A 1 362 ? 36.709 10.243 -21.364 1.00 94.94 362 ARG A CA 1
ATOM 2911 C C . ARG A 1 362 ? 36.584 9.173 -20.278 1.00 94.94 362 ARG A C 1
ATOM 2913 O O . ARG A 1 362 ? 36.962 9.420 -19.133 1.00 94.94 362 ARG A O 1
ATOM 2920 N N . ALA A 1 363 ? 36.057 7.997 -20.619 1.00 92.88 363 ALA A N 1
ATOM 2921 C CA . ALA A 1 363 ? 35.920 6.884 -19.684 1.00 92.88 363 ALA A CA 1
ATOM 2922 C C . ALA A 1 363 ? 37.285 6.396 -19.172 1.00 92.88 363 ALA A C 1
ATOM 2924 O O . ALA A 1 363 ? 37.425 6.131 -17.975 1.00 92.88 363 ALA A O 1
ATOM 2925 N N . LEU A 1 364 ? 38.297 6.332 -20.046 1.00 95.19 364 LEU A N 1
ATOM 2926 C CA . LEU A 1 364 ? 39.659 5.959 -19.671 1.00 95.19 364 LEU A CA 1
ATOM 2927 C C . LEU A 1 364 ? 40.260 6.950 -18.665 1.00 95.19 364 LEU A C 1
ATOM 2929 O O . LEU A 1 364 ? 40.717 6.530 -17.603 1.00 95.19 364 LEU A O 1
ATOM 2933 N N . LEU A 1 365 ? 40.208 8.253 -18.951 1.00 95.94 365 LEU A N 1
ATOM 2934 C CA . LEU A 1 365 ? 40.770 9.283 -18.069 1.00 95.94 365 LEU A CA 1
ATOM 2935 C C . LEU A 1 365 ? 40.064 9.336 -16.708 1.00 95.94 365 LEU A C 1
ATOM 2937 O O . LEU A 1 365 ? 40.719 9.476 -15.676 1.00 95.94 365 LEU A O 1
ATOM 2941 N N . LEU A 1 366 ? 38.740 9.148 -16.673 1.00 94.88 366 LEU A N 1
ATOM 2942 C CA . LEU A 1 366 ? 38.001 9.028 -15.412 1.00 94.88 366 LEU A CA 1
ATOM 2943 C C . LEU A 1 366 ? 38.454 7.814 -14.593 1.00 94.88 366 LEU A C 1
ATOM 2945 O O . LEU A 1 366 ? 38.555 7.905 -13.370 1.00 94.88 366 LEU A O 1
ATOM 2949 N N . LYS A 1 367 ? 38.740 6.684 -15.252 1.00 94.31 367 LYS A N 1
ATOM 2950 C CA . LYS A 1 367 ? 39.253 5.482 -14.587 1.00 94.31 367 LYS A CA 1
ATOM 2951 C C . LYS A 1 367 ? 40.654 5.716 -14.018 1.00 94.31 367 LYS A C 1
ATOM 2953 O O . LYS A 1 367 ? 40.889 5.355 -12.872 1.00 94.31 367 LYS A O 1
ATOM 2958 N N . VAL A 1 368 ? 41.544 6.359 -14.775 1.00 94.75 368 VAL A N 1
ATOM 2959 C CA . VAL A 1 368 ? 42.902 6.707 -14.317 1.00 94.75 368 VAL A CA 1
ATOM 2960 C C . VAL A 1 368 ? 42.850 7.666 -13.128 1.00 94.75 368 VAL A C 1
ATOM 2962 O O . VAL A 1 368 ? 43.499 7.414 -12.118 1.00 94.75 368 VAL A O 1
ATOM 2965 N N . LYS A 1 369 ? 42.016 8.712 -13.190 1.00 94.50 369 LYS A N 1
ATOM 2966 C CA . LYS A 1 369 ? 41.852 9.664 -12.082 1.00 94.50 369 LYS A CA 1
ATOM 2967 C C . LYS A 1 369 ? 41.372 8.980 -10.798 1.00 94.50 369 LYS A C 1
ATOM 2969 O O . LYS A 1 369 ? 41.896 9.260 -9.730 1.00 94.50 369 LYS A O 1
ATOM 2974 N N . LYS A 1 370 ? 40.414 8.051 -10.902 1.00 92.31 370 LYS A N 1
ATOM 2975 C CA . LYS A 1 370 ? 39.937 7.262 -9.753 1.00 92.31 370 LYS A CA 1
ATOM 2976 C C . LYS A 1 370 ? 41.010 6.354 -9.149 1.00 92.31 370 LYS A C 1
ATOM 2978 O O . LYS A 1 370 ? 40.926 6.065 -7.965 1.00 92.31 370 LYS A O 1
ATOM 2983 N N . LEU A 1 371 ? 41.955 5.864 -9.952 1.00 93.12 371 LEU A N 1
ATOM 2984 C CA . LEU A 1 371 ? 43.052 5.029 -9.458 1.00 93.12 371 LEU A CA 1
ATOM 2985 C C . LEU A 1 371 ? 44.106 5.861 -8.721 1.00 93.12 371 LEU A C 1
ATOM 2987 O O . LEU A 1 371 ? 44.534 5.426 -7.663 1.00 93.12 371 LEU A O 1
ATOM 2991 N N . LYS A 1 372 ? 44.445 7.061 -9.218 1.00 91.62 372 LYS A N 1
ATOM 2992 C CA . LYS A 1 372 ? 45.365 7.985 -8.525 1.00 91.62 372 LYS A CA 1
ATOM 2993 C C . LYS A 1 372 ? 44.845 8.366 -7.130 1.00 91.62 372 LYS A C 1
ATOM 2995 O O . LYS A 1 372 ? 45.551 8.191 -6.155 1.00 91.62 372 LYS A O 1
ATOM 3000 N N . VAL A 1 373 ? 43.561 8.728 -7.027 1.00 92.00 373 VAL A N 1
ATOM 3001 C CA . VAL A 1 373 ? 42.902 9.081 -5.746 1.00 92.00 373 VAL A CA 1
ATOM 3002 C C . VAL A 1 373 ? 42.839 7.917 -4.744 1.00 92.00 373 VAL A C 1
ATOM 3004 O O . VAL A 1 373 ? 42.574 8.140 -3.577 1.00 92.00 373 VAL A O 1
ATOM 3007 N N . LYS A 1 374 ? 43.014 6.664 -5.183 1.00 86.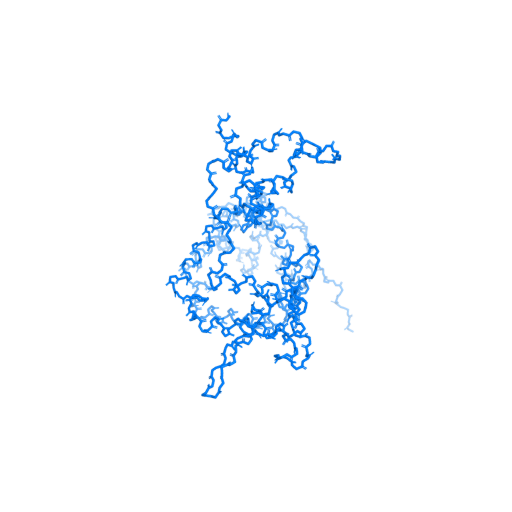50 374 LYS A N 1
ATOM 3008 C CA . LYS A 1 374 ? 43.073 5.503 -4.277 1.00 86.50 374 LYS A CA 1
ATOM 3009 C C . LYS A 1 374 ? 44.487 5.187 -3.781 1.00 86.50 374 LYS A C 1
ATOM 3011 O O . LYS A 1 374 ? 44.622 4.318 -2.927 1.00 86.50 374 LYS A O 1
ATOM 3016 N N . GLN A 1 375 ? 45.506 5.749 -4.425 1.00 85.75 375 GLN A N 1
ATOM 3017 C CA . GLN A 1 375 ? 46.916 5.527 -4.093 1.00 85.75 375 GLN A CA 1
ATOM 3018 C C . GLN A 1 375 ? 47.469 6.626 -3.179 1.00 85.75 375 GLN A C 1
ATOM 3020 O O . GLN A 1 375 ? 48.477 6.395 -2.519 1.00 85.75 375 GLN A O 1
ATOM 3025 N N . GLU A 1 376 ? 46.809 7.783 -3.168 1.00 78.31 376 GLU A N 1
ATOM 3026 C CA . GLU A 1 376 ? 46.902 8.834 -2.148 1.00 78.31 376 GLU A CA 1
ATOM 3027 C C . GLU A 1 376 ? 45.990 8.486 -0.967 1.00 78.31 376 GLU A C 1
ATOM 3029 O O . GLU A 1 376 ? 46.409 8.739 0.183 1.00 78.31 376 GLU A O 1
#

Sequence (376 aa):
MNRSRKNQKKNHGKYYSPSEAGAISRAIKTGKQLQLDYPEVADMYRHGLFLSEIVDQLHIVSHYNVSENVAIGCVRYAIHGYEGGFGIEEFDGLIKDKSELQRLFLEHVEVIGKKNYQGRKGIHGLSHEKRTEIASLAGRISHALRKGVHGRTLEQMSEDGRKGSQKLRELGIGIFAQTIEDKKEIGYRSGLQLYRDKKGIFALTVEEKKKIGLKTVLKKGQTPWIEREETETYTRLSEKEFAYRLSRSSLCQYSGGRAGKPNAQLIADSLNELYHQGRNVRTSVSVHNILKLYRRSVGFKVPQNSPWASEEKAFVCRLSELPEYQYYIGKNKGRANMKSITRKVNEKFHQGKDIRSFEAIRALLLKVKKLKVKQE

pLDDT: mean 92.99, std 10.17, range [42.5, 98.56]